Protein AF-A0A8T3CSQ8-F1 (afdb_monomer)

Mean predicted aligned error: 23.75 Å

InterPro domains:
  IPR013956 E3 ubiquitin ligase Bre1 [PTHR23163] (43-574)
  IPR058642 BRE1A/B-like domain [PF26052] (422-565)
  IPR058643 BRE1-like, coiled-coil containing domain [PF26095] (128-314)

Structure (mmCIF, N/CA/C/O backbone):
data_AF-A0A8T3CSQ8-F1
#
_entry.id   AF-A0A8T3CSQ8-F1
#
loop_
_atom_site.group_PDB
_atom_site.id
_atom_site.type_symbol
_atom_site.label_atom_id
_atom_site.label_alt_id
_atom_site.label_comp_id
_atom_site.label_asym_id
_atom_site.label_entity_id
_atom_site.label_seq_id
_atom_site.pdbx_PDB_ins_code
_atom_site.Cartn_x
_atom_site.Cartn_y
_atom_site.Cartn_z
_atom_site.occupancy
_atom_site.B_iso_or_equiv
_atom_site.auth_seq_id
_atom_site.auth_comp_id
_atom_site.auth_asym_id
_atom_site.auth_atom_id
_atom_site.pdbx_PDB_model_num
ATOM 1 N N . ARG A 1 1 ? 12.407 -14.049 49.100 1.00 36.06 1 ARG A N 1
ATOM 2 C CA . ARG A 1 1 ? 12.947 -15.402 49.397 1.00 36.06 1 ARG A CA 1
ATOM 3 C C . ARG A 1 1 ? 13.142 -16.115 48.060 1.00 36.06 1 ARG A C 1
ATOM 5 O O . ARG A 1 1 ? 12.214 -16.063 47.269 1.00 36.06 1 ARG A O 1
ATOM 12 N N . ARG A 1 2 ? 14.306 -16.717 47.788 1.00 40.41 2 ARG A N 1
ATOM 13 C CA . ARG A 1 2 ? 14.502 -17.672 46.676 1.00 40.41 2 ARG A CA 1
ATOM 14 C C . ARG A 1 2 ? 14.584 -19.079 47.274 1.00 40.41 2 ARG A C 1
ATOM 16 O O . ARG A 1 2 ? 15.146 -19.205 48.357 1.00 40.41 2 ARG A O 1
ATOM 23 N N . TYR A 1 3 ? 14.100 -20.089 46.558 1.00 31.83 3 TYR A N 1
ATOM 24 C CA . TYR A 1 3 ? 14.533 -21.482 46.699 1.00 31.83 3 TYR A CA 1
ATOM 25 C C . TYR A 1 3 ? 14.543 -22.120 45.298 1.00 31.83 3 TYR A C 1
ATOM 27 O O . TYR A 1 3 ? 13.563 -21.936 44.576 1.00 31.83 3 TYR A O 1
ATOM 35 N N . PRO A 1 4 ? 15.635 -22.785 44.879 1.00 65.19 4 PRO A N 1
ATOM 36 C CA . PRO A 1 4 ? 15.729 -23.469 43.589 1.00 65.19 4 PRO A CA 1
ATOM 37 C C . PRO A 1 4 ? 15.422 -24.970 43.714 1.00 65.19 4 PRO A C 1
ATOM 39 O O . PRO A 1 4 ? 15.615 -25.549 44.780 1.00 65.19 4 PRO A O 1
ATOM 42 N N . PHE A 1 5 ? 15.022 -25.599 42.608 1.00 33.62 5 PHE A N 1
ATOM 43 C CA . PHE A 1 5 ? 15.031 -27.053 42.381 1.00 33.62 5 PHE A CA 1
ATOM 44 C C . PHE A 1 5 ? 15.049 -27.319 40.851 1.00 33.62 5 PHE A C 1
ATOM 46 O O . PHE A 1 5 ? 14.916 -26.352 40.097 1.00 33.62 5 PHE A O 1
ATOM 53 N N . PRO A 1 6 ? 15.418 -28.521 40.361 1.00 51.09 6 PRO A N 1
ATOM 54 C CA . PRO A 1 6 ? 16.724 -28.633 39.712 1.00 51.09 6 PRO A CA 1
ATOM 55 C C . PRO A 1 6 ? 16.669 -29.094 38.248 1.00 51.09 6 PRO A C 1
ATOM 57 O O . PRO A 1 6 ? 15.637 -29.516 37.733 1.00 51.09 6 PRO A O 1
ATOM 60 N N . GLU A 1 7 ? 17.833 -29.081 37.602 1.00 39.47 7 GLU A N 1
ATOM 61 C CA . GLU A 1 7 ? 18.049 -29.752 36.322 1.00 39.47 7 GLU A CA 1
ATOM 62 C C . GLU A 1 7 ? 17.943 -31.281 36.466 1.00 39.47 7 GLU A C 1
ATOM 64 O O . GLU A 1 7 ? 18.476 -31.877 37.403 1.00 39.47 7 GLU A O 1
ATOM 69 N N . SER A 1 8 ? 17.322 -31.928 35.483 1.00 35.47 8 SER A N 1
ATOM 70 C CA . SER A 1 8 ? 17.577 -33.331 35.144 1.00 35.47 8 SER A CA 1
ATOM 71 C C . SER A 1 8 ? 17.425 -33.485 33.630 1.00 35.47 8 SER A C 1
ATOM 73 O O . SER A 1 8 ? 16.518 -32.899 33.040 1.00 35.47 8 SER A O 1
ATOM 75 N N . GLY A 1 9 ? 18.367 -34.177 32.984 1.00 34.34 9 GLY A N 1
ATOM 76 C CA . GLY A 1 9 ? 18.539 -34.122 31.532 1.00 34.34 9 GLY A CA 1
ATOM 77 C C . GLY A 1 9 ? 18.449 -35.479 30.839 1.00 34.34 9 GLY A C 1
ATOM 78 O O . GLY A 1 9 ? 19.198 -36.394 31.158 1.00 34.34 9 GLY A O 1
ATOM 79 N N . PHE A 1 10 ? 17.581 -35.544 29.833 1.00 30.78 10 PHE A N 1
ATOM 80 C CA . PHE A 1 10 ? 17.562 -36.458 28.684 1.00 30.78 10 PHE A CA 1
ATOM 81 C C . PHE A 1 10 ? 16.837 -35.688 27.564 1.00 30.78 10 PHE A C 1
ATOM 83 O O . PHE A 1 10 ? 15.957 -34.886 27.856 1.00 30.78 10 PHE A O 1
ATOM 90 N N . GLY A 1 11 ? 17.107 -35.845 26.273 1.00 29.98 11 GLY A N 1
ATOM 91 C CA . GLY A 1 11 ? 18.126 -36.597 25.542 1.00 29.98 11 GLY A CA 1
ATOM 92 C C . GLY A 1 11 ? 17.933 -36.205 24.070 1.00 29.98 11 GLY A C 1
ATOM 93 O O . GLY A 1 11 ? 16.796 -36.136 23.610 1.00 29.98 11 GLY A O 1
ATOM 94 N N . GLY A 1 12 ? 18.995 -35.802 23.370 1.00 31.42 12 GLY A N 1
ATOM 95 C CA . GLY A 1 12 ? 18.845 -34.959 22.176 1.00 31.42 12 GLY A CA 1
ATOM 96 C C . GLY A 1 12 ? 18.316 -35.656 20.915 1.00 31.42 12 GLY A C 1
ATOM 97 O O . GLY A 1 12 ? 18.500 -36.855 20.722 1.00 31.42 12 GLY A O 1
ATOM 98 N N . GLN A 1 13 ? 17.773 -34.852 19.997 1.00 32.00 13 GLN A N 1
ATOM 99 C CA . GLN A 1 13 ? 17.796 -35.138 18.561 1.00 32.00 13 GLN A CA 1
ATOM 100 C C . GLN A 1 13 ? 18.382 -33.934 17.815 1.00 32.00 13 GLN A C 1
ATOM 102 O O . GLN A 1 13 ? 18.071 -32.786 18.130 1.00 32.00 13 GLN A O 1
ATOM 107 N N . HIS A 1 14 ? 19.258 -34.203 16.846 1.00 32.97 14 HIS A N 1
ATOM 108 C CA . HIS A 1 14 ? 19.802 -33.196 15.938 1.00 32.97 14 HIS A CA 1
ATOM 109 C C . HIS A 1 14 ? 18.799 -32.903 14.817 1.00 32.97 14 HIS A C 1
ATOM 111 O O . HIS A 1 14 ? 18.444 -33.808 14.067 1.00 32.97 14 HIS A O 1
ATOM 117 N N . THR A 1 15 ? 18.476 -31.628 14.612 1.00 33.12 15 THR A N 1
ATOM 118 C CA . THR A 1 15 ? 18.150 -31.093 13.282 1.00 33.12 15 THR A CA 1
ATOM 119 C C . THR A 1 15 ? 18.829 -29.741 13.133 1.00 33.12 15 THR A C 1
ATOM 121 O O . THR A 1 15 ? 18.452 -28.773 13.794 1.00 33.12 15 THR A O 1
ATOM 124 N N . GLU A 1 16 ? 19.849 -29.681 12.284 1.00 32.16 16 GLU A N 1
ATOM 125 C CA . GLU A 1 16 ? 20.512 -28.433 11.918 1.00 32.16 16 GLU A CA 1
ATOM 126 C C . GLU A 1 16 ? 19.599 -27.618 10.993 1.00 32.16 16 GLU A C 1
ATOM 128 O O . GLU A 1 16 ? 19.109 -28.133 9.990 1.00 32.16 16 GLU A O 1
ATOM 133 N N . ILE A 1 17 ? 19.410 -26.332 11.292 1.00 31.34 17 ILE A N 1
ATOM 134 C CA . ILE A 1 17 ? 18.964 -25.341 10.307 1.00 31.34 17 ILE A CA 1
ATOM 135 C C . ILE A 1 17 ? 19.940 -24.168 10.382 1.00 31.34 17 ILE A C 1
ATOM 137 O O . ILE A 1 17 ? 20.190 -23.610 11.451 1.00 31.34 17 ILE A O 1
ATOM 141 N N . CYS A 1 18 ? 20.546 -23.835 9.245 1.00 27.31 18 CYS A N 1
ATOM 142 C CA . CYS A 1 18 ? 21.662 -22.903 9.180 1.00 27.31 18 CYS A CA 1
ATOM 143 C C . CYS A 1 18 ? 21.206 -21.447 9.357 1.00 27.31 18 CYS A C 1
ATOM 145 O O . CYS A 1 18 ? 20.593 -20.867 8.461 1.00 27.31 18 CYS A O 1
ATOM 147 N N . CYS A 1 19 ? 21.598 -20.811 10.462 1.00 27.47 19 CYS A N 1
ATOM 148 C CA . CYS A 1 19 ? 21.589 -19.352 10.567 1.00 27.47 19 CYS A CA 1
ATOM 149 C C . CYS A 1 19 ? 22.736 -18.759 9.730 1.00 27.47 19 CYS A C 1
ATOM 151 O O . CYS A 1 19 ? 23.818 -18.482 10.254 1.00 27.47 19 CYS A O 1
ATOM 153 N N . GLU A 1 20 ? 22.517 -18.563 8.426 1.00 27.47 20 GLU A N 1
ATOM 154 C CA . GLU A 1 20 ? 23.472 -17.835 7.587 1.00 27.47 20 GLU A CA 1
ATOM 155 C C . GLU A 1 20 ? 23.651 -16.388 8.070 1.00 27.47 20 GLU A C 1
ATOM 157 O O . GLU A 1 20 ? 22.719 -15.584 8.133 1.00 27.47 20 GLU A O 1
ATOM 162 N N . TYR A 1 21 ? 24.899 -16.039 8.378 1.00 27.75 21 TYR A N 1
ATOM 163 C CA . TYR A 1 21 ? 25.301 -14.707 8.820 1.00 27.75 21 TYR A CA 1
ATOM 164 C C . TYR A 1 21 ? 25.314 -13.719 7.636 1.00 27.75 21 TYR A C 1
ATOM 166 O O . TYR A 1 21 ? 26.375 -13.384 7.097 1.00 27.75 21 TYR A O 1
ATOM 174 N N . ILE A 1 22 ? 24.143 -13.209 7.234 1.00 28.48 22 ILE A N 1
ATOM 175 C CA . ILE A 1 22 ? 24.047 -12.125 6.242 1.00 28.48 22 ILE A CA 1
ATOM 176 C C . ILE A 1 22 ? 24.640 -10.839 6.839 1.00 28.48 22 ILE A C 1
ATOM 178 O O . ILE A 1 22 ? 23.990 -10.052 7.527 1.00 28.48 22 ILE A O 1
ATOM 182 N N . LYS A 1 23 ? 25.930 -10.626 6.563 1.00 26.84 23 LYS A N 1
ATOM 183 C CA . LYS A 1 23 ? 26.694 -9.439 6.962 1.00 26.84 23 LYS A CA 1
ATOM 184 C C . LYS A 1 23 ? 26.182 -8.206 6.217 1.00 26.84 23 LYS A C 1
ATOM 186 O O . LYS A 1 23 ? 26.651 -7.906 5.119 1.00 26.84 23 LYS A O 1
ATOM 191 N N . PHE A 1 24 ? 25.285 -7.447 6.844 1.00 25.91 24 PHE A N 1
ATOM 192 C CA . PHE A 1 24 ? 24.876 -6.123 6.369 1.00 25.91 24 PHE A CA 1
ATOM 193 C C . PHE A 1 24 ? 26.070 -5.147 6.346 1.00 25.91 24 PHE A C 1
ATOM 195 O O . PHE A 1 24 ? 26.371 -4.458 7.321 1.00 25.91 24 PHE A O 1
ATOM 202 N N . LYS A 1 25 ? 26.762 -5.065 5.203 1.00 29.55 25 LYS A N 1
ATOM 203 C CA . LYS A 1 25 ? 27.667 -3.951 4.891 1.00 29.55 25 LYS A CA 1
ATOM 204 C C . LYS A 1 25 ? 26.823 -2.731 4.497 1.00 29.55 25 LYS A C 1
ATOM 206 O O . LYS A 1 25 ? 26.108 -2.811 3.499 1.00 29.55 25 LYS A O 1
ATOM 211 N N . PRO A 1 26 ? 26.921 -1.584 5.192 1.00 34.44 26 PRO A N 1
ATOM 212 C CA . PRO A 1 26 ? 26.209 -0.379 4.782 1.00 34.44 26 PRO A CA 1
ATOM 213 C C . PRO A 1 26 ? 26.850 0.211 3.517 1.00 34.44 26 PRO A C 1
ATOM 215 O O . PRO A 1 26 ? 27.944 0.775 3.568 1.00 34.44 26 PRO A O 1
ATOM 218 N N . TYR A 1 27 ? 26.154 0.128 2.379 1.00 27.33 27 TYR A N 1
ATOM 219 C CA . TYR A 1 27 ? 26.588 0.691 1.091 1.00 27.33 27 TYR A CA 1
ATOM 220 C C . TYR A 1 27 ? 26.464 2.233 1.039 1.00 27.33 27 TYR A C 1
ATOM 222 O O . TYR A 1 27 ? 25.804 2.820 0.183 1.00 27.33 27 TYR A O 1
ATOM 230 N N . LYS A 1 28 ? 27.152 2.936 1.951 1.00 37.66 28 LYS A N 1
ATOM 231 C CA . LYS A 1 28 ? 27.334 4.398 1.899 1.00 37.66 28 LYS A CA 1
ATOM 232 C C . LYS A 1 28 ? 28.321 4.796 0.788 1.00 37.66 28 LYS A C 1
ATOM 234 O O . LYS A 1 28 ? 29.427 5.235 1.091 1.00 37.66 28 LYS A O 1
ATOM 239 N N . ARG A 1 29 ? 27.927 4.663 -0.489 1.00 37.59 29 ARG A N 1
ATOM 240 C CA . ARG A 1 29 ? 28.515 5.371 -1.657 1.00 37.59 29 ARG A CA 1
ATOM 241 C C . ARG A 1 29 ? 27.773 5.042 -2.966 1.00 37.59 29 ARG A C 1
ATOM 243 O O . ARG A 1 29 ? 28.154 4.103 -3.647 1.00 37.59 29 ARG A O 1
ATOM 250 N N . PHE A 1 30 ? 26.778 5.855 -3.346 1.00 32.50 30 PHE A N 1
ATOM 251 C CA . PHE A 1 30 ? 26.418 6.078 -4.767 1.00 32.50 30 PHE A CA 1
ATOM 252 C C . PHE A 1 30 ? 25.634 7.390 -5.035 1.00 32.50 30 PHE A C 1
ATOM 254 O O . PHE A 1 30 ? 24.759 7.459 -5.889 1.00 32.50 30 PHE A O 1
ATOM 261 N N . ARG A 1 31 ? 25.960 8.476 -4.314 1.00 35.44 31 ARG A N 1
ATOM 262 C CA . ARG A 1 31 ? 25.485 9.852 -4.602 1.00 35.44 31 ARG A CA 1
ATOM 263 C C . ARG A 1 31 ? 26.613 10.884 -4.448 1.00 35.44 31 ARG A C 1
ATOM 265 O O . ARG A 1 31 ? 26.513 11.807 -3.650 1.00 35.44 31 ARG A O 1
ATOM 272 N N . LEU A 1 32 ? 27.736 10.682 -5.147 1.00 32.59 32 LEU A N 1
ATOM 273 C CA . LEU A 1 32 ? 28.884 11.610 -5.083 1.00 32.59 32 LEU A CA 1
ATOM 274 C C . LEU A 1 32 ? 29.773 11.630 -6.346 1.00 32.59 32 LEU A C 1
ATOM 276 O O . LEU A 1 32 ? 30.938 12.005 -6.280 1.00 32.59 32 LEU A O 1
ATOM 280 N N . TRP A 1 33 ? 29.218 11.260 -7.508 1.00 30.53 33 TRP A N 1
ATOM 281 C CA . TRP A 1 33 ? 29.875 11.407 -8.820 1.00 30.53 33 TRP A CA 1
ATOM 282 C C . TRP A 1 33 ? 28.929 11.988 -9.890 1.00 30.53 33 TRP A C 1
ATOM 284 O O . TRP A 1 33 ? 28.922 11.573 -11.038 1.00 30.53 33 TRP A O 1
ATOM 294 N N . ALA A 1 34 ? 28.098 12.953 -9.489 1.00 33.53 34 ALA A N 1
ATOM 295 C CA . ALA A 1 34 ? 27.236 13.727 -10.395 1.00 33.53 34 ALA A CA 1
ATOM 296 C C . ALA A 1 34 ? 27.234 15.238 -10.077 1.00 33.53 34 ALA A C 1
ATOM 298 O O . ALA A 1 34 ? 26.490 15.997 -10.684 1.00 33.53 34 ALA A O 1
ATOM 299 N N . LEU A 1 35 ? 28.053 15.686 -9.113 1.00 31.55 35 LEU A N 1
ATOM 300 C CA . LEU A 1 35 ? 28.023 17.054 -8.581 1.00 31.55 35 LEU A CA 1
ATOM 301 C C . LEU A 1 35 ? 29.437 17.654 -8.444 1.00 31.55 35 LEU A C 1
ATOM 303 O O . LEU A 1 35 ? 29.831 18.137 -7.383 1.00 31.55 35 LEU A O 1
ATOM 307 N N . ARG A 1 36 ? 30.240 17.579 -9.518 1.00 37.28 36 ARG A N 1
ATOM 308 C CA . ARG A 1 36 ? 31.526 18.305 -9.600 1.00 37.28 36 ARG A CA 1
ATOM 309 C C . ARG A 1 36 ? 31.933 18.789 -11.001 1.00 37.28 36 ARG A C 1
ATOM 311 O O . ARG A 1 36 ? 33.121 18.909 -11.273 1.00 37.28 36 ARG A O 1
ATOM 318 N N . MET A 1 37 ? 30.964 19.119 -11.851 1.00 30.00 37 MET A N 1
ATOM 319 C CA . MET A 1 37 ? 31.131 20.082 -12.946 1.00 30.00 37 MET A CA 1
ATOM 320 C C . MET A 1 37 ? 29.869 20.945 -13.003 1.00 30.00 37 MET A C 1
ATOM 322 O O . MET A 1 37 ? 28.780 20.443 -12.746 1.00 30.00 37 MET A O 1
ATOM 326 N N . SER A 1 38 ? 30.038 22.228 -13.328 1.00 30.94 38 SER A N 1
ATOM 327 C CA . SER A 1 38 ? 29.054 23.306 -13.145 1.00 30.94 38 SER A CA 1
ATOM 328 C C . SER A 1 38 ? 28.678 23.607 -11.670 1.00 30.94 38 SER A C 1
ATOM 330 O O . SER A 1 38 ? 28.428 22.709 -10.875 1.00 30.94 38 SER A O 1
ATOM 332 N N . GLY A 1 39 ? 28.633 24.863 -11.214 1.00 29.53 39 GLY A N 1
ATOM 333 C CA . GLY A 1 39 ? 29.003 26.074 -11.961 1.00 29.53 39 GLY A CA 1
ATOM 334 C C . GLY A 1 39 ? 28.248 27.355 -11.619 1.00 29.53 39 GLY A C 1
ATOM 335 O O . GLY A 1 39 ? 27.940 28.089 -12.541 1.00 29.53 39 GLY A O 1
ATOM 336 N N . GLN A 1 40 ? 27.977 27.637 -10.339 1.00 33.84 40 GLN A N 1
ATOM 337 C CA . GLN A 1 40 ? 27.483 28.938 -9.841 1.00 33.84 40 GLN A CA 1
ATOM 338 C C . GLN A 1 40 ? 26.209 29.524 -10.497 1.00 33.84 40 GLN A C 1
ATOM 340 O O . GLN A 1 40 ? 26.243 30.156 -11.550 1.00 33.84 40 GLN A O 1
ATOM 345 N N . LYS A 1 41 ? 25.116 29.555 -9.729 1.00 27.45 41 LYS A N 1
ATOM 346 C CA . LYS A 1 41 ? 24.162 30.676 -9.773 1.00 27.45 41 LYS A CA 1
ATOM 347 C C . LYS A 1 41 ? 23.826 31.095 -8.339 1.00 27.45 41 LYS A C 1
ATOM 349 O O . LYS A 1 41 ? 23.803 30.248 -7.448 1.00 27.45 41 LYS A O 1
ATOM 354 N N . ARG A 1 42 ? 23.677 32.402 -8.098 1.00 31.98 42 ARG A N 1
ATOM 355 C CA . ARG A 1 42 ? 23.300 32.963 -6.784 1.00 31.98 42 ARG A CA 1
ATOM 356 C C . ARG A 1 42 ? 21.774 33.088 -6.667 1.00 31.98 42 ARG A C 1
ATOM 358 O O . ARG A 1 42 ? 21.069 32.903 -7.655 1.00 31.98 42 ARG A O 1
ATOM 365 N N . ALA A 1 43 ? 21.307 33.364 -5.451 1.00 28.84 43 ALA A N 1
ATOM 366 C CA . ALA A 1 43 ? 19.896 33.501 -5.094 1.00 28.84 43 ALA A CA 1
ATOM 367 C C . ALA A 1 43 ? 19.203 34.733 -5.721 1.00 28.84 43 ALA A C 1
ATOM 369 O O . ALA A 1 43 ? 19.862 35.601 -6.296 1.00 28.84 43 ALA A O 1
ATOM 370 N N . ALA A 1 44 ? 17.875 34.776 -5.569 1.00 26.56 44 ALA A N 1
ATOM 371 C CA . ALA A 1 44 ? 16.997 35.920 -5.841 1.00 26.56 44 ALA A CA 1
ATOM 372 C C . ALA A 1 44 ? 17.202 37.048 -4.785 1.00 26.56 44 ALA A C 1
ATOM 374 O O . ALA A 1 44 ? 18.112 36.937 -3.961 1.00 26.56 44 ALA A O 1
ATOM 375 N N . ASP A 1 45 ? 16.481 38.174 -4.720 1.00 26.11 45 ASP A N 1
ATOM 376 C CA . ASP A 1 45 ? 15.133 38.597 -5.184 1.00 26.11 45 ASP A CA 1
ATOM 377 C C . ASP A 1 45 ? 15.061 40.163 -5.051 1.00 26.11 45 ASP A C 1
ATOM 379 O O . ASP A 1 45 ? 16.098 40.733 -4.686 1.00 26.11 45 ASP A O 1
ATOM 383 N N . PRO A 1 46 ? 13.938 40.923 -5.207 1.00 41.19 46 PRO A N 1
ATOM 384 C CA . PRO A 1 46 ? 12.620 40.648 -5.813 1.00 41.19 46 PRO A CA 1
ATOM 385 C C . PRO A 1 46 ? 12.032 41.786 -6.717 1.00 41.19 46 PRO A C 1
ATOM 387 O O . PRO A 1 46 ? 12.616 42.852 -6.893 1.00 41.19 46 PRO A O 1
ATOM 390 N N . CYS A 1 47 ? 10.778 41.583 -7.158 1.00 24.97 47 CYS A N 1
ATOM 391 C CA . CYS A 1 47 ? 9.713 42.586 -7.411 1.00 24.97 47 CYS A CA 1
ATOM 392 C C . CYS A 1 47 ? 9.648 43.476 -8.689 1.00 24.97 47 CYS A C 1
ATOM 394 O O . CYS A 1 47 ? 10.313 44.497 -8.825 1.00 24.97 47 CYS A O 1
ATOM 396 N N . SER A 1 48 ? 8.545 43.246 -9.425 1.00 26.11 48 SER A N 1
ATOM 397 C CA . SER A 1 48 ? 7.525 44.233 -9.871 1.00 26.11 48 SER A CA 1
ATOM 398 C C . SER A 1 48 ? 7.596 44.977 -11.232 1.00 26.11 48 SER A C 1
ATOM 400 O O . SER A 1 48 ? 8.423 45.845 -11.474 1.00 26.11 48 SER A O 1
ATOM 402 N N . SER A 1 49 ? 6.508 44.772 -11.995 1.00 28.08 49 SER A N 1
ATOM 403 C CA . SER A 1 49 ? 5.763 45.721 -12.861 1.00 28.08 49 SER A CA 1
ATOM 404 C C . SER A 1 49 ? 6.195 46.084 -14.305 1.00 28.08 49 SER A C 1
ATOM 406 O O . SER A 1 49 ? 7.332 46.415 -14.608 1.00 28.08 49 SER A O 1
ATOM 408 N N . SER A 1 50 ? 5.155 46.120 -15.161 1.00 27.56 50 SER A N 1
ATOM 409 C CA . SER A 1 50 ? 4.941 46.945 -16.373 1.00 27.56 50 SER A CA 1
ATOM 410 C C . SER A 1 50 ? 5.838 46.810 -17.626 1.00 27.56 50 SER A C 1
ATOM 412 O O . SER A 1 50 ? 6.863 47.463 -17.745 1.00 27.56 50 SER A O 1
ATOM 414 N N . SER A 1 51 ? 5.269 46.139 -18.641 1.00 29.58 51 SER A N 1
ATOM 415 C CA . SER A 1 51 ? 5.024 46.623 -20.026 1.00 29.58 51 SER A CA 1
ATOM 416 C C . SER A 1 51 ? 6.139 47.129 -20.971 1.00 29.58 51 SER A C 1
ATOM 418 O O . SER A 1 51 ? 7.028 47.883 -20.597 1.00 29.58 51 SER A O 1
ATOM 420 N N . SER A 1 52 ? 5.850 46.940 -22.269 1.00 30.14 52 SER A N 1
ATOM 421 C CA . SER A 1 52 ? 6.356 47.661 -23.459 1.00 30.14 52 SER A CA 1
ATOM 422 C C . SER A 1 52 ? 7.578 47.086 -24.203 1.00 30.14 52 SER A C 1
ATOM 424 O O . SER A 1 52 ? 8.128 46.052 -23.838 1.00 30.14 52 SER A O 1
ATOM 426 N N . ALA A 1 53 ? 7.834 47.669 -25.380 1.00 31.70 53 ALA A N 1
ATOM 427 C CA . ALA A 1 53 ? 8.397 47.036 -26.579 1.00 31.70 53 ALA A CA 1
ATOM 428 C C . ALA A 1 53 ? 9.951 47.110 -26.667 1.00 31.70 53 ALA A C 1
ATOM 430 O O . ALA A 1 53 ? 10.576 47.732 -25.807 1.00 31.70 53 ALA A O 1
ATOM 431 N N . PRO A 1 54 ? 10.613 46.472 -27.661 1.00 36.00 54 PRO A N 1
ATOM 432 C CA . PRO A 1 54 ? 12.063 46.258 -27.622 1.00 36.00 54 PRO A CA 1
ATOM 433 C C . PRO A 1 54 ? 12.888 47.502 -28.027 1.00 36.00 54 PRO A C 1
ATOM 435 O O . PRO A 1 54 ? 12.531 48.178 -28.994 1.00 36.00 54 PRO A O 1
ATOM 438 N N . PRO A 1 55 ? 14.023 47.780 -27.351 1.00 37.88 55 PRO A N 1
ATOM 439 C CA . PRO A 1 55 ? 14.952 48.855 -27.704 1.00 37.88 55 PRO A CA 1
ATOM 440 C C . PRO A 1 55 ? 16.080 48.414 -28.660 1.00 37.88 55 PRO A C 1
ATOM 442 O O . PRO A 1 55 ? 16.323 47.229 -28.887 1.00 37.88 55 PRO A O 1
ATOM 445 N N . GLU A 1 56 ? 16.798 49.395 -29.212 1.00 29.91 56 GLU A N 1
ATOM 446 C CA . GLU A 1 56 ? 17.825 49.213 -30.245 1.00 29.91 56 GLU A CA 1
ATOM 447 C C . GLU A 1 56 ? 19.265 48.951 -29.740 1.00 29.91 56 GLU A C 1
ATOM 449 O O . GLU A 1 56 ? 19.643 49.327 -28.635 1.00 29.91 56 GLU A O 1
ATOM 454 N N . LYS A 1 57 ? 20.092 48.417 -30.659 1.00 31.95 57 LYS A N 1
ATOM 455 C CA . LYS A 1 57 ? 21.508 48.761 -30.951 1.00 31.95 57 LYS A CA 1
ATOM 456 C C . LYS A 1 57 ? 22.451 49.145 -29.791 1.00 31.95 57 LYS A C 1
ATOM 458 O O . LYS A 1 57 ? 22.359 50.227 -29.215 1.00 31.95 57 LYS A O 1
ATOM 463 N N . ARG A 1 58 ? 23.585 48.431 -29.716 1.00 26.80 58 ARG A N 1
ATOM 464 C CA . ARG A 1 58 ? 24.891 49.055 -29.414 1.00 26.80 58 ARG A CA 1
ATOM 465 C C . ARG A 1 58 ? 25.724 49.1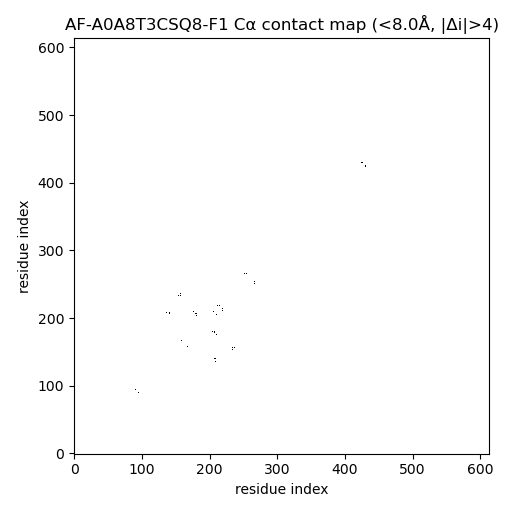50 -30.700 1.00 26.80 58 ARG A C 1
ATOM 467 O O . ARG A 1 58 ? 25.652 48.264 -31.544 1.00 26.80 58 ARG A O 1
ATOM 474 N N . ARG A 1 59 ? 26.450 50.259 -30.871 1.00 32.28 59 ARG A N 1
ATOM 475 C CA . ARG A 1 59 ? 27.238 50.601 -32.072 1.00 32.28 59 ARG A CA 1
ATOM 476 C C . ARG A 1 59 ? 28.652 50.021 -32.027 1.00 32.28 59 ARG A C 1
ATOM 478 O O . ARG A 1 59 ? 29.259 50.073 -30.968 1.00 32.28 59 ARG A O 1
ATOM 485 N N . GLU A 1 60 ? 29.192 49.717 -33.205 1.00 26.91 60 GLU A N 1
ATOM 486 C CA . GLU A 1 60 ? 30.506 50.159 -33.720 1.00 26.91 60 GLU A CA 1
ATOM 487 C C . GLU A 1 60 ? 30.467 49.896 -35.244 1.00 26.91 60 GLU A C 1
ATOM 489 O O . GLU A 1 60 ? 30.279 48.761 -35.654 1.00 26.91 60 GLU A O 1
ATOM 494 N N . ARG A 1 61 ? 30.252 50.893 -36.116 1.00 30.14 61 ARG A N 1
ATOM 495 C CA . ARG A 1 61 ? 31.088 52.051 -36.509 1.00 30.14 61 ARG A CA 1
ATOM 496 C C . ARG A 1 61 ? 32.124 51.685 -37.581 1.00 30.14 61 ARG A C 1
ATOM 498 O O . ARG A 1 61 ? 33.319 51.656 -37.309 1.00 30.14 61 ARG A O 1
ATOM 505 N N . GLU A 1 62 ? 31.643 51.553 -38.811 1.00 28.44 62 GLU A N 1
ATOM 506 C CA . GLU A 1 62 ? 32.434 51.835 -40.015 1.00 28.44 62 GLU A CA 1
ATOM 507 C C . GLU A 1 62 ? 32.063 53.231 -40.554 1.00 28.44 62 GLU A C 1
ATOM 509 O O . GLU A 1 62 ? 31.105 53.851 -40.076 1.00 28.44 62 GLU A O 1
ATOM 514 N N . VAL A 1 63 ? 32.874 53.767 -41.468 1.00 31.94 63 VAL A N 1
ATOM 515 C CA . VAL A 1 63 ? 32.744 55.122 -42.032 1.00 31.94 63 VAL A CA 1
ATOM 516 C C . VAL A 1 63 ? 32.543 55.003 -43.536 1.00 31.94 63 VAL A C 1
ATOM 518 O O . VAL A 1 63 ? 33.270 54.258 -44.187 1.00 31.94 63 VAL A O 1
ATOM 521 N N . GLU A 1 64 ? 31.582 55.750 -44.072 1.00 31.36 64 GLU A N 1
ATOM 522 C CA . GLU A 1 64 ? 31.236 55.760 -45.493 1.00 31.36 64 GLU A CA 1
ATOM 523 C C . GLU A 1 64 ? 31.418 57.163 -46.100 1.00 31.36 64 GLU A C 1
ATOM 525 O O . GLU A 1 64 ? 31.398 58.170 -45.388 1.00 31.36 64 GLU A O 1
ATOM 530 N N . ASP A 1 65 ? 31.526 57.165 -47.428 1.00 31.58 65 ASP A N 1
ATOM 531 C CA . ASP A 1 65 ? 31.426 58.279 -48.376 1.00 31.58 65 ASP A CA 1
ATOM 532 C C . ASP A 1 65 ? 32.672 59.158 -48.637 1.00 31.58 65 ASP A C 1
ATOM 534 O O . ASP A 1 65 ? 33.552 59.373 -47.802 1.00 31.58 65 ASP A O 1
ATOM 538 N N . GLY A 1 66 ? 32.743 59.609 -49.891 1.00 26.67 66 GLY A N 1
ATOM 539 C CA . GLY A 1 66 ? 33.874 60.228 -50.575 1.00 26.67 66 GLY A CA 1
ATOM 540 C C . GLY A 1 66 ? 33.587 60.332 -52.079 1.00 26.67 66 GLY A C 1
ATOM 541 O O . GLY A 1 66 ? 34.287 59.723 -52.887 1.00 26.67 66 GLY A O 1
ATOM 542 N N . GLY A 1 67 ? 32.499 61.019 -52.440 1.00 28.58 67 GLY A N 1
ATOM 543 C CA . GLY A 1 67 ? 31.973 61.075 -53.808 1.00 28.58 67 GLY A CA 1
ATOM 544 C C . GLY A 1 67 ? 32.666 62.038 -54.789 1.00 28.58 67 GLY A C 1
ATOM 545 O O . GLY A 1 67 ? 33.409 62.933 -54.401 1.00 28.58 67 GLY A O 1
ATOM 546 N N . GLU A 1 68 ? 32.298 61.855 -56.066 1.00 29.55 68 GLU A N 1
ATOM 547 C CA . GLU A 1 68 ? 32.534 62.707 -57.255 1.00 29.55 68 GLU A CA 1
ATOM 548 C C . GLU A 1 68 ? 33.983 62.934 -57.758 1.00 29.55 68 GLU A C 1
ATOM 550 O O . GLU A 1 68 ? 34.914 63.174 -56.998 1.00 29.55 68 GLU A O 1
ATOM 555 N N . GLY A 1 69 ? 34.168 62.934 -59.094 1.00 27.16 69 GLY A N 1
ATOM 556 C CA . GLY A 1 69 ? 35.415 63.423 -59.721 1.00 27.16 69 GLY A CA 1
ATOM 557 C C . GLY A 1 69 ? 35.866 62.781 -61.048 1.00 27.16 69 GLY A C 1
ATOM 558 O O . GLY A 1 69 ? 36.885 62.106 -61.076 1.00 27.16 69 GLY A O 1
ATOM 559 N N . THR A 1 70 ? 35.142 63.030 -62.149 1.00 27.53 70 THR A N 1
ATOM 560 C CA . THR A 1 70 ? 35.605 63.046 -63.572 1.00 27.53 70 THR A CA 1
ATOM 561 C C . THR A 1 70 ? 36.951 62.395 -63.981 1.00 27.53 70 THR A C 1
ATOM 563 O O . THR A 1 70 ? 38.014 62.885 -63.603 1.00 27.53 70 THR A O 1
ATOM 566 N N . GLY A 1 71 ? 36.942 61.463 -64.953 1.00 27.86 71 GLY A N 1
ATOM 567 C CA . GLY A 1 71 ? 38.177 60.997 -65.622 1.00 27.86 71 GLY A CA 1
ATOM 568 C C . GLY A 1 71 ? 37.973 60.223 -66.937 1.00 27.86 71 GLY A C 1
ATOM 569 O O . GLY A 1 71 ? 37.498 59.095 -66.934 1.00 27.86 71 GLY A O 1
ATOM 570 N N . VAL A 1 72 ? 38.357 60.826 -68.068 1.00 28.70 72 VAL A N 1
ATOM 571 C CA . VAL A 1 72 ? 38.292 60.256 -69.435 1.00 28.70 72 VAL A CA 1
ATOM 572 C C . VAL A 1 72 ? 39.319 59.129 -69.648 1.00 28.70 72 VAL A C 1
ATOM 574 O O . VAL A 1 72 ? 40.479 59.288 -69.280 1.00 28.70 72 VAL A O 1
ATOM 577 N N . GLY A 1 73 ? 38.948 58.048 -70.349 1.00 28.33 73 GLY A N 1
ATOM 578 C CA . GLY A 1 73 ? 39.890 57.035 -70.858 1.00 28.33 73 GLY A CA 1
ATOM 579 C C . GLY A 1 73 ? 39.211 56.003 -71.770 1.00 28.33 73 GLY A C 1
ATOM 580 O O . GLY A 1 73 ? 38.086 55.597 -71.492 1.00 28.33 73 GLY A O 1
ATOM 581 N N . ALA A 1 74 ? 39.854 55.596 -72.873 1.00 30.17 74 ALA A N 1
ATOM 582 C CA . ALA A 1 74 ? 39.242 54.744 -73.902 1.00 30.17 74 ALA A CA 1
ATOM 583 C C . ALA A 1 74 ? 40.128 53.561 -74.336 1.00 30.17 74 ALA A C 1
ATOM 585 O O . ALA A 1 74 ? 41.350 53.677 -74.382 1.00 30.17 74 ALA A O 1
ATOM 586 N N . GLY A 1 75 ? 39.475 52.471 -74.762 1.00 29.02 75 GLY A N 1
ATOM 587 C CA . GLY A 1 75 ? 40.085 51.310 -75.427 1.00 29.02 75 GLY A CA 1
ATOM 588 C C . GLY A 1 75 ? 40.472 50.146 -74.493 1.00 29.02 75 GLY A C 1
ATOM 589 O O . GLY A 1 75 ? 40.821 50.359 -73.341 1.00 29.02 75 GLY A O 1
ATOM 590 N N . GLY A 1 76 ? 40.424 48.885 -74.939 1.00 29.75 76 GLY A N 1
ATOM 591 C CA . GLY A 1 76 ? 39.870 48.398 -76.210 1.00 29.75 76 GLY A CA 1
ATOM 592 C C . GLY A 1 76 ? 40.386 47.011 -76.623 1.00 29.75 76 GLY A C 1
ATOM 593 O O . GLY A 1 76 ? 41.590 46.816 -76.738 1.00 29.75 76 GLY A O 1
ATOM 594 N N . GLY A 1 77 ? 39.471 46.083 -76.929 1.00 30.77 77 GLY A N 1
ATOM 595 C CA . GLY A 1 77 ? 39.789 44.732 -77.422 1.00 30.77 77 GLY A CA 1
ATOM 596 C C . GLY A 1 77 ? 40.267 43.743 -76.338 1.00 30.77 77 GLY A C 1
ATOM 597 O O . GLY A 1 77 ? 40.627 44.142 -75.239 1.00 30.77 77 GLY A O 1
ATOM 598 N N . SER A 1 78 ? 40.264 42.428 -76.578 1.00 33.56 78 SER A N 1
ATOM 599 C CA . SER A 1 78 ? 39.735 41.707 -77.747 1.00 33.56 78 SER A CA 1
ATOM 600 C C . SER A 1 78 ? 39.203 40.319 -77.358 1.00 33.56 78 SER A C 1
ATOM 602 O O . SER A 1 78 ? 39.509 39.794 -76.291 1.00 33.56 78 SER A O 1
ATOM 604 N N . THR A 1 79 ? 38.386 39.732 -78.230 1.00 36.81 79 THR A N 1
ATOM 605 C CA . THR A 1 79 ? 37.720 38.437 -78.044 1.00 36.81 79 THR A CA 1
ATOM 606 C C . THR A 1 79 ? 38.635 37.241 -78.302 1.00 36.81 79 THR A C 1
ATOM 608 O O . THR A 1 79 ? 39.345 37.220 -79.306 1.00 36.81 79 THR A O 1
ATOM 611 N N . ALA A 1 80 ? 38.459 36.174 -77.521 1.00 35.53 80 ALA A N 1
ATOM 612 C CA . ALA A 1 80 ? 38.716 34.806 -77.964 1.00 35.53 80 ALA A CA 1
ATOM 613 C C . ALA A 1 80 ? 37.586 33.897 -77.452 1.00 35.53 80 ALA A C 1
ATOM 615 O O . ALA A 1 80 ? 37.412 33.735 -76.246 1.00 35.53 80 ALA A O 1
ATOM 616 N N . VAL A 1 81 ? 36.796 33.340 -78.372 1.00 42.16 81 VAL A N 1
ATOM 617 C CA . VAL A 1 81 ? 35.803 32.296 -78.083 1.00 42.16 81 VAL A CA 1
ATOM 618 C C . VAL A 1 81 ? 36.372 30.983 -78.591 1.00 42.16 81 VAL A C 1
ATOM 620 O O . VAL A 1 81 ? 36.617 30.858 -79.787 1.00 42.16 81 VAL A O 1
ATOM 623 N N . GLU A 1 82 ? 36.514 29.994 -77.715 1.00 35.84 82 GLU A N 1
ATOM 624 C CA . GLU A 1 82 ? 36.658 28.598 -78.128 1.00 35.84 82 GLU A CA 1
ATOM 625 C C . GLU A 1 82 ? 35.821 27.688 -77.216 1.00 35.84 82 GLU A C 1
ATOM 627 O O . GLU A 1 82 ? 35.337 28.105 -76.161 1.00 35.84 82 GLU A O 1
ATOM 632 N N . THR A 1 83 ? 35.491 26.497 -77.711 1.00 36.19 83 THR A N 1
ATOM 633 C CA . THR A 1 83 ? 34.219 25.841 -77.383 1.00 36.19 83 THR A CA 1
ATOM 634 C C . THR A 1 83 ? 34.255 24.925 -76.162 1.00 36.19 83 THR A C 1
ATOM 636 O O . THR A 1 83 ? 35.234 24.251 -75.853 1.00 36.19 83 THR A O 1
ATOM 639 N N . VAL A 1 84 ? 33.114 24.876 -75.471 1.00 39.75 84 VAL A N 1
ATOM 640 C CA . VAL A 1 84 ? 32.881 23.992 -74.329 1.00 39.75 84 VAL A CA 1
ATOM 641 C C . VAL A 1 84 ? 32.875 22.527 -74.768 1.00 39.75 84 VAL A C 1
ATOM 643 O O . VAL A 1 84 ? 31.933 22.078 -75.415 1.00 39.75 84 VAL A O 1
ATOM 646 N N . ILE A 1 85 ? 33.830 21.750 -74.256 1.00 42.03 85 ILE A N 1
ATOM 647 C CA . ILE A 1 85 ? 33.610 20.337 -73.925 1.00 42.03 85 ILE A CA 1
ATOM 648 C C . ILE A 1 85 ? 33.878 20.167 -72.426 1.00 42.03 85 ILE A C 1
ATOM 650 O O . ILE A 1 85 ? 34.992 19.884 -71.991 1.00 42.03 85 ILE A O 1
ATOM 654 N N . LYS A 1 86 ? 32.833 20.363 -71.611 1.00 49.34 86 LYS A N 1
ATOM 655 C CA . LYS A 1 86 ? 32.851 20.030 -70.179 1.00 49.34 86 LYS A CA 1
ATOM 656 C C . LYS A 1 86 ? 32.769 18.509 -70.008 1.00 49.34 86 LYS A C 1
ATOM 658 O O . LYS A 1 86 ? 31.701 17.972 -69.725 1.00 49.34 86 LYS A O 1
ATOM 663 N N . LEU A 1 87 ? 33.899 17.821 -70.153 1.00 40.16 87 LEU A N 1
ATOM 664 C CA . LEU A 1 87 ? 34.066 16.502 -69.544 1.00 40.16 87 LEU A CA 1
ATOM 665 C C . LEU A 1 87 ? 34.081 16.701 -68.023 1.00 40.16 87 LEU A C 1
ATOM 667 O O . LEU A 1 87 ? 34.937 17.403 -67.488 1.00 40.16 87 LEU A O 1
ATOM 671 N N . GLY A 1 88 ? 33.063 16.171 -67.344 1.00 41.47 88 GLY A N 1
ATOM 672 C CA . GLY A 1 88 ? 32.892 16.351 -65.904 1.00 41.47 88 GLY A CA 1
ATOM 673 C C . GLY A 1 88 ? 34.011 15.671 -65.117 1.00 41.47 88 GLY A C 1
ATOM 674 O O . GLY A 1 88 ? 34.387 14.543 -65.427 1.00 41.47 88 GLY A O 1
ATOM 675 N N . GLY A 1 89 ? 34.523 16.346 -64.085 1.00 43.09 89 GLY A N 1
ATOM 676 C CA . GLY A 1 89 ? 35.502 15.758 -63.173 1.00 43.09 89 GLY A CA 1
ATOM 677 C C . GLY A 1 89 ? 34.905 14.543 -62.463 1.00 43.09 89 GLY A C 1
ATOM 678 O O . GLY A 1 89 ? 33.975 14.685 -61.667 1.00 43.09 89 GLY A O 1
ATOM 679 N N . VAL A 1 90 ? 35.431 13.355 -62.765 1.00 48.56 90 VAL A N 1
ATOM 680 C CA . VAL A 1 90 ? 35.010 12.100 -62.135 1.00 48.56 90 VAL A CA 1
ATOM 681 C C . VAL A 1 90 ? 35.379 12.171 -60.656 1.00 48.56 90 VAL A C 1
ATOM 683 O O . VAL A 1 90 ? 36.556 12.233 -60.309 1.00 48.56 90 VAL A O 1
ATOM 686 N N . SER A 1 91 ? 34.380 12.224 -59.775 1.00 50.06 91 SER A N 1
ATOM 687 C CA . SER A 1 91 ? 34.624 12.344 -58.336 1.00 50.06 91 SER A CA 1
ATOM 688 C C . SER A 1 91 ? 35.139 11.010 -57.801 1.00 50.06 91 SER A C 1
ATOM 690 O O . SER A 1 91 ? 34.453 10.001 -57.965 1.00 50.06 91 SER A O 1
ATOM 692 N N . ASN A 1 92 ? 36.307 11.009 -57.154 1.00 64.69 92 ASN A N 1
ATOM 693 C CA . ASN A 1 92 ? 36.901 9.809 -56.559 1.00 64.69 92 ASN A CA 1
ATOM 694 C C . ASN A 1 92 ? 35.911 9.122 -55.592 1.00 64.69 92 ASN A C 1
ATOM 696 O O . ASN A 1 92 ? 35.212 9.821 -54.856 1.00 64.69 92 ASN A O 1
ATOM 700 N N . SER A 1 93 ? 35.848 7.782 -55.570 1.00 70.25 93 SER A N 1
ATOM 701 C CA . SER A 1 93 ? 34.863 7.051 -54.747 1.00 70.25 93 SER A CA 1
ATOM 702 C C . SER A 1 93 ? 34.979 7.434 -53.278 1.00 70.25 93 SER A C 1
ATOM 704 O O . SER A 1 93 ? 33.984 7.807 -52.675 1.00 70.25 93 SER A O 1
ATOM 706 N N . GLU A 1 94 ? 36.199 7.493 -52.736 1.00 67.06 94 GLU A N 1
ATOM 707 C CA . GLU A 1 94 ? 36.415 7.853 -51.330 1.00 67.06 94 GLU A CA 1
ATOM 708 C C . GLU A 1 94 ? 35.922 9.276 -50.996 1.00 67.06 94 GLU A C 1
ATOM 710 O O . GLU A 1 94 ? 35.457 9.520 -49.885 1.00 67.06 94 GLU A O 1
ATOM 715 N N . GLU A 1 95 ? 35.912 10.214 -51.954 1.00 73.88 95 GLU A N 1
ATOM 716 C CA . GLU A 1 95 ? 35.244 11.505 -51.755 1.00 73.88 95 GLU A CA 1
ATOM 717 C C . GLU A 1 95 ? 33.717 11.378 -51.736 1.00 73.88 95 GLU A C 1
ATOM 719 O O . GLU A 1 95 ? 33.058 12.096 -50.982 1.00 73.88 95 GLU A O 1
ATOM 724 N N . GLN A 1 96 ? 33.138 10.524 -52.585 1.00 76.62 96 GLN A N 1
ATOM 725 C CA . GLN A 1 96 ? 31.696 10.266 -52.599 1.00 76.62 96 GLN A CA 1
ATOM 726 C C . GLN A 1 96 ? 31.263 9.557 -51.308 1.00 76.62 96 GLN A C 1
ATOM 728 O O . GLN A 1 96 ? 30.258 9.947 -50.718 1.00 76.62 96 GLN A O 1
ATOM 733 N N . ASP A 1 97 ? 32.062 8.613 -50.812 1.00 78.38 97 ASP A N 1
ATOM 734 C CA . ASP A 1 97 ? 31.843 7.887 -49.562 1.00 78.38 97 ASP A CA 1
ATOM 735 C C . ASP A 1 97 ? 32.019 8.784 -48.331 1.00 78.38 97 ASP A C 1
ATOM 737 O O . ASP A 1 97 ? 31.175 8.760 -47.437 1.00 78.38 97 ASP A O 1
ATOM 741 N N . VAL A 1 98 ? 33.027 9.667 -48.295 1.00 84.81 98 VAL A N 1
ATOM 742 C CA . VAL A 1 98 ? 33.149 10.691 -47.240 1.00 84.81 98 VAL A CA 1
ATOM 743 C C . VAL A 1 98 ? 31.968 11.665 -47.282 1.00 84.81 98 VAL A C 1
ATOM 745 O O . VAL A 1 98 ? 31.396 11.970 -46.236 1.00 84.81 98 VAL A O 1
ATOM 748 N N . LYS A 1 99 ? 31.522 12.106 -48.467 1.00 85.56 99 LYS A N 1
ATOM 749 C CA . LYS A 1 99 ? 30.309 12.936 -48.606 1.00 85.56 99 LYS A CA 1
ATOM 750 C C . LYS A 1 99 ? 29.055 12.169 -48.161 1.00 85.56 99 LYS A C 1
ATOM 752 O O . LYS A 1 99 ? 28.211 12.741 -47.474 1.00 85.56 99 LYS A O 1
ATOM 757 N N . ALA A 1 100 ? 28.950 10.873 -48.454 1.00 87.12 100 ALA A N 1
ATOM 758 C CA . ALA A 1 100 ? 27.852 10.017 -48.011 1.00 87.12 100 ALA A CA 1
ATOM 759 C C . ALA A 1 100 ? 27.873 9.765 -46.493 1.00 87.12 100 ALA A C 1
ATOM 761 O O . ALA A 1 100 ? 26.813 9.753 -45.871 1.00 87.12 100 ALA A O 1
ATOM 762 N N . LEU A 1 101 ? 29.048 9.615 -45.875 1.00 89.50 101 LEU A N 1
ATOM 763 C CA . LEU A 1 101 ? 29.215 9.510 -44.424 1.00 89.50 101 LEU A CA 1
ATOM 764 C C . LEU A 1 101 ? 28.898 10.832 -43.722 1.00 89.50 101 LEU A C 1
ATOM 766 O O . LEU A 1 101 ? 28.199 10.812 -42.714 1.00 89.50 101 LEU A O 1
ATOM 770 N N . LEU A 1 102 ? 29.312 11.976 -44.274 1.00 89.00 102 LEU A N 1
ATOM 771 C CA . LEU A 1 102 ? 28.914 13.297 -43.777 1.00 89.00 102 LEU A CA 1
ATOM 772 C C . LEU A 1 102 ? 27.394 13.497 -43.873 1.00 89.00 102 LEU A C 1
ATOM 774 O O . LEU A 1 102 ? 26.787 13.970 -42.917 1.00 89.00 102 LEU A O 1
ATOM 778 N N . VAL A 1 103 ? 26.754 13.068 -44.967 1.00 91.50 103 VAL A N 1
ATOM 779 C CA . VAL A 1 103 ? 25.286 13.090 -45.108 1.00 91.50 103 VAL A CA 1
ATOM 780 C C . VAL A 1 103 ? 24.598 12.112 -44.147 1.00 91.50 103 VAL A C 1
ATOM 782 O O . VAL A 1 103 ? 23.572 12.465 -43.572 1.00 91.50 103 VAL A O 1
ATOM 785 N N . LYS A 1 104 ? 25.139 10.907 -43.922 1.00 90.31 104 LYS A N 1
ATOM 786 C CA . LYS A 1 104 ? 24.613 9.948 -42.930 1.00 90.31 104 LYS A CA 1
ATOM 787 C C . LYS A 1 104 ? 24.740 10.487 -41.504 1.00 90.31 104 LYS A C 1
ATOM 789 O O . LYS A 1 104 ? 23.773 10.432 -40.758 1.00 90.31 104 LYS A O 1
ATOM 794 N N . ASN A 1 105 ? 25.895 11.040 -41.139 1.00 89.31 105 ASN A N 1
ATOM 795 C CA . ASN A 1 105 ? 26.154 11.597 -39.811 1.00 89.31 105 ASN A CA 1
ATOM 796 C C . ASN A 1 105 ? 25.292 12.849 -39.565 1.00 89.31 105 ASN A C 1
ATOM 798 O O . ASN A 1 105 ? 24.622 12.942 -38.544 1.00 89.31 105 ASN A O 1
ATOM 802 N N . ARG A 1 106 ? 25.162 13.729 -40.569 1.00 92.06 106 ARG A N 1
ATOM 803 C CA . ARG A 1 106 ? 24.192 14.831 -40.555 1.00 92.06 106 ARG A CA 1
ATOM 804 C C . ARG A 1 106 ? 22.755 14.339 -40.343 1.00 92.06 106 ARG A C 1
ATOM 806 O O . ARG A 1 106 ? 22.078 14.878 -39.482 1.00 92.06 106 ARG A O 1
ATOM 813 N N . LYS A 1 107 ? 22.310 13.300 -41.060 1.00 93.44 107 LYS A N 1
ATOM 814 C CA . LYS A 1 107 ? 20.973 12.702 -40.871 1.00 93.44 107 LYS A CA 1
ATOM 815 C C . LYS A 1 107 ? 20.787 12.059 -39.494 1.00 93.44 107 LYS A C 1
ATOM 817 O O . LYS A 1 107 ? 19.678 12.074 -38.978 1.00 93.44 107 LYS A O 1
ATOM 822 N N . LEU A 1 108 ? 21.843 11.501 -38.899 1.00 91.38 108 LEU A N 1
ATOM 823 C CA . LEU A 1 108 ? 21.815 10.991 -37.524 1.00 91.38 108 LEU A CA 1
ATOM 824 C C . LEU A 1 108 ? 21.732 12.131 -36.500 1.00 91.38 108 LEU A C 1
ATOM 826 O O . LEU A 1 108 ? 21.004 11.989 -35.525 1.00 91.38 108 LEU A O 1
ATOM 830 N N . GLY A 1 109 ? 22.401 13.262 -36.747 1.00 92.06 109 GLY A N 1
ATOM 831 C CA . GLY A 1 109 ? 22.212 14.504 -35.991 1.00 92.06 109 GLY A CA 1
ATOM 832 C C . GLY A 1 109 ? 20.775 15.016 -36.101 1.00 92.06 109 GLY A C 1
ATOM 833 O O . GLY A 1 109 ? 20.086 15.100 -35.096 1.00 92.06 109 GLY A O 1
ATOM 834 N N . GLU A 1 110 ? 20.276 15.216 -37.324 1.00 92.44 110 GLU A N 1
ATOM 835 C CA . GLU A 1 110 ? 18.898 15.659 -37.596 1.00 92.44 110 GLU A CA 1
ATOM 836 C C . GLU A 1 110 ? 17.842 14.714 -36.974 1.00 92.44 110 GLU A C 1
ATOM 838 O O . GLU A 1 110 ? 16.801 15.176 -36.510 1.00 92.44 110 GLU A O 1
ATOM 843 N N . ALA A 1 111 ? 18.104 13.402 -36.910 1.00 91.75 111 ALA A N 1
ATOM 844 C CA . ALA A 1 111 ? 17.244 12.424 -36.234 1.00 91.75 111 ALA A CA 1
ATOM 845 C C . ALA A 1 111 ? 17.377 12.439 -34.696 1.00 91.75 111 ALA A C 1
ATOM 847 O O . ALA A 1 111 ? 16.401 12.167 -33.994 1.00 91.75 111 ALA A O 1
ATOM 848 N N . LEU A 1 112 ? 18.558 12.757 -34.158 1.00 93.50 112 LEU A N 1
ATOM 849 C CA . LEU A 1 112 ? 18.784 12.933 -32.722 1.00 93.50 112 LEU A CA 1
ATOM 850 C C . LEU A 1 112 ? 18.144 14.235 -32.224 1.00 93.50 112 LEU A C 1
ATOM 852 O O . LEU A 1 112 ? 17.505 14.218 -31.177 1.00 93.50 112 LEU A O 1
ATOM 856 N N . ASP A 1 113 ? 18.217 15.312 -33.007 1.00 93.75 113 ASP A N 1
ATOM 857 C CA . ASP A 1 113 ? 17.517 16.574 -32.756 1.00 93.75 113 ASP A CA 1
ATOM 858 C C . ASP A 1 113 ? 15.992 16.366 -32.779 1.00 93.75 113 ASP A C 1
ATOM 860 O O . ASP A 1 113 ? 15.292 16.786 -31.859 1.00 93.75 113 ASP A O 1
ATOM 864 N N . GLN A 1 114 ? 15.463 15.635 -33.773 1.00 93.31 114 GLN A N 1
ATOM 865 C CA . GLN A 1 114 ? 14.045 15.242 -33.814 1.00 93.31 114 GLN A CA 1
ATOM 866 C C . GLN A 1 114 ? 13.641 14.408 -32.593 1.00 93.31 114 GLN A C 1
ATOM 868 O O . GLN A 1 114 ? 12.594 14.661 -31.997 1.00 93.31 114 GLN A O 1
ATOM 873 N N . ARG A 1 115 ? 14.473 13.442 -32.180 1.00 95.31 115 ARG A N 1
ATOM 874 C CA . ARG A 1 115 ? 14.242 12.689 -30.942 1.00 95.31 115 ARG A CA 1
ATOM 875 C C . ARG A 1 115 ? 14.240 13.615 -29.724 1.00 95.31 115 ARG A C 1
ATOM 877 O O . ARG A 1 115 ? 13.381 13.437 -28.869 1.00 95.31 115 ARG A O 1
ATOM 884 N N . GLN A 1 116 ? 15.168 14.565 -29.629 1.00 94.38 116 GLN A N 1
ATOM 885 C CA . GLN A 1 116 ? 15.259 15.485 -28.495 1.00 94.38 116 GLN A CA 1
ATOM 886 C C . GLN A 1 116 ? 14.004 16.362 -28.397 1.00 94.38 116 GLN A C 1
ATOM 888 O O . GLN A 1 116 ? 13.437 16.471 -27.316 1.00 94.38 116 GLN A O 1
ATOM 893 N N . VAL A 1 117 ? 13.505 16.882 -29.526 1.00 94.38 117 VAL A N 1
ATOM 894 C CA . VAL A 1 117 ? 12.224 17.609 -29.586 1.00 94.38 117 VAL A CA 1
ATOM 895 C C . VAL A 1 117 ? 11.062 16.730 -29.113 1.00 94.38 117 VAL A C 1
ATOM 897 O O . VAL A 1 117 ? 10.277 17.170 -28.280 1.00 94.38 117 VAL A O 1
ATOM 900 N N . ILE A 1 118 ? 10.970 15.476 -29.568 1.00 92.56 118 ILE A N 1
ATOM 901 C CA . ILE A 1 118 ? 9.924 14.539 -29.114 1.00 92.56 118 ILE A CA 1
ATOM 902 C C . ILE A 1 118 ? 10.063 14.228 -27.613 1.00 92.56 118 ILE A C 1
ATOM 904 O O . ILE A 1 118 ? 9.058 14.144 -26.909 1.00 92.56 118 ILE A O 1
ATOM 908 N N . GLU A 1 119 ? 11.285 14.065 -27.101 1.00 92.38 119 GLU A N 1
ATOM 909 C CA . GLU A 1 119 ? 11.539 13.793 -25.682 1.00 92.38 119 GLU A CA 1
ATOM 910 C C . GLU A 1 119 ? 11.170 15.003 -24.806 1.00 92.38 119 GLU A C 1
ATOM 912 O O . GLU A 1 119 ? 10.547 14.824 -23.761 1.00 92.38 119 GLU A O 1
ATOM 917 N N . ASP A 1 120 ? 11.459 16.228 -25.251 1.00 93.06 120 ASP A N 1
ATOM 918 C CA . ASP A 1 120 ? 11.071 17.459 -24.554 1.00 93.06 120 ASP A CA 1
ATOM 919 C C . ASP A 1 120 ? 9.568 17.760 -24.660 1.00 93.06 120 ASP A C 1
ATOM 921 O O . ASP A 1 120 ? 8.964 18.141 -23.658 1.00 93.06 120 ASP A O 1
ATOM 925 N N . GLU A 1 121 ? 8.911 17.482 -25.794 1.00 94.94 121 GLU A N 1
ATOM 926 C CA . GLU A 1 121 ? 7.442 17.503 -25.869 1.00 94.94 121 GLU A CA 1
ATOM 927 C C . GLU A 1 121 ? 6.802 16.475 -24.919 1.00 94.94 121 GLU A C 1
ATOM 929 O O . GLU A 1 121 ? 5.749 16.736 -24.338 1.00 94.94 121 GLU A O 1
ATOM 934 N N . LEU A 1 122 ? 7.389 15.282 -24.771 1.00 93.06 122 LEU A N 1
ATOM 935 C CA . LEU A 1 122 ? 6.879 14.253 -23.859 1.00 93.06 122 LEU A CA 1
ATOM 936 C C . LEU A 1 122 ? 7.098 14.632 -22.389 1.00 93.06 122 LEU A C 1
ATOM 938 O O . LEU A 1 122 ? 6.206 14.389 -21.579 1.00 93.06 122 LEU A O 1
ATOM 942 N N . ARG A 1 123 ? 8.221 15.279 -22.051 1.00 93.94 123 ARG A N 1
ATOM 943 C CA . ARG A 1 123 ? 8.458 15.871 -20.722 1.00 93.94 123 ARG A CA 1
ATOM 944 C C . ARG A 1 123 ? 7.448 16.980 -20.422 1.00 93.94 123 ARG A C 1
ATOM 946 O O . ARG A 1 123 ? 6.824 16.953 -19.368 1.00 93.94 123 ARG A O 1
ATOM 953 N N . GLU A 1 124 ? 7.217 17.895 -21.363 1.00 93.81 124 GLU A N 1
ATOM 954 C CA . GLU A 1 124 ? 6.245 18.985 -21.200 1.00 93.81 124 GLU A CA 1
ATOM 955 C C . GLU A 1 124 ? 4.801 18.452 -21.090 1.00 93.81 124 GLU A C 1
ATOM 957 O O . GLU A 1 124 ? 4.002 18.954 -20.298 1.00 93.81 124 GLU A O 1
ATOM 962 N N . ARG A 1 125 ? 4.454 17.387 -21.830 1.00 94.62 125 ARG A N 1
ATOM 963 C CA . ARG A 1 125 ? 3.177 16.667 -21.667 1.00 94.62 125 ARG A CA 1
ATOM 964 C C . ARG A 1 125 ? 3.070 15.976 -20.308 1.00 94.62 125 ARG A C 1
ATOM 966 O O . ARG A 1 125 ? 1.989 16.009 -19.731 1.00 94.62 125 ARG A O 1
ATOM 973 N N . ALA A 1 126 ? 4.147 15.378 -19.797 1.00 88.88 126 ALA A N 1
ATOM 974 C CA . ALA A 1 126 ? 4.165 14.761 -18.472 1.00 88.88 126 ALA A CA 1
ATOM 975 C C . ALA A 1 126 ? 3.965 15.808 -17.365 1.00 88.88 126 ALA A C 1
ATOM 977 O O . ALA A 1 126 ? 3.059 15.654 -16.556 1.00 88.88 126 ALA A O 1
ATOM 978 N N . GLU A 1 127 ? 4.693 16.927 -17.393 1.00 93.06 127 GLU A N 1
ATOM 979 C CA . GLU A 1 127 ? 4.528 18.037 -16.439 1.00 93.06 127 GLU A CA 1
ATOM 980 C C . GLU A 1 127 ? 3.103 18.629 -16.485 1.00 93.06 127 GLU A C 1
ATOM 982 O O . GLU A 1 127 ? 2.488 18.888 -15.448 1.00 93.06 127 GLU A O 1
ATOM 987 N N . LYS A 1 128 ? 2.513 18.756 -17.683 1.00 92.31 128 LYS A N 1
ATOM 988 C CA . LYS A 1 128 ? 1.102 19.154 -17.878 1.00 92.31 128 LYS A CA 1
ATOM 989 C C . LYS A 1 128 ? 0.082 18.117 -17.391 1.00 92.31 128 LYS A C 1
ATOM 991 O O . LYS A 1 128 ? -1.070 18.485 -17.168 1.00 92.31 128 LYS A O 1
ATOM 996 N N . LEU A 1 129 ? 0.462 16.847 -17.254 1.00 92.44 129 LEU A N 1
ATOM 997 C CA . LEU A 1 129 ? -0.386 15.794 -16.689 1.00 92.44 129 LEU A CA 1
ATOM 998 C C . LEU A 1 129 ? -0.217 15.699 -15.169 1.00 92.44 129 LEU A C 1
ATOM 1000 O O . LEU A 1 129 ? -1.224 15.628 -14.479 1.00 92.44 129 LEU A O 1
ATOM 1004 N N . GLU A 1 130 ? 1.003 15.802 -14.639 1.00 89.62 130 GLU A N 1
ATOM 1005 C CA . GLU A 1 130 ? 1.277 15.847 -13.194 1.00 89.62 130 GLU A CA 1
ATOM 1006 C C . GLU A 1 130 ? 0.613 17.067 -12.531 1.00 89.62 130 GLU A C 1
ATOM 1008 O O . GLU A 1 130 ? -0.033 16.943 -11.492 1.00 89.62 130 GLU A O 1
ATOM 1013 N N . THR A 1 131 ? 0.698 18.245 -13.160 1.00 87.62 131 THR A N 1
ATOM 1014 C CA . THR A 1 131 ? 0.028 19.462 -12.665 1.00 87.62 131 THR A CA 1
ATOM 1015 C C . THR A 1 131 ? -1.497 19.373 -12.725 1.00 87.62 131 THR A C 1
ATOM 1017 O O . THR A 1 131 ? -2.158 19.870 -11.815 1.00 87.62 131 THR A O 1
ATOM 1020 N N . ARG A 1 132 ? -2.063 18.708 -13.743 1.00 93.00 132 ARG A N 1
ATOM 1021 C CA . ARG A 1 132 ? -3.506 18.418 -13.811 1.00 93.00 132 ARG A CA 1
ATOM 1022 C C . ARG A 1 132 ? -3.936 17.409 -12.758 1.00 93.00 132 ARG A C 1
ATOM 1024 O O . ARG A 1 132 ? -4.877 17.687 -12.026 1.00 93.00 132 ARG A O 1
ATOM 1031 N N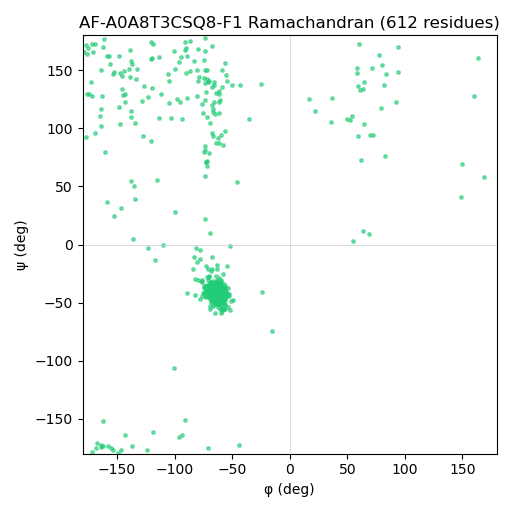 . GLN A 1 133 ? -3.204 16.307 -12.617 1.00 88.44 133 GLN A N 1
ATOM 1032 C CA . GLN A 1 133 ? -3.472 15.297 -11.601 1.00 88.44 133 GLN A CA 1
ATOM 1033 C C . GLN A 1 133 ? -3.468 15.923 -10.201 1.00 88.44 133 GLN A C 1
ATOM 1035 O O . GLN A 1 133 ? -4.392 15.679 -9.440 1.00 88.44 133 GLN A O 1
ATOM 1040 N N . ALA A 1 134 ? -2.523 16.815 -9.888 1.00 80.12 134 ALA A N 1
ATOM 1041 C CA . ALA A 1 134 ? -2.525 17.536 -8.615 1.00 80.12 134 ALA A CA 1
ATOM 1042 C C . ALA A 1 134 ? -3.776 18.420 -8.406 1.00 80.12 134 ALA A C 1
ATOM 1044 O O . ALA A 1 134 ? -4.264 18.528 -7.279 1.00 80.12 134 ALA A O 1
ATOM 1045 N N . THR A 1 135 ? -4.324 19.042 -9.460 1.00 89.00 135 THR A N 1
ATOM 1046 C CA . THR A 1 135 ? -5.593 19.793 -9.368 1.00 89.00 135 THR A CA 1
ATOM 1047 C C . THR A 1 135 ? -6.827 18.892 -9.313 1.00 89.00 135 THR A C 1
ATOM 1049 O O . THR A 1 135 ? -7.798 19.240 -8.638 1.00 89.00 135 THR A O 1
ATOM 1052 N N . ASP A 1 136 ? -6.789 17.733 -9.967 1.00 88.56 136 ASP A N 1
ATOM 1053 C CA . ASP A 1 136 ? -7.875 16.752 -9.978 1.00 88.56 136 ASP A CA 1
ATOM 1054 C C . ASP A 1 136 ? -7.947 16.022 -8.623 1.00 88.56 136 ASP A C 1
ATOM 1056 O O . ASP A 1 136 ? -9.011 15.980 -8.012 1.00 88.56 136 ASP A O 1
ATOM 1060 N N . ASP A 1 137 ? -6.810 15.581 -8.073 1.00 87.25 137 ASP A N 1
ATOM 1061 C CA . ASP A 1 137 ? -6.658 15.011 -6.725 1.00 87.25 137 ASP A CA 1
ATOM 1062 C C . ASP A 1 137 ? -7.164 15.978 -5.637 1.00 87.25 137 ASP A C 1
ATOM 1064 O O . ASP A 1 137 ? -7.925 15.590 -4.744 1.00 87.25 137 ASP A O 1
ATOM 1068 N N . ALA A 1 138 ? -6.798 17.263 -5.727 1.00 82.56 138 ALA A N 1
ATOM 1069 C CA . ALA A 1 138 ? -7.304 18.297 -4.823 1.00 82.56 138 ALA A CA 1
ATOM 1070 C C . ALA A 1 138 ? -8.82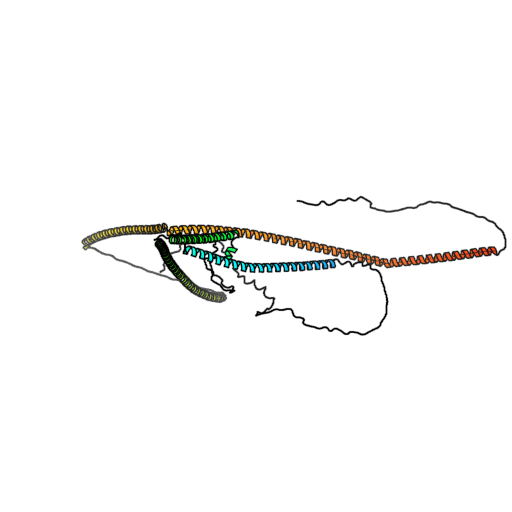6 18.490 -4.964 1.00 82.56 138 ALA A C 1
ATOM 1072 O O . ALA A 1 138 ? -9.534 18.608 -3.962 1.00 82.56 138 ALA A O 1
ATOM 1073 N N . SER A 1 139 ? -9.346 18.467 -6.194 1.00 89.75 139 SER A N 1
ATOM 1074 C CA . SER A 1 139 ? -10.786 18.564 -6.463 1.00 89.75 139 SER A CA 1
ATOM 1075 C C . SER A 1 139 ? -11.556 17.345 -5.939 1.00 89.75 139 SER A C 1
ATOM 1077 O O . SER A 1 139 ? -12.646 17.502 -5.391 1.00 89.75 139 SER A O 1
ATOM 1079 N N . LEU A 1 140 ? -10.977 16.144 -6.034 1.00 86.44 140 LEU A N 1
ATOM 1080 C CA . LEU A 1 140 ? -11.524 14.894 -5.503 1.00 86.44 140 LEU A CA 1
ATOM 1081 C C . LEU A 1 140 ? -11.564 14.888 -3.968 1.00 86.44 140 LEU A C 1
ATOM 1083 O O . LEU A 1 140 ? -12.576 14.484 -3.394 1.00 86.44 140 LEU A O 1
ATOM 1087 N N . LEU A 1 141 ? -10.523 15.386 -3.289 1.00 84.38 141 LEU A N 1
ATOM 1088 C CA . LEU A 1 141 ? -10.536 15.577 -1.830 1.00 84.38 141 LEU A CA 1
ATOM 1089 C C . LEU A 1 141 ? -11.630 16.567 -1.400 1.00 84.38 141 LEU A C 1
ATOM 1091 O O . LEU A 1 141 ? -12.410 16.277 -0.490 1.00 84.38 141 LEU A O 1
ATOM 1095 N N . ILE A 1 142 ? -11.744 17.704 -2.094 1.00 84.06 142 ILE A N 1
ATOM 1096 C CA . ILE A 1 142 ? -12.784 18.714 -1.841 1.00 84.06 142 ILE A CA 1
ATOM 1097 C C . ILE A 1 142 ? -14.188 18.118 -2.042 1.00 84.06 142 ILE A C 1
ATOM 1099 O O . ILE A 1 142 ? -15.058 18.305 -1.186 1.00 84.06 142 ILE A O 1
ATOM 1103 N N . LEU A 1 143 ? -14.403 17.360 -3.124 1.00 88.44 143 LEU A N 1
ATOM 1104 C CA . LEU A 1 143 ? -15.657 16.656 -3.400 1.00 88.44 143 LEU A CA 1
ATOM 1105 C C . LEU A 1 143 ? -15.980 15.641 -2.293 1.00 88.44 143 LEU A C 1
ATOM 1107 O O . LEU A 1 143 ? -17.092 15.645 -1.768 1.00 88.44 143 LEU A O 1
ATOM 1111 N N . ASN A 1 144 ? -15.009 14.813 -1.893 1.00 87.75 144 ASN A N 1
ATOM 1112 C CA . ASN A 1 144 ? -15.176 13.811 -0.839 1.00 87.75 144 ASN A CA 1
ATOM 1113 C C . ASN A 1 144 ? -15.564 14.449 0.503 1.00 87.75 144 ASN A C 1
ATOM 1115 O O . ASN A 1 144 ? -16.474 13.965 1.182 1.00 87.75 144 ASN A O 1
ATOM 1119 N N . ARG A 1 145 ? -14.917 15.567 0.862 1.00 85.25 145 ARG A N 1
ATOM 1120 C CA . ARG A 1 145 ? -15.228 16.342 2.070 1.00 85.25 145 ARG A CA 1
ATOM 1121 C C . ARG A 1 145 ? -16.659 16.877 2.037 1.00 85.25 145 ARG A C 1
ATOM 1123 O O . ARG A 1 145 ? -17.403 16.656 2.991 1.00 85.25 145 ARG A O 1
ATOM 1130 N N . TYR A 1 146 ? -17.070 17.524 0.944 1.00 90.62 146 TYR A N 1
ATOM 1131 C CA . TYR A 1 146 ? -18.438 18.040 0.818 1.00 90.62 146 TYR A CA 1
ATOM 1132 C C . TYR A 1 146 ? -19.493 16.929 0.753 1.00 90.62 146 TYR A C 1
ATOM 1134 O O . TYR A 1 146 ? -20.570 17.100 1.318 1.00 90.62 146 TYR A O 1
ATOM 1142 N N . TRP A 1 147 ? -19.188 15.772 0.158 1.00 90.81 147 TRP A N 1
ATOM 1143 C CA . TRP A 1 147 ? -20.093 14.619 0.154 1.00 90.81 147 TRP A CA 1
ATOM 1144 C C . TRP A 1 147 ? -20.276 14.031 1.558 1.00 90.81 147 TRP A C 1
ATOM 1146 O O . TRP A 1 147 ? -21.397 13.748 1.970 1.00 90.81 147 TRP A O 1
ATOM 1156 N N . ASN A 1 148 ? -19.197 13.900 2.336 1.00 86.50 148 ASN A N 1
ATOM 1157 C CA . ASN A 1 148 ? -19.279 13.460 3.733 1.00 86.50 148 ASN A CA 1
ATOM 1158 C C . ASN A 1 148 ? -20.026 14.472 4.618 1.00 86.50 148 ASN A C 1
ATOM 1160 O O . ASN A 1 148 ? -20.825 14.075 5.467 1.00 86.50 148 ASN A O 1
ATOM 1164 N N . GLN A 1 149 ? -19.832 15.773 4.381 1.00 87.44 149 GLN A N 1
ATOM 1165 C CA . GLN A 1 149 ? -20.586 16.829 5.057 1.00 87.44 149 GLN A CA 1
ATOM 1166 C C . GLN A 1 149 ? -22.080 16.801 4.680 1.00 87.44 149 GLN A C 1
ATOM 1168 O O . GLN A 1 149 ? -22.932 16.986 5.547 1.00 87.44 149 GLN A O 1
ATOM 1173 N N . PHE A 1 150 ? -22.412 16.544 3.411 1.00 89.88 150 PHE A N 1
ATOM 1174 C CA . PHE A 1 150 ? -23.789 16.359 2.947 1.00 89.88 150 PHE A CA 1
ATOM 1175 C C . PHE A 1 150 ? -24.445 15.141 3.612 1.00 89.88 150 PHE A C 1
ATOM 1177 O O . PHE A 1 150 ? -25.502 15.291 4.224 1.00 89.88 150 PHE A O 1
ATOM 1184 N N . ASP A 1 151 ? -23.788 13.978 3.578 1.00 88.19 151 ASP A N 1
ATOM 1185 C CA . ASP A 1 151 ? -24.239 12.746 4.236 1.00 88.19 151 ASP A CA 1
ATOM 1186 C C . ASP A 1 151 ? -24.597 12.974 5.709 1.00 88.19 151 ASP A C 1
ATOM 1188 O O . ASP A 1 151 ? -25.655 12.537 6.164 1.00 88.19 151 ASP A O 1
ATOM 1192 N N . GLU A 1 152 ? -23.716 13.634 6.470 1.00 85.44 152 GLU A N 1
ATOM 1193 C CA . GLU A 1 152 ? -23.957 13.867 7.896 1.00 85.44 152 GLU A CA 1
ATOM 1194 C C . GLU A 1 152 ? -25.011 14.950 8.136 1.00 85.44 152 GLU A C 1
ATOM 1196 O O . GLU A 1 152 ? -25.847 14.783 9.018 1.00 85.44 152 GLU A O 1
ATOM 1201 N N . ASN A 1 153 ? -25.078 16.002 7.315 1.00 87.62 153 ASN A N 1
ATOM 1202 C CA . ASN A 1 153 ? -26.170 16.977 7.388 1.00 87.62 153 ASN A CA 1
ATOM 1203 C C . ASN A 1 153 ? -27.540 16.316 7.149 1.00 87.62 153 ASN A C 1
ATOM 1205 O O . ASN A 1 153 ? -28.470 16.545 7.922 1.00 87.62 153 ASN A O 1
ATOM 1209 N N . VAL A 1 154 ? -27.670 15.456 6.133 1.00 87.94 154 VAL A N 1
ATOM 1210 C CA . VAL A 1 154 ? -28.913 14.716 5.849 1.00 87.94 154 VAL A CA 1
ATOM 1211 C C . VAL A 1 154 ? -29.235 13.735 6.984 1.00 87.94 154 VAL A C 1
ATOM 1213 O O . VAL A 1 154 ? -30.371 13.704 7.460 1.00 87.94 154 VAL A O 1
ATOM 1216 N N . ARG A 1 155 ? -28.239 12.999 7.502 1.00 85.62 155 ARG A N 1
ATOM 1217 C CA . ARG A 1 155 ? -28.392 12.092 8.658 1.00 85.62 155 ARG A CA 1
ATOM 1218 C C . ARG A 1 155 ? -28.814 12.831 9.934 1.00 85.62 155 ARG A C 1
ATOM 1220 O O . ARG A 1 155 ? -29.660 12.333 10.676 1.00 85.62 155 ARG A O 1
ATOM 1227 N N . LEU A 1 156 ? -28.277 14.027 10.178 1.00 83.06 156 LEU A N 1
ATOM 1228 C CA . LEU A 1 156 ? -28.658 14.894 11.296 1.00 83.06 156 LEU A CA 1
ATOM 1229 C C . LEU A 1 156 ? -30.067 15.472 11.128 1.00 83.06 156 LEU A C 1
ATOM 1231 O O . LEU A 1 156 ? -30.783 15.572 12.121 1.00 83.06 156 LEU A O 1
ATOM 1235 N N . ILE A 1 157 ? -30.488 15.828 9.911 1.00 86.00 157 ILE A N 1
ATOM 1236 C CA . ILE A 1 157 ? -31.865 16.268 9.638 1.00 86.00 157 ILE A CA 1
ATOM 1237 C C . ILE A 1 157 ? -32.843 15.112 9.886 1.00 86.00 157 ILE A C 1
ATOM 1239 O O . ILE A 1 157 ? -33.809 15.301 10.623 1.00 86.00 157 ILE A O 1
ATOM 1243 N N . ALA A 1 158 ? -32.558 13.908 9.378 1.00 85.50 158 ALA A N 1
ATOM 1244 C CA . ALA A 1 158 ? -33.370 12.720 9.647 1.00 85.50 158 ALA A CA 1
ATOM 1245 C C . ALA A 1 158 ? -33.493 12.453 11.160 1.00 85.50 158 ALA A C 1
ATOM 1247 O O . ALA A 1 158 ? -34.595 12.481 11.701 1.00 85.50 158 ALA A O 1
ATOM 1248 N N . ARG A 1 159 ? -32.369 12.327 11.884 1.00 78.56 159 ARG A N 1
ATOM 1249 C CA . ARG A 1 159 ? -32.347 12.115 13.350 1.00 78.56 159 ARG A CA 1
ATOM 1250 C C . ARG A 1 159 ? -33.052 13.219 14.158 1.00 78.56 159 ARG A C 1
ATOM 1252 O O . ARG A 1 159 ? -33.495 12.971 15.279 1.00 78.56 159 ARG A O 1
ATOM 1259 N N . ARG A 1 160 ? -33.153 14.448 13.636 1.00 77.31 160 ARG A N 1
ATOM 1260 C CA . ARG A 1 160 ? -33.855 15.559 14.307 1.00 77.31 160 ARG A CA 1
ATOM 1261 C C . ARG A 1 160 ? -35.369 15.504 14.157 1.00 77.31 160 ARG A C 1
ATOM 1263 O O . ARG A 1 160 ? -36.031 15.992 15.066 1.00 77.31 160 ARG A O 1
ATOM 1270 N N . TYR A 1 161 ? -35.892 14.957 13.063 1.00 76.06 161 TYR A N 1
ATOM 1271 C CA . TYR A 1 161 ? -37.314 15.052 12.715 1.00 76.06 161 TYR A CA 1
ATOM 1272 C C . TYR A 1 161 ? -38.021 13.701 12.531 1.00 76.06 161 TYR A C 1
ATOM 1274 O O . TYR A 1 161 ? -39.232 13.689 12.326 1.00 76.06 161 TYR A O 1
ATOM 1282 N N . ASP A 1 162 ? -37.317 12.569 12.626 1.00 74.62 162 ASP A N 1
ATOM 1283 C CA . ASP A 1 162 ? -37.956 11.253 12.612 1.00 74.62 162 ASP A CA 1
ATOM 1284 C C . ASP A 1 162 ? -38.768 11.029 13.901 1.00 74.62 162 ASP A C 1
ATOM 1286 O O . ASP A 1 162 ? -38.228 10.803 14.985 1.00 74.62 162 ASP A O 1
ATOM 1290 N N . GLN A 1 163 ? -40.090 11.137 13.770 1.00 60.47 163 GLN A N 1
ATOM 1291 C CA . GLN A 1 163 ? -41.062 10.955 14.851 1.00 60.47 163 GLN A CA 1
ATOM 1292 C C . GLN A 1 163 ? -41.412 9.478 15.091 1.00 60.47 163 GLN A C 1
ATOM 1294 O O . GLN A 1 163 ? -42.105 9.169 16.056 1.00 60.47 163 GLN A O 1
ATOM 1299 N N . SER A 1 164 ? -40.998 8.565 14.204 1.00 52.09 164 SER A N 1
ATOM 1300 C CA . SER A 1 164 ? -41.584 7.220 14.132 1.00 52.09 164 SER A CA 1
ATOM 1301 C C . SER A 1 164 ? -41.095 6.245 15.204 1.00 52.09 164 SER A C 1
ATOM 1303 O O . SER A 1 164 ? -41.671 5.170 15.345 1.00 52.09 164 SER A O 1
ATOM 1305 N N . GLY A 1 165 ? -40.024 6.581 15.932 1.00 50.44 165 GLY A N 1
ATOM 1306 C CA . GLY A 1 165 ? -39.372 5.645 16.853 1.00 50.44 165 GLY A CA 1
ATOM 1307 C C . GLY A 1 165 ? -38.759 4.425 16.155 1.00 50.44 165 GLY A C 1
ATOM 1308 O O . GLY A 1 165 ? -38.372 3.480 16.836 1.00 50.44 165 GLY A O 1
ATOM 1309 N N . SER A 1 166 ? -38.666 4.442 14.817 1.00 43.28 166 SER A N 1
ATOM 1310 C CA . SER A 1 166 ? -37.827 3.513 14.066 1.00 43.28 166 SER A CA 1
ATOM 1311 C C . SER A 1 166 ? -36.430 3.513 14.670 1.00 43.28 166 SER A C 1
ATOM 1313 O O . SER A 1 166 ? -35.877 4.585 14.936 1.00 43.28 166 SER A O 1
ATOM 1315 N N . GLU A 1 167 ? -35.845 2.321 14.807 1.00 38.12 167 GLU A N 1
ATOM 1316 C CA . GLU A 1 167 ? -34.401 2.179 14.971 1.00 38.12 167 GLU A CA 1
ATOM 1317 C C . GLU A 1 167 ? -33.702 3.125 13.980 1.00 38.12 167 GLU A C 1
ATOM 1319 O O . GLU A 1 167 ? -34.145 3.231 12.821 1.00 38.12 167 GLU A O 1
ATOM 1324 N N . PRO A 1 168 ? -32.645 3.845 14.401 1.00 39.91 168 PRO A N 1
ATOM 1325 C CA . PRO A 1 168 ? -31.832 4.571 13.445 1.00 39.91 168 PRO A CA 1
ATOM 1326 C C . PRO A 1 168 ? -31.350 3.576 12.391 1.00 39.91 168 PRO A C 1
ATOM 1328 O O . PRO A 1 168 ? -31.046 2.428 12.710 1.00 39.91 168 PRO A O 1
ATOM 1331 N N . VAL A 1 169 ? -31.223 4.018 11.139 1.00 41.28 169 VAL A N 1
ATOM 1332 C CA . VAL A 1 169 ? -30.541 3.221 10.113 1.00 41.28 169 VAL A CA 1
ATOM 1333 C C . VAL A 1 169 ? -29.036 3.253 10.403 1.00 41.28 169 VAL A C 1
ATOM 1335 O O . VAL A 1 169 ? -28.244 3.888 9.708 1.00 41.28 169 VAL A O 1
ATOM 1338 N N . GLU A 1 170 ? -28.648 2.565 11.476 1.00 39.31 170 GLU A N 1
ATOM 1339 C CA . GLU A 1 170 ? -27.317 2.022 11.694 1.00 39.31 170 GLU A CA 1
ATOM 1340 C C . GLU A 1 170 ? -27.157 0.833 10.744 1.00 39.31 170 GLU A C 1
ATOM 1342 O O . GLU A 1 170 ? -27.024 -0.327 11.132 1.00 39.31 170 GLU A O 1
ATOM 1347 N N . HIS A 1 171 ? -27.115 1.159 9.446 1.00 37.38 171 HIS A N 1
ATOM 1348 C CA . HIS A 1 171 ? -26.231 0.425 8.562 1.00 37.38 171 HIS A CA 1
ATOM 1349 C C . HIS A 1 171 ? -24.832 0.559 9.153 1.00 37.38 171 HIS A C 1
ATOM 1351 O O . HIS A 1 171 ? -24.181 1.596 9.024 1.00 37.38 171 HIS A O 1
ATOM 1357 N N . LEU A 1 172 ? -24.470 -0.488 9.895 1.00 31.58 172 LEU A N 1
ATOM 1358 C CA . LEU A 1 172 ? -23.190 -1.172 9.858 1.00 31.58 172 LEU A CA 1
ATOM 1359 C C . LEU A 1 172 ? -22.073 -0.305 9.272 1.00 31.58 172 LEU A C 1
ATOM 1361 O O . LEU A 1 172 ? -22.048 -0.026 8.072 1.00 31.58 172 LEU A O 1
ATOM 1365 N N . THR A 1 173 ? -21.093 0.024 10.109 1.00 32.59 173 THR A N 1
ATOM 1366 C CA . THR A 1 173 ? -19.724 0.269 9.653 1.00 32.59 173 THR A CA 1
ATOM 1367 C C . THR A 1 173 ? -19.241 -0.990 8.934 1.00 32.59 173 THR A C 1
ATOM 1369 O O . THR A 1 173 ? -18.683 -1.886 9.559 1.00 32.59 173 THR A O 1
ATOM 1372 N N . GLY A 1 174 ? -19.557 -1.101 7.643 1.00 28.45 174 GLY A N 1
ATOM 1373 C CA . GLY A 1 174 ? -19.220 -2.266 6.840 1.00 28.45 174 GLY A CA 1
ATOM 1374 C C . GLY A 1 174 ? -17.709 -2.428 6.789 1.00 28.45 174 GLY A C 1
ATOM 1375 O O . GLY A 1 174 ? -17.002 -1.481 6.453 1.00 28.45 174 GLY A O 1
ATOM 1376 N N . GLU A 1 175 ? -17.223 -3.628 7.093 1.00 30.55 175 GLU A N 1
ATOM 1377 C CA . GLU A 1 175 ? -15.794 -3.959 7.229 1.00 30.55 175 GLU A CA 1
ATOM 1378 C C . GLU A 1 175 ? -15.054 -4.041 5.868 1.00 30.55 175 GLU A C 1
ATOM 1380 O O . GLU A 1 175 ? -13.988 -4.642 5.740 1.00 30.55 175 GLU A O 1
ATOM 1385 N N . GLY A 1 176 ? -15.616 -3.399 4.837 1.00 32.84 176 GLY A N 1
ATOM 1386 C CA . GLY A 1 176 ? -14.963 -3.086 3.569 1.00 32.84 176 GLY A CA 1
ATOM 1387 C C . GLY A 1 176 ? -14.188 -1.762 3.618 1.00 32.84 176 GLY A C 1
ATOM 1388 O O . GLY A 1 176 ? -14.229 -1.012 4.595 1.00 32.84 176 GLY A O 1
ATOM 1389 N N . ARG A 1 177 ? -13.471 -1.447 2.532 1.00 42.28 177 ARG A N 1
ATOM 1390 C CA . ARG A 1 177 ? -12.662 -0.221 2.389 1.00 42.28 177 ARG A CA 1
ATOM 1391 C C . ARG A 1 177 ? -13.537 1.033 2.257 1.00 42.28 177 ARG A C 1
ATOM 1393 O O . ARG A 1 177 ? -13.729 1.561 1.170 1.00 42.28 177 ARG A O 1
ATOM 1400 N N . SER A 1 178 ? -14.066 1.540 3.365 1.00 47.38 178 SER A N 1
ATOM 1401 C CA . SER A 1 178 ? -14.909 2.736 3.320 1.00 47.38 178 SER A CA 1
ATOM 1402 C C . SER A 1 178 ? -14.133 3.969 2.834 1.00 47.38 178 SER A C 1
ATOM 1404 O O . SER A 1 178 ? -13.100 4.334 3.393 1.00 47.38 178 SER A O 1
ATOM 1406 N N . LEU A 1 179 ? -14.685 4.695 1.855 1.00 52.19 179 LEU A N 1
ATOM 1407 C CA . LEU A 1 179 ? -14.159 5.983 1.362 1.00 52.19 179 LEU A CA 1
ATOM 1408 C C . LEU A 1 179 ? -14.292 7.144 2.384 1.00 52.19 179 LEU A C 1
ATOM 1410 O O . LEU A 1 179 ? -14.075 8.316 2.053 1.00 52.19 179 LEU A O 1
ATOM 1414 N N . LYS A 1 180 ? -14.654 6.821 3.632 1.00 49.50 180 LYS A N 1
ATOM 1415 C CA . LYS A 1 180 ? -14.662 7.689 4.813 1.00 49.50 180 LYS A CA 1
ATOM 1416 C C . LYS A 1 180 ? -13.453 7.356 5.697 1.00 49.50 180 LYS A C 1
ATOM 1418 O O . LYS A 1 180 ? -13.469 6.314 6.347 1.00 49.50 180 LYS A O 1
ATOM 1423 N N . PRO A 1 181 ? -12.437 8.234 5.776 1.00 45.56 181 PRO A N 1
ATOM 1424 C CA . PRO A 1 181 ? -11.439 8.160 6.838 1.00 45.56 181 PRO A CA 1
ATOM 1425 C C . PRO A 1 181 ? -12.122 8.279 8.208 1.00 45.56 181 PRO A C 1
ATOM 1427 O O . PRO A 1 181 ? -12.976 9.146 8.393 1.00 45.56 181 PRO A O 1
ATOM 1430 N N . GLU A 1 182 ? -11.739 7.442 9.175 1.00 37.03 182 GLU A N 1
ATOM 1431 C CA . GLU A 1 182 ? -12.239 7.545 10.559 1.00 37.03 182 GLU A CA 1
ATOM 1432 C C . GLU A 1 182 ? -11.728 8.808 11.275 1.00 37.03 182 GLU A C 1
ATOM 1434 O O . GLU A 1 182 ? -12.337 9.294 12.228 1.00 37.03 182 GLU A O 1
ATOM 1439 N N . THR A 1 183 ? -10.609 9.362 10.807 1.00 35.72 183 THR A N 1
ATOM 1440 C CA . THR A 1 183 ? -10.035 10.615 11.289 1.00 35.72 183 THR A CA 1
ATOM 1441 C C . THR A 1 183 ? -10.595 11.809 10.509 1.00 35.72 183 THR A C 1
ATOM 1443 O O . THR A 1 183 ? -10.471 11.855 9.283 1.00 35.72 183 THR A O 1
ATOM 1446 N N . PRO A 1 184 ? -11.162 12.830 11.183 1.00 40.03 184 PRO A N 1
ATOM 1447 C CA . PRO A 1 184 ? -11.464 14.100 10.536 1.00 40.03 184 PRO A CA 1
ATOM 1448 C C . PRO A 1 184 ? -10.175 14.734 10.003 1.00 40.03 184 PRO A C 1
ATOM 1450 O O . PRO A 1 184 ? -9.232 14.955 10.770 1.00 40.03 184 PRO A O 1
ATOM 1453 N N . GLU A 1 185 ? -10.126 15.052 8.707 1.00 45.38 185 GLU A N 1
ATOM 1454 C CA . GLU A 1 185 ? -9.055 15.904 8.184 1.00 45.38 185 GLU A CA 1
ATOM 1455 C C . GLU A 1 185 ? -9.132 17.277 8.879 1.00 45.38 185 GLU A C 1
ATOM 1457 O O . GLU A 1 185 ? -10.226 17.833 9.010 1.00 45.38 185 GLU A O 1
ATOM 1462 N N . PRO A 1 186 ? -8.008 17.824 9.376 1.00 42.75 186 PRO A N 1
ATOM 1463 C CA . PRO A 1 186 ? -8.030 19.044 10.172 1.00 42.75 186 PRO A CA 1
ATOM 1464 C C . PRO A 1 186 ? -8.451 20.248 9.323 1.00 42.75 186 PRO A C 1
ATOM 1466 O O . PRO A 1 186 ? -7.931 20.437 8.223 1.00 42.75 186 PRO A O 1
ATOM 1469 N N . ASP A 1 187 ? -9.338 21.094 9.861 1.00 43.94 187 ASP A N 1
ATOM 1470 C CA . ASP A 1 187 ? -9.805 22.323 9.205 1.00 43.94 187 ASP A CA 1
ATOM 1471 C C . ASP A 1 187 ? -8.643 23.289 8.917 1.00 43.94 187 ASP A C 1
ATOM 1473 O O . ASP A 1 187 ? -8.218 24.088 9.755 1.00 43.94 187 ASP A O 1
ATOM 1477 N N . GLY A 1 188 ? -8.113 23.183 7.699 1.00 39.25 188 GLY A N 1
ATOM 1478 C CA . GLY A 1 188 ? -6.955 23.912 7.200 1.00 39.25 188 GLY A CA 1
ATOM 1479 C C . GLY A 1 188 ? -7.307 24.860 6.061 1.00 39.25 188 GLY A C 1
ATOM 1480 O O . GLY A 1 188 ? -6.705 24.768 4.994 1.00 39.25 188 GLY A O 1
ATOM 1481 N N . ASP A 1 189 ? -8.262 25.772 6.269 1.00 39.19 189 ASP A N 1
ATOM 1482 C CA . ASP A 1 189 ? -8.555 26.854 5.315 1.00 39.19 189 ASP A CA 1
ATOM 1483 C C . ASP A 1 189 ? -7.439 27.921 5.326 1.00 39.19 189 ASP A C 1
ATOM 1485 O O . ASP A 1 189 ? -7.539 29.011 5.897 1.00 39.19 189 ASP A O 1
ATOM 1489 N N . SER A 1 190 ? -6.289 27.551 4.764 1.00 40.53 190 SER A N 1
ATOM 1490 C CA . SER A 1 190 ? -5.177 28.454 4.490 1.00 40.53 190 SER A CA 1
ATOM 1491 C C . SER A 1 190 ? -4.201 27.854 3.492 1.00 40.53 190 SER A C 1
ATOM 1493 O O . SER A 1 190 ? -3.624 26.793 3.722 1.00 40.53 190 SER A O 1
ATOM 1495 N N . ASN A 1 191 ? -3.910 28.620 2.440 1.00 43.69 191 ASN A N 1
ATOM 1496 C CA . ASN A 1 191 ? -2.765 28.385 1.568 1.00 43.69 191 ASN A CA 1
ATOM 1497 C C . ASN A 1 191 ? -1.453 28.568 2.351 1.00 43.69 191 ASN A C 1
ATOM 1499 O O . ASN A 1 191 ? -0.867 29.651 2.364 1.00 43.69 191 ASN A O 1
ATOM 1503 N N . GLN A 1 192 ? -0.975 27.502 2.995 1.00 35.81 192 GLN A N 1
ATOM 1504 C CA . GLN A 1 192 ? 0.414 27.382 3.432 1.00 35.81 192 GLN A CA 1
ATOM 1505 C C . GLN A 1 192 ? 1.024 26.075 2.940 1.00 35.81 192 GLN A C 1
ATOM 1507 O O . GLN A 1 192 ? 0.980 25.042 3.604 1.00 35.81 192 GLN A O 1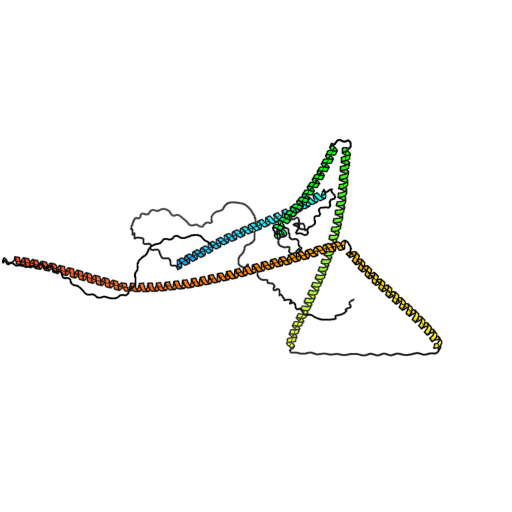
ATOM 1512 N N . GLU A 1 193 ? 1.672 26.193 1.783 1.00 45.44 193 GLU A N 1
ATOM 1513 C CA . GLU A 1 193 ? 2.803 25.373 1.363 1.00 45.44 193 GLU A CA 1
ATOM 1514 C C . GLU A 1 193 ? 3.692 25.015 2.571 1.00 45.44 193 GLU A C 1
ATOM 1516 O O . GLU A 1 193 ? 4.388 25.869 3.127 1.00 45.44 193 GLU A O 1
ATOM 1521 N N . ARG A 1 194 ? 3.662 23.750 3.013 1.00 41.50 194 ARG A N 1
ATOM 1522 C CA . ARG A 1 194 ? 4.534 23.273 4.092 1.00 41.50 194 ARG A CA 1
ATOM 1523 C C . ARG A 1 194 ? 5.196 21.940 3.783 1.00 41.50 194 ARG A C 1
ATOM 1525 O O . ARG A 1 194 ? 4.616 20.875 3.934 1.00 41.50 194 ARG A O 1
ATOM 1532 N N . VAL A 1 195 ? 6.484 22.072 3.471 1.00 34.47 195 VAL A N 1
ATOM 1533 C CA . VAL A 1 195 ? 7.588 21.374 4.148 1.00 34.47 195 VAL A CA 1
ATOM 1534 C C . VAL A 1 195 ? 7.432 19.858 4.312 1.00 34.47 195 VAL A C 1
ATOM 1536 O O . VAL A 1 195 ? 6.771 19.347 5.212 1.00 34.47 195 VAL A O 1
ATOM 1539 N N . LYS A 1 196 ? 8.231 19.149 3.512 1.00 38.03 196 LYS A N 1
ATOM 1540 C CA . LYS A 1 196 ? 8.637 17.760 3.738 1.00 38.03 196 LYS A CA 1
ATOM 1541 C C . LYS A 1 196 ? 9.419 17.638 5.057 1.00 38.03 196 LYS A C 1
ATOM 1543 O O . LYS A 1 196 ? 10.638 17.723 5.021 1.00 38.03 196 LYS A O 1
ATOM 1548 N N . ASP A 1 197 ? 8.735 17.442 6.185 1.00 32.47 197 ASP A N 1
ATOM 1549 C CA . ASP A 1 197 ? 9.281 16.724 7.351 1.00 32.47 197 ASP A CA 1
ATOM 1550 C C . ASP A 1 197 ? 8.204 16.408 8.408 1.00 32.47 197 ASP A C 1
ATOM 1552 O O . ASP A 1 197 ? 7.895 17.214 9.287 1.00 32.47 197 ASP A O 1
ATOM 1556 N N . ARG A 1 198 ? 7.653 15.188 8.343 1.00 32.84 198 ARG A N 1
ATOM 1557 C CA . ARG A 1 198 ? 6.995 14.491 9.466 1.00 32.84 198 ARG A CA 1
ATOM 1558 C C . ARG A 1 198 ? 6.933 12.988 9.184 1.00 32.84 198 ARG A C 1
ATOM 1560 O O . ARG A 1 198 ? 5.931 12.454 8.724 1.00 32.84 198 ARG A O 1
ATOM 1567 N N . GLY A 1 199 ? 8.052 12.305 9.412 1.00 31.47 199 GLY A N 1
ATOM 1568 C CA . GLY A 1 199 ? 8.099 10.846 9.335 1.00 31.47 199 GLY A CA 1
ATOM 1569 C C . GLY A 1 199 ? 7.431 10.187 10.546 1.00 31.47 199 GLY A C 1
ATOM 1570 O O . GLY A 1 199 ? 7.620 10.644 11.669 1.00 31.47 199 GLY A O 1
ATOM 1571 N N . HIS A 1 200 ? 6.743 9.070 10.305 1.00 38.75 200 HIS A N 1
ATOM 1572 C CA . HIS A 1 200 ? 6.283 8.107 11.315 1.00 38.75 200 HIS A CA 1
ATOM 1573 C C . HIS A 1 200 ? 5.295 8.647 12.367 1.00 38.75 200 HIS A C 1
ATOM 1575 O O . HIS A 1 200 ? 5.595 8.729 13.557 1.00 38.75 200 HIS A O 1
ATOM 1581 N N . GLN A 1 201 ? 4.057 8.883 11.934 1.00 29.00 201 GLN A N 1
ATOM 1582 C CA . GLN A 1 201 ? 2.911 8.347 12.678 1.00 29.00 201 GLN A CA 1
ATOM 1583 C C . GLN A 1 201 ? 2.439 7.075 11.952 1.00 29.00 201 GLN A C 1
ATOM 1585 O O . GLN A 1 201 ? 2.737 6.907 10.767 1.00 29.00 201 GLN A O 1
ATOM 1590 N N . GLY A 1 202 ? 1.862 6.126 12.689 1.00 29.75 202 GLY A N 1
ATOM 1591 C CA . GLY A 1 202 ? 1.572 4.779 12.190 1.00 29.75 202 GLY A CA 1
ATOM 1592 C C . GLY A 1 202 ? 0.161 4.606 11.627 1.00 29.75 202 GLY A C 1
ATOM 1593 O O . GLY A 1 202 ? -0.547 5.575 11.392 1.00 29.75 202 GLY A O 1
ATOM 1594 N N . GLU A 1 203 ? -0.218 3.332 11.497 1.00 29.47 203 GLU A N 1
ATOM 1595 C CA . GLU A 1 203 ? -1.605 2.839 11.463 1.00 29.47 203 GLU A CA 1
ATOM 1596 C C . GLU A 1 203 ? -2.463 3.182 10.226 1.00 29.47 203 GLU A C 1
ATOM 1598 O O . GLU A 1 203 ? -3.157 4.186 10.143 1.00 29.47 203 GLU A O 1
ATOM 1603 N N . THR A 1 204 ? -2.450 2.226 9.286 1.00 35.75 204 THR A N 1
ATOM 1604 C CA . THR A 1 204 ? -3.637 1.522 8.735 1.00 35.75 204 THR A CA 1
ATOM 1605 C C . THR A 1 204 ? -4.820 2.283 8.118 1.00 35.75 204 THR A C 1
ATOM 1607 O O . THR A 1 204 ? -5.725 1.622 7.619 1.00 35.75 204 THR A O 1
ATOM 1610 N N . ALA A 1 205 ? -4.794 3.608 8.003 1.00 36.75 205 ALA A N 1
ATOM 1611 C CA . ALA A 1 205 ? -5.697 4.349 7.125 1.00 36.75 205 ALA A CA 1
ATOM 1612 C C . ALA A 1 205 ? -5.030 4.589 5.758 1.00 36.75 205 ALA A C 1
ATOM 1614 O O . ALA A 1 205 ? -4.124 5.417 5.632 1.00 36.75 205 ALA A O 1
ATOM 1615 N N . THR A 1 206 ? -5.475 3.896 4.703 1.00 48.78 206 THR A N 1
ATOM 1616 C CA . THR A 1 206 ? -5.176 4.343 3.334 1.00 48.78 206 THR A CA 1
ATOM 1617 C C . THR A 1 206 ? -5.932 5.643 3.092 1.00 48.78 206 THR A C 1
ATOM 1619 O O . THR A 1 206 ? -7.157 5.676 3.185 1.00 48.78 206 THR A O 1
ATOM 1622 N N . SER A 1 207 ? -5.217 6.734 2.793 1.00 70.31 207 SER A N 1
ATOM 1623 C CA . SER A 1 207 ? -5.868 8.010 2.472 1.00 70.31 207 SER A CA 1
ATOM 1624 C C . SER A 1 207 ? -6.842 7.835 1.304 1.00 70.31 207 SER A C 1
ATOM 1626 O O . SER A 1 207 ? -6.686 6.920 0.494 1.00 70.31 207 SER A O 1
ATOM 1628 N N . PHE A 1 208 ? -7.845 8.708 1.192 1.00 78.75 208 PHE A N 1
ATOM 1629 C CA . PHE A 1 208 ? -8.870 8.612 0.145 1.00 78.75 208 PHE A CA 1
ATOM 1630 C C . PHE A 1 208 ? -8.261 8.419 -1.258 1.00 78.75 208 PHE A C 1
ATOM 1632 O O . PHE A 1 208 ? -8.605 7.467 -1.954 1.00 78.75 208 PHE A O 1
ATOM 1639 N N . LEU A 1 209 ? -7.255 9.227 -1.613 1.00 81.62 209 LEU A N 1
ATOM 1640 C CA . LEU A 1 209 ? -6.523 9.105 -2.879 1.00 81.62 209 LEU A CA 1
ATOM 1641 C C . LEU A 1 209 ? -5.694 7.810 -2.986 1.00 81.62 209 LEU A C 1
ATOM 1643 O O . LEU A 1 209 ? -5.623 7.229 -4.062 1.00 81.62 209 LEU A O 1
ATOM 1647 N N . ALA A 1 210 ? -5.095 7.313 -1.897 1.00 79.06 210 ALA A N 1
ATOM 1648 C CA . ALA A 1 210 ? -4.369 6.035 -1.904 1.00 79.06 210 ALA A CA 1
ATOM 1649 C C . ALA A 1 210 ? -5.304 4.814 -2.007 1.00 79.06 210 ALA A C 1
ATOM 1651 O O . ALA A 1 210 ? -4.910 3.772 -2.535 1.00 79.06 210 ALA A O 1
ATOM 1652 N N . THR A 1 211 ? -6.543 4.938 -1.527 1.00 79.19 211 THR A N 1
ATOM 1653 C CA . THR A 1 211 ? -7.594 3.935 -1.733 1.00 79.19 211 THR A CA 1
ATOM 1654 C C . THR A 1 211 ? -7.995 3.932 -3.207 1.00 79.19 211 THR A C 1
ATOM 1656 O O . THR A 1 211 ? -7.785 2.919 -3.868 1.00 79.19 211 THR A O 1
ATOM 1659 N N . LEU A 1 212 ? -8.390 5.085 -3.767 1.00 81.19 212 LEU A N 1
ATOM 1660 C CA . LEU A 1 212 ? -8.709 5.225 -5.197 1.00 81.19 212 LEU A CA 1
ATOM 1661 C C . LEU A 1 212 ? -7.570 4.753 -6.123 1.00 81.19 212 LEU A C 1
ATOM 1663 O O . LEU A 1 212 ? -7.825 4.064 -7.102 1.00 81.19 212 LEU A O 1
ATOM 1667 N N . ALA A 1 213 ? -6.313 5.072 -5.804 1.00 81.31 213 ALA A N 1
ATOM 1668 C CA . ALA A 1 213 ? -5.144 4.672 -6.593 1.00 81.31 213 ALA A CA 1
ATOM 1669 C C . ALA A 1 213 ? -4.707 3.203 -6.396 1.00 81.31 213 ALA A C 1
ATOM 1671 O O . ALA A 1 213 ? -3.763 2.760 -7.053 1.00 81.31 213 ALA A O 1
ATOM 1672 N N . SER A 1 214 ? -5.344 2.452 -5.485 1.00 79.38 214 SER A N 1
ATOM 1673 C CA . SER A 1 214 ? -5.088 1.017 -5.274 1.00 79.38 214 SER A CA 1
ATOM 1674 C C . SER A 1 214 ? -6.286 0.108 -5.559 1.00 79.38 214 SER A C 1
ATOM 1676 O O . SER A 1 214 ? -6.084 -1.101 -5.671 1.00 79.38 214 SER A O 1
ATOM 1678 N N . SER A 1 215 ? -7.491 0.664 -5.699 1.00 82.56 215 SER A N 1
ATOM 1679 C CA . SER A 1 215 ? -8.670 -0.025 -6.235 1.00 82.56 215 SER A CA 1
ATOM 1680 C C . SER A 1 215 ? -8.633 -0.049 -7.771 1.00 82.56 215 SER A C 1
ATOM 1682 O O . SER A 1 215 ? -8.091 0.850 -8.416 1.00 82.56 215 SER A O 1
ATOM 1684 N N . SER A 1 216 ? -9.210 -1.081 -8.382 1.00 85.69 216 SER A N 1
ATOM 1685 C CA . SER A 1 216 ? -9.465 -1.109 -9.826 1.00 85.69 216 SER A CA 1
ATOM 1686 C C . SER A 1 216 ? -10.625 -0.182 -10.211 1.00 85.69 216 SER A C 1
ATOM 1688 O O . SER A 1 216 ? -11.400 0.259 -9.363 1.00 85.69 216 SER A O 1
ATOM 1690 N N . SER A 1 217 ? -10.774 0.101 -11.510 1.00 84.50 217 SER A N 1
ATOM 1691 C CA . SER A 1 217 ? -11.875 0.938 -12.012 1.00 84.50 217 SER A CA 1
ATOM 1692 C C . SER A 1 217 ? -13.256 0.350 -11.699 1.00 84.50 217 SER A C 1
ATOM 1694 O O . SER A 1 217 ? -14.180 1.107 -11.438 1.00 84.50 217 SER A O 1
ATOM 1696 N N . GLU A 1 218 ? -13.389 -0.979 -11.711 1.00 87.94 218 GLU A N 1
ATOM 1697 C CA . GLU A 1 218 ? -14.650 -1.690 -11.456 1.00 87.94 218 GLU A CA 1
ATOM 1698 C C . GLU A 1 218 ? -15.013 -1.663 -9.961 1.00 87.94 218 GLU A C 1
ATOM 1700 O O . GLU A 1 218 ? -16.152 -1.374 -9.604 1.00 87.94 218 GLU A O 1
ATOM 1705 N N . GLU A 1 219 ? -14.026 -1.858 -9.077 1.00 82.75 219 GLU A N 1
ATOM 1706 C CA . GLU A 1 219 ? -14.195 -1.704 -7.623 1.00 82.75 219 GLU A CA 1
ATOM 1707 C C . GLU A 1 219 ? -14.543 -0.253 -7.249 1.00 82.75 219 GLU A C 1
ATOM 1709 O O . GLU A 1 219 ? -15.462 -0.020 -6.469 1.00 82.75 219 GLU A O 1
ATOM 1714 N N . MET A 1 220 ? -13.864 0.733 -7.848 1.00 84.50 220 MET A N 1
ATOM 1715 C CA . MET A 1 220 ? -14.130 2.158 -7.618 1.00 84.50 220 MET A CA 1
ATOM 1716 C C . MET A 1 220 ? -15.537 2.571 -8.074 1.00 84.50 220 MET A C 1
ATOM 1718 O O . MET A 1 220 ? -16.218 3.319 -7.374 1.00 84.50 220 MET A O 1
ATOM 1722 N N . GLU A 1 221 ? -15.981 2.098 -9.240 1.00 85.88 221 GLU A N 1
ATOM 1723 C CA . GLU A 1 221 ? -17.311 2.403 -9.777 1.00 85.88 221 GLU A CA 1
ATOM 1724 C C . GLU A 1 221 ? -18.418 1.760 -8.917 1.00 85.88 221 GLU A C 1
ATOM 1726 O O . GLU A 1 221 ? -19.437 2.401 -8.655 1.00 85.88 221 GLU A O 1
ATOM 1731 N N . ALA A 1 222 ? -18.176 0.564 -8.363 1.00 85.56 222 ALA A N 1
ATOM 1732 C CA . ALA A 1 222 ? -19.062 -0.082 -7.393 1.00 85.56 222 ALA A CA 1
ATOM 1733 C C . ALA A 1 222 ? -19.115 0.644 -6.029 1.00 85.56 222 ALA A C 1
ATOM 1735 O O . ALA A 1 222 ? -20.209 0.949 -5.552 1.00 85.56 222 ALA A O 1
ATOM 1736 N N . GLU A 1 223 ? -17.967 0.979 -5.422 1.00 82.94 223 GLU A N 1
ATOM 1737 C CA . GLU A 1 223 ? -17.892 1.718 -4.143 1.00 82.94 223 GLU A CA 1
ATOM 1738 C C . GLU A 1 223 ? -18.578 3.096 -4.237 1.00 82.94 223 GLU A C 1
ATOM 1740 O O . GLU A 1 223 ? -19.271 3.534 -3.312 1.00 82.94 223 GLU A O 1
ATOM 1745 N N . LEU A 1 224 ? -18.414 3.794 -5.368 1.00 85.69 224 LEU A N 1
ATOM 1746 C CA . LEU A 1 224 ? -19.079 5.074 -5.616 1.00 85.69 224 LEU A CA 1
ATOM 1747 C C . LEU A 1 224 ? -20.589 4.907 -5.835 1.00 85.69 224 LEU A C 1
ATOM 1749 O O . LEU A 1 224 ? -21.356 5.720 -5.314 1.00 85.69 224 LEU A O 1
ATOM 1753 N N . GLN A 1 225 ? -21.030 3.861 -6.540 1.00 89.75 225 GLN A N 1
ATOM 1754 C CA . GLN A 1 225 ? -22.454 3.573 -6.733 1.00 89.75 225 GLN A CA 1
ATOM 1755 C C . GLN A 1 225 ? -23.155 3.254 -5.402 1.00 89.75 225 GLN A C 1
ATOM 1757 O O . GLN A 1 225 ? -24.180 3.868 -5.103 1.00 89.75 225 GLN A O 1
ATOM 1762 N N . GLU A 1 226 ? -22.587 2.377 -4.565 1.00 88.12 226 GLU A N 1
ATOM 1763 C CA . GLU A 1 226 ? -23.132 2.059 -3.234 1.00 88.12 226 GLU A CA 1
ATOM 1764 C C . GLU A 1 226 ? -23.255 3.325 -2.371 1.00 88.12 226 GLU A C 1
ATOM 1766 O O . GLU A 1 226 ? -24.297 3.591 -1.764 1.00 88.12 226 GLU A O 1
ATOM 1771 N N . ARG A 1 227 ? -22.217 4.171 -2.378 1.00 88.06 227 ARG A N 1
ATOM 1772 C CA . ARG A 1 227 ? -22.217 5.448 -1.657 1.00 88.06 227 ARG A CA 1
ATOM 1773 C C . ARG A 1 227 ? -23.316 6.394 -2.143 1.00 88.06 227 ARG A C 1
ATOM 1775 O O . ARG A 1 227 ? -23.998 7.000 -1.316 1.00 88.06 227 ARG A O 1
ATOM 1782 N N . VAL A 1 228 ? -23.511 6.520 -3.458 1.00 91.31 228 VAL A N 1
ATOM 1783 C CA . VAL A 1 228 ? -24.588 7.335 -4.048 1.00 91.31 228 VAL A CA 1
ATOM 1784 C C . VAL A 1 228 ? -25.965 6.791 -3.661 1.00 91.31 228 VAL A C 1
ATOM 1786 O O . VAL A 1 228 ? -26.860 7.574 -3.330 1.00 91.31 228 VAL A O 1
ATOM 1789 N N . GLU A 1 229 ? -26.144 5.470 -3.647 1.00 90.81 229 GLU A N 1
ATOM 1790 C CA . GLU A 1 229 ? -27.391 4.835 -3.218 1.00 90.81 229 GLU A CA 1
ATOM 1791 C C . GLU A 1 229 ? -27.676 5.066 -1.728 1.00 90.81 229 GLU A C 1
ATOM 1793 O O . GLU A 1 229 ? -28.793 5.459 -1.387 1.00 90.81 229 GLU A O 1
ATOM 1798 N N . ALA A 1 230 ? -26.677 4.954 -0.849 1.00 87.88 230 ALA A N 1
ATOM 1799 C CA . ALA A 1 230 ? -26.817 5.267 0.574 1.00 87.88 230 ALA A CA 1
ATOM 1800 C C . ALA A 1 230 ? -27.197 6.745 0.816 1.00 87.88 230 ALA A C 1
ATOM 1802 O O . ALA A 1 230 ? -28.154 7.036 1.542 1.00 87.88 230 ALA A O 1
ATOM 1803 N N . SER A 1 231 ? -26.520 7.696 0.158 1.00 89.50 231 SER A N 1
ATOM 1804 C CA . SER A 1 231 ? -26.872 9.125 0.223 1.00 89.50 231 SER A CA 1
ATOM 1805 C C . SER A 1 231 ? -28.288 9.395 -0.307 1.00 89.50 231 SER A C 1
ATOM 1807 O O . SER A 1 231 ? -29.023 10.223 0.245 1.00 89.50 231 SER A O 1
ATOM 1809 N N . ARG A 1 232 ? -28.713 8.672 -1.352 1.00 92.25 232 ARG A N 1
ATOM 1810 C CA . ARG A 1 232 ? -30.065 8.754 -1.924 1.00 92.25 232 ARG A CA 1
ATOM 1811 C C . ARG A 1 232 ? -31.131 8.191 -0.984 1.00 92.25 232 ARG A C 1
ATOM 1813 O O . ARG A 1 232 ? -32.192 8.805 -0.870 1.00 92.25 232 ARG A O 1
ATOM 1820 N N . GLN A 1 233 ? -30.874 7.078 -0.298 1.00 90.00 233 GLN A N 1
ATOM 1821 C CA . GLN A 1 233 ? -31.784 6.511 0.705 1.00 90.00 233 GLN A CA 1
ATOM 1822 C C . GLN A 1 233 ? -31.987 7.487 1.874 1.00 90.00 233 GLN A C 1
ATOM 1824 O O . GLN A 1 233 ? -33.124 7.827 2.199 1.00 90.00 233 GLN A O 1
ATOM 1829 N N . LEU A 1 234 ? -30.898 8.034 2.429 1.00 87.19 234 LEU A N 1
ATOM 1830 C CA . LEU A 1 234 ? -30.947 9.052 3.489 1.00 87.19 234 LEU A CA 1
ATOM 1831 C C . LEU A 1 234 ? -31.731 10.301 3.055 1.00 87.19 234 LEU A C 1
ATOM 1833 O O . LEU A 1 234 ? -32.572 10.803 3.801 1.00 87.19 234 LEU A O 1
ATOM 1837 N N . THR A 1 235 ? -31.504 10.776 1.827 1.00 92.81 235 THR A N 1
ATOM 1838 C CA . THR A 1 235 ? -32.232 11.929 1.267 1.00 92.81 235 THR A CA 1
ATOM 1839 C C . THR A 1 235 ? -33.719 11.614 1.082 1.00 92.81 235 THR A C 1
ATOM 1841 O O . THR A 1 235 ? -34.567 12.441 1.415 1.00 92.81 235 THR A O 1
ATOM 1844 N N . SER A 1 236 ? -34.052 10.405 0.619 1.00 91.62 236 SER A N 1
ATOM 1845 C CA . SER A 1 236 ? -35.441 9.950 0.459 1.00 91.62 236 SER A CA 1
ATOM 1846 C C . SER A 1 236 ? -36.165 9.910 1.807 1.00 91.62 236 SER A C 1
ATOM 1848 O O . SER A 1 236 ? -37.272 10.434 1.911 1.00 91.62 236 SER A O 1
ATOM 1850 N N . ARG A 1 237 ? -35.506 9.422 2.868 1.00 89.00 237 ARG A N 1
ATOM 1851 C CA . ARG A 1 237 ? -36.053 9.435 4.234 1.00 89.00 237 ARG A CA 1
ATOM 1852 C C . ARG A 1 237 ? -36.306 10.851 4.761 1.00 89.00 237 ARG A C 1
ATOM 1854 O O . ARG A 1 237 ? -37.323 11.092 5.405 1.00 89.00 237 ARG A O 1
ATOM 1861 N N . VAL A 1 238 ? -35.434 11.817 4.460 1.00 91.19 238 VAL A N 1
ATOM 1862 C CA . VAL A 1 238 ? -35.683 13.231 4.807 1.00 91.19 238 VAL A CA 1
ATOM 1863 C C . VAL A 1 238 ? -36.887 13.799 4.043 1.00 91.19 238 VAL A C 1
ATOM 1865 O O . VAL A 1 238 ? -37.670 14.549 4.627 1.00 91.19 238 VAL A O 1
ATOM 1868 N N . VAL A 1 239 ? -37.092 13.413 2.779 1.00 92.81 239 VAL A N 1
ATOM 1869 C CA . VAL A 1 239 ? -38.286 13.799 2.005 1.00 92.81 239 VAL A CA 1
ATOM 1870 C C . VAL A 1 239 ? -39.558 13.161 2.578 1.00 92.81 239 VAL A C 1
ATOM 1872 O O . VAL A 1 239 ? -40.546 13.871 2.751 1.00 92.81 239 VAL A O 1
ATOM 1875 N N . GLU A 1 240 ? -39.541 11.877 2.951 1.00 91.25 240 GLU A N 1
ATOM 1876 C CA . GLU A 1 240 ? -40.656 11.219 3.655 1.00 91.25 240 GLU A CA 1
ATOM 1877 C C . GLU A 1 240 ? -41.048 11.995 4.919 1.00 91.25 240 GLU A C 1
ATOM 1879 O O . GLU A 1 240 ? -42.199 12.409 5.060 1.00 91.25 240 GLU A O 1
ATOM 1884 N N . ILE A 1 241 ? -40.076 12.266 5.797 1.00 89.06 241 ILE A N 1
ATOM 1885 C CA . ILE A 1 241 ? -40.276 13.013 7.045 1.00 89.06 241 ILE A CA 1
ATOM 1886 C C . ILE A 1 241 ? -40.853 14.410 6.763 1.00 89.06 241 ILE A C 1
ATOM 1888 O O . ILE A 1 241 ? -41.813 14.821 7.418 1.00 89.06 241 ILE A O 1
ATOM 1892 N N . TYR A 1 242 ? -40.334 15.123 5.757 1.00 91.56 242 TYR A N 1
ATOM 1893 C CA . TYR A 1 242 ? -40.856 16.432 5.356 1.00 91.56 242 TYR A CA 1
ATOM 1894 C C . TYR A 1 242 ? -42.305 16.354 4.850 1.00 91.56 242 TYR A C 1
ATOM 1896 O O . TYR A 1 242 ? -43.137 17.165 5.259 1.00 91.56 242 TYR A O 1
ATOM 1904 N N . THR A 1 243 ? -42.644 15.370 4.009 1.00 93.94 243 THR A N 1
ATOM 1905 C CA . THR A 1 243 ? -44.029 15.187 3.535 1.00 93.94 243 THR A CA 1
ATOM 1906 C C . THR A 1 243 ? -44.978 14.802 4.667 1.00 93.94 243 THR A C 1
ATOM 1908 O O . THR A 1 243 ? -46.081 15.337 4.730 1.00 93.94 243 THR A O 1
ATOM 1911 N N . SER A 1 244 ? -44.545 13.967 5.617 1.00 90.25 244 SER A N 1
ATOM 1912 C CA . SER A 1 244 ? -45.323 13.640 6.816 1.00 90.25 244 SER A CA 1
ATOM 1913 C C . SER A 1 244 ? -45.589 14.884 7.670 1.00 90.25 244 SER A C 1
ATOM 1915 O O . SER A 1 244 ? -46.722 15.110 8.090 1.00 90.25 244 SER A O 1
ATOM 1917 N N . LEU A 1 245 ? -44.573 15.728 7.880 1.00 89.00 245 LEU A N 1
ATOM 1918 C CA . LEU A 1 245 ? -44.705 16.975 8.635 1.00 89.00 245 LEU A CA 1
ATOM 1919 C C . LEU A 1 245 ? -45.582 18.012 7.912 1.00 89.00 245 LEU A C 1
ATOM 1921 O O . LEU A 1 245 ? -46.366 18.703 8.558 1.00 89.00 245 LEU A O 1
ATOM 1925 N N . LYS A 1 246 ? -45.505 18.116 6.578 1.00 93.12 246 LYS A N 1
ATOM 1926 C CA . LYS A 1 246 ? -46.418 18.988 5.824 1.00 93.12 246 LYS A CA 1
ATOM 1927 C C . LYS A 1 246 ? -47.852 18.454 5.868 1.00 93.12 246 LYS A C 1
ATOM 1929 O O . LYS A 1 246 ? -48.762 19.240 6.087 1.00 93.12 246 LYS A O 1
ATOM 1934 N N . ASN A 1 247 ? -48.058 17.139 5.781 1.00 92.75 247 ASN A N 1
ATOM 1935 C CA . ASN A 1 247 ? -49.385 16.528 5.906 1.00 92.75 247 ASN A CA 1
ATOM 1936 C C . ASN A 1 247 ? -50.036 16.780 7.280 1.00 92.75 247 ASN A C 1
ATOM 1938 O O . ASN A 1 247 ? -51.247 16.989 7.333 1.00 92.75 247 ASN A O 1
ATOM 1942 N N . THR A 1 248 ? -49.276 16.793 8.385 1.00 89.88 248 THR A N 1
ATOM 1943 C CA . THR A 1 248 ? -49.844 17.127 9.707 1.00 89.88 248 THR A CA 1
ATOM 1944 C C . THR A 1 248 ? -50.195 18.610 9.823 1.00 89.88 248 THR A C 1
ATOM 1946 O O . THR A 1 248 ? -51.283 18.925 10.301 1.00 89.88 248 THR A O 1
ATOM 1949 N N . VAL A 1 249 ? -49.354 19.517 9.311 1.00 91.50 249 VAL A N 1
ATOM 1950 C CA . VAL A 1 249 ? -49.682 20.955 9.209 1.00 91.50 249 VAL A CA 1
ATOM 1951 C C . VAL A 1 249 ? -50.944 21.170 8.364 1.00 91.50 249 VAL A C 1
ATOM 1953 O O . VAL A 1 249 ? -51.892 21.794 8.831 1.00 91.50 249 VAL A O 1
ATOM 1956 N N . ASP A 1 250 ? -51.014 20.559 7.182 1.00 93.75 250 ASP A N 1
ATOM 1957 C CA . ASP A 1 250 ? -52.158 20.624 6.264 1.00 93.75 250 ASP A CA 1
ATOM 1958 C C . ASP A 1 250 ? -53.444 20.021 6.843 1.00 93.75 250 ASP A C 1
ATOM 1960 O O . ASP A 1 250 ? -54.531 20.295 6.331 1.00 93.75 250 ASP A O 1
ATOM 1964 N N . SER A 1 251 ? -53.342 19.147 7.847 1.00 91.00 251 SER A N 1
ATOM 1965 C CA . SER A 1 251 ? -54.494 18.603 8.571 1.00 91.00 251 SER A CA 1
ATOM 1966 C C . SER A 1 251 ? -54.969 19.575 9.650 1.00 91.00 251 SER A C 1
ATOM 1968 O O . SER A 1 251 ? -56.166 19.831 9.745 1.00 91.00 251 SER A O 1
ATOM 1970 N N . LEU A 1 252 ? -54.043 20.170 10.410 1.00 89.62 252 LEU A N 1
ATOM 1971 C CA . LEU A 1 252 ? -54.346 21.169 11.440 1.00 89.62 252 LEU A CA 1
ATOM 1972 C C . LEU A 1 252 ? -54.939 22.454 10.835 1.00 89.62 252 LEU A C 1
ATOM 1974 O O . LEU A 1 252 ? -55.885 23.004 11.393 1.00 89.62 252 LEU A O 1
ATOM 1978 N N . GLU A 1 253 ? -54.436 22.896 9.676 1.00 91.62 253 GLU A N 1
ATOM 1979 C CA . GLU A 1 253 ? -55.005 24.009 8.898 1.00 91.62 253 GLU A CA 1
ATOM 1980 C C . GLU A 1 253 ? -56.467 23.712 8.500 1.00 91.62 253 GLU A C 1
ATOM 1982 O O . GLU A 1 253 ? -57.360 24.511 8.775 1.00 91.62 253 GLU A O 1
ATOM 1987 N N . LYS A 1 254 ? -56.746 22.520 7.947 1.00 91.12 254 LYS A N 1
ATOM 1988 C CA . LYS A 1 254 ? -58.108 22.113 7.543 1.00 91.12 254 LYS A CA 1
ATOM 1989 C C . LYS A 1 254 ? -59.069 21.923 8.717 1.00 91.12 254 LYS A C 1
ATOM 1991 O O . LYS A 1 254 ? -60.253 22.222 8.577 1.00 91.12 254 LYS A O 1
ATOM 1996 N N . GLU A 1 255 ? -58.599 21.409 9.853 1.00 88.56 255 GLU A N 1
ATOM 1997 C CA . GLU A 1 255 ? -59.436 21.310 11.050 1.00 88.56 255 GLU A CA 1
ATOM 1998 C C . GLU A 1 255 ? -59.768 22.697 11.604 1.00 88.56 255 GLU A C 1
ATOM 2000 O O . GLU A 1 255 ? -60.927 22.938 11.938 1.00 88.56 255 GLU A O 1
ATOM 2005 N N . LEU A 1 256 ? -58.813 23.633 11.627 1.00 89.06 256 LEU A N 1
ATOM 2006 C CA . LEU A 1 256 ? -59.056 25.015 12.050 1.00 89.06 256 LEU A CA 1
ATOM 2007 C C . LEU A 1 256 ? -60.103 25.705 11.156 1.00 89.06 256 LEU A C 1
ATOM 2009 O O . LEU A 1 256 ? -61.102 26.217 11.670 1.00 89.06 256 LEU A O 1
ATOM 2013 N N . ASP A 1 257 ? -59.918 25.630 9.834 1.00 88.62 257 ASP A N 1
ATOM 2014 C CA . ASP A 1 257 ? -60.801 26.221 8.816 1.00 88.62 257 ASP A CA 1
ATOM 2015 C C . ASP A 1 257 ? -62.193 25.561 8.735 1.00 88.62 257 ASP A C 1
ATOM 2017 O O . ASP A 1 257 ? -63.101 26.107 8.106 1.00 88.62 257 ASP A O 1
ATOM 2021 N N . SER A 1 258 ? -62.409 24.412 9.392 1.00 85.75 258 SER A N 1
ATOM 2022 C CA . SER A 1 258 ? -63.703 23.706 9.393 1.00 85.75 258 SER A CA 1
ATOM 2023 C C . SER A 1 258 ? -64.859 24.496 10.026 1.00 85.75 258 SER A C 1
ATOM 2025 O O . SER A 1 258 ? -66.023 24.153 9.817 1.00 85.75 258 SER A O 1
ATOM 2027 N N . GLY A 1 259 ? -64.555 25.538 10.811 1.00 76.31 259 GLY A N 1
ATOM 2028 C CA . GLY A 1 259 ? -65.545 26.443 11.404 1.00 76.31 259 GLY A CA 1
ATOM 2029 C C . GLY A 1 259 ? -66.434 25.834 12.497 1.00 76.31 259 GLY A C 1
ATOM 2030 O O . GLY A 1 259 ? -67.391 26.479 12.918 1.00 76.31 259 GLY A O 1
ATOM 2031 N N . ALA A 1 260 ? -66.150 24.614 12.964 1.00 80.56 260 ALA A N 1
ATOM 2032 C CA . ALA A 1 260 ? -66.879 23.994 14.069 1.00 80.56 260 ALA A CA 1
ATOM 2033 C C . ALA A 1 260 ? -66.534 24.657 15.418 1.00 80.56 260 ALA A C 1
ATOM 2035 O O . ALA A 1 260 ? -65.366 24.928 15.685 1.00 80.56 260 ALA A O 1
ATOM 2036 N N . ASP A 1 261 ? -67.517 24.818 16.315 1.00 77.31 261 ASP A N 1
ATOM 2037 C CA . ASP A 1 261 ? -67.376 25.544 17.599 1.00 77.31 261 ASP A CA 1
ATOM 2038 C C . ASP A 1 261 ? -66.231 25.054 18.518 1.00 77.31 261 ASP A C 1
ATOM 2040 O O . ASP A 1 261 ? -65.802 25.777 19.416 1.00 77.31 261 ASP A O 1
ATOM 2044 N N . ASN A 1 262 ? -65.717 23.836 18.301 1.00 84.50 262 ASN A N 1
ATOM 2045 C CA . ASN A 1 262 ? -64.616 23.236 19.066 1.00 84.50 262 ASN A CA 1
ATOM 2046 C C . ASN A 1 262 ? -63.287 23.101 18.288 1.00 84.50 262 ASN A C 1
ATOM 2048 O O . ASN A 1 262 ? -62.316 22.612 18.871 1.00 84.50 262 ASN A O 1
ATOM 2052 N N . SER A 1 263 ? -63.200 23.513 17.014 1.00 86.62 263 SER A N 1
ATOM 2053 C CA . SER A 1 263 ? -62.029 23.234 16.159 1.00 86.62 263 SER A CA 1
ATOM 2054 C C . SER A 1 263 ? -60.724 23.791 16.735 1.00 86.62 263 SER A C 1
ATOM 2056 O O . SER A 1 263 ? -59.731 23.075 16.857 1.00 86.62 263 SER A O 1
ATOM 2058 N N . VAL A 1 264 ? -60.753 25.044 17.196 1.00 88.50 264 VAL A N 1
ATOM 2059 C CA . VAL A 1 264 ? -59.615 25.733 17.827 1.00 88.50 264 VAL A CA 1
ATOM 2060 C C . VAL A 1 264 ? -59.089 24.954 19.039 1.00 88.50 264 VAL A C 1
ATOM 2062 O O . VAL A 1 264 ? -57.879 24.870 19.246 1.00 88.50 264 VAL A O 1
ATOM 2065 N N . TRP A 1 265 ? -59.980 24.345 19.830 1.00 89.62 265 TRP A N 1
ATOM 2066 C CA . TRP A 1 265 ? -59.597 23.547 20.997 1.00 89.62 265 TRP A CA 1
ATOM 2067 C C . TRP A 1 265 ? -59.021 22.180 20.601 1.00 89.62 265 TRP A C 1
ATOM 2069 O O . TRP A 1 265 ? -58.054 21.726 21.210 1.00 89.62 265 TRP A O 1
ATOM 2079 N N . GLN A 1 266 ? -59.559 21.546 19.555 1.00 88.56 266 GLN A N 1
ATOM 2080 C CA . GLN A 1 266 ? -59.029 20.290 19.013 1.00 88.56 266 GLN A CA 1
ATOM 2081 C C . GLN A 1 266 ? -57.614 20.480 18.444 1.00 88.56 266 GLN A C 1
ATOM 2083 O O . GLN A 1 266 ? -56.699 19.757 18.843 1.00 88.56 266 GLN A O 1
ATOM 2088 N N . VAL A 1 267 ? -57.407 21.511 17.619 1.00 90.88 267 VAL A N 1
ATOM 2089 C CA . VAL A 1 267 ? -56.095 21.898 17.069 1.00 90.88 267 VAL A CA 1
ATOM 2090 C C . VAL A 1 267 ? -55.104 22.244 18.187 1.00 90.88 267 VAL A C 1
ATOM 2092 O O . VAL A 1 267 ? -53.972 21.759 18.179 1.00 90.88 267 VAL A O 1
ATOM 2095 N N . ALA A 1 268 ? -55.521 23.006 19.206 1.00 90.62 268 ALA A N 1
ATOM 2096 C CA . ALA A 1 268 ? -54.674 23.314 20.362 1.00 90.62 268 ALA A CA 1
ATOM 2097 C C . ALA A 1 268 ? -54.297 22.062 21.182 1.00 90.62 268 ALA A C 1
ATOM 2099 O O . ALA A 1 268 ? -53.159 21.942 21.638 1.00 90.62 268 ALA A O 1
ATOM 2100 N N . SER A 1 269 ? -55.221 21.109 21.343 1.00 91.56 269 SER A N 1
ATOM 2101 C CA . SER A 1 269 ? -54.982 19.838 22.039 1.00 91.56 269 SER A CA 1
ATOM 2102 C C . SER A 1 269 ? -54.001 18.935 21.275 1.00 91.56 269 SER A C 1
ATOM 2104 O O . SER A 1 269 ? -53.075 18.374 21.868 1.00 91.56 269 SER A O 1
ATOM 2106 N N . GLN A 1 270 ? -54.126 18.859 19.945 1.00 90.00 270 GLN A N 1
ATOM 2107 C CA . GLN A 1 270 ? -53.180 18.141 19.085 1.00 90.00 270 GLN A CA 1
ATOM 2108 C C . GLN A 1 270 ? -51.785 18.782 19.108 1.00 90.00 270 GLN A C 1
ATOM 2110 O O . GLN A 1 270 ? -50.801 18.083 19.344 1.00 90.00 270 GLN A O 1
ATOM 2115 N N . LEU A 1 271 ? -51.688 20.110 18.967 1.00 90.56 271 LEU A N 1
ATOM 2116 C CA . LEU A 1 271 ? -50.420 20.841 19.084 1.00 90.56 271 LEU A CA 1
ATOM 2117 C C . LEU A 1 271 ? -49.755 20.625 20.451 1.00 90.56 271 LEU A C 1
ATOM 2119 O O . LEU A 1 271 ? -48.556 20.360 20.511 1.00 90.56 271 LEU A O 1
ATOM 2123 N N . ASN A 1 272 ? -50.519 20.672 21.545 1.00 92.88 272 ASN A N 1
ATOM 2124 C CA . ASN A 1 272 ? -49.999 20.401 22.886 1.00 92.88 272 ASN A CA 1
ATOM 2125 C C . ASN A 1 272 ? -49.517 18.946 23.042 1.00 92.88 272 ASN A C 1
ATOM 2127 O O . ASN A 1 272 ? -48.519 18.698 23.715 1.00 92.88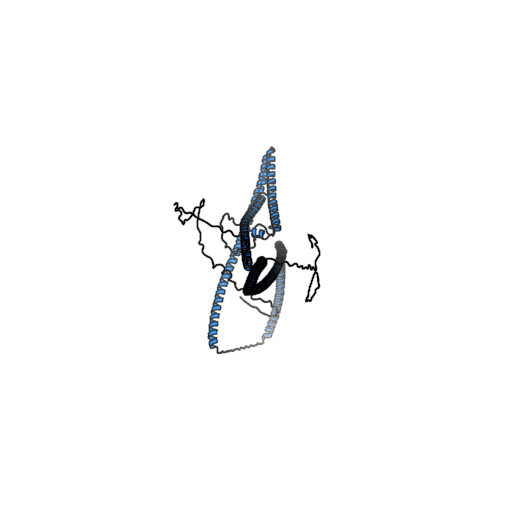 272 ASN A O 1
ATOM 2131 N N . THR A 1 273 ? -50.177 17.990 22.382 1.00 91.62 273 THR A N 1
ATOM 2132 C CA . THR A 1 273 ? -49.755 16.579 22.356 1.00 91.62 273 THR A CA 1
ATOM 2133 C C . THR A 1 273 ? -48.435 16.406 21.596 1.00 91.62 273 THR A C 1
ATOM 2135 O O . THR A 1 273 ? -47.509 15.793 22.126 1.00 91.62 273 THR A O 1
ATOM 2138 N N . LEU A 1 274 ? -48.300 17.016 20.411 1.00 89.12 274 LEU A N 1
ATOM 2139 C CA . LEU A 1 274 ? -47.059 17.012 19.624 1.00 89.12 274 LEU A CA 1
ATOM 2140 C C . LEU A 1 274 ? -45.897 17.673 20.388 1.00 89.12 274 LEU A C 1
ATOM 2142 O O . LEU A 1 274 ? -44.795 17.121 20.455 1.00 89.12 274 LEU A O 1
ATOM 2146 N N . LEU A 1 275 ? -46.155 18.818 21.030 1.00 91.25 275 LEU A N 1
ATOM 2147 C CA . LEU A 1 275 ? -45.189 19.502 21.893 1.00 91.25 275 LEU A CA 1
ATOM 2148 C C . LEU A 1 275 ? -44.793 18.651 23.107 1.00 91.25 275 LEU A C 1
ATOM 2150 O O . LEU A 1 275 ? -43.622 18.662 23.486 1.00 91.25 275 LEU A O 1
ATOM 2154 N N . ALA A 1 276 ? -45.719 17.900 23.708 1.00 91.31 276 ALA A N 1
ATOM 2155 C CA . ALA A 1 276 ? -45.407 16.995 24.811 1.00 91.31 276 ALA A CA 1
ATOM 2156 C C . ALA A 1 276 ? -44.479 15.852 24.363 1.00 91.31 276 ALA A C 1
ATOM 2158 O O . ALA A 1 276 ? -43.469 15.608 25.027 1.00 91.31 276 ALA A O 1
ATOM 2159 N N . SER A 1 277 ? -44.758 15.214 23.218 1.00 87.50 277 SER A N 1
ATOM 2160 C CA . SER A 1 277 ? -43.885 14.172 22.656 1.00 87.50 277 SER A CA 1
ATOM 2161 C C . SER A 1 277 ? -42.502 14.697 22.264 1.00 87.50 277 SER A C 1
ATOM 2163 O O . SER A 1 277 ? -41.505 14.036 22.543 1.00 87.50 277 SER A O 1
ATOM 2165 N N . GLU A 1 278 ? -42.406 15.902 21.692 1.00 84.25 278 GLU A N 1
ATOM 2166 C CA . GLU A 1 278 ? -41.111 16.490 21.324 1.00 84.25 278 GLU A CA 1
ATOM 2167 C C . GLU A 1 278 ? -40.290 16.887 22.559 1.00 84.25 278 GLU A C 1
ATOM 2169 O O . GLU A 1 278 ? -39.095 16.609 22.620 1.00 84.25 278 GLU A O 1
ATOM 2174 N N . ASN A 1 279 ? -40.921 17.459 23.593 1.00 90.44 279 ASN A N 1
ATOM 2175 C CA . ASN A 1 279 ? -40.243 17.732 24.865 1.00 90.44 279 ASN A CA 1
ATOM 2176 C C . ASN A 1 279 ? -39.705 16.452 25.519 1.00 90.44 279 ASN A C 1
ATOM 2178 O O . ASN A 1 279 ? -38.640 16.480 26.132 1.00 90.44 279 ASN A O 1
ATOM 2182 N N . GLU A 1 280 ? -40.427 15.339 25.400 1.00 88.88 280 GLU A N 1
ATOM 2183 C CA . GLU A 1 280 ? -39.992 14.054 25.940 1.00 88.88 280 GLU A CA 1
ATOM 2184 C C . GLU A 1 280 ? -38.828 13.453 25.139 1.00 88.88 280 GLU A C 1
ATOM 2186 O O . GLU A 1 280 ? -37.801 13.088 25.713 1.00 88.88 280 GLU A O 1
ATOM 2191 N N . ARG A 1 281 ? -38.909 13.484 23.805 1.00 84.31 281 ARG A N 1
ATOM 2192 C CA . ARG A 1 281 ? -37.808 13.096 22.911 1.00 84.31 281 ARG A CA 1
ATOM 2193 C C . ARG A 1 281 ? -36.535 13.919 23.158 1.00 84.31 281 ARG A C 1
ATOM 2195 O O . ARG A 1 281 ? -35.433 13.372 23.152 1.00 84.31 281 ARG A O 1
ATOM 2202 N N . LEU A 1 282 ? -36.672 15.220 23.430 1.00 86.44 282 LEU A N 1
ATOM 2203 C CA . LEU A 1 282 ? -35.552 16.108 23.765 1.00 86.44 282 LEU A CA 1
ATOM 2204 C C . LEU A 1 282 ? -34.913 15.789 25.129 1.00 86.44 282 LEU A C 1
ATOM 2206 O O . LEU A 1 282 ? -33.693 15.923 25.259 1.00 86.44 282 LEU A O 1
ATOM 2210 N N . ARG A 1 283 ? -35.681 15.321 26.128 1.00 89.69 283 ARG A N 1
ATOM 2211 C CA . ARG A 1 283 ? -35.113 14.800 27.390 1.00 89.69 283 ARG A CA 1
ATOM 2212 C C . ARG A 1 283 ? -34.310 13.534 27.136 1.00 89.69 283 ARG A C 1
ATOM 2214 O O . ARG A 1 283 ? -33.131 13.500 27.464 1.00 89.69 283 ARG A O 1
ATOM 2221 N N . GLN A 1 284 ? -34.900 12.560 26.449 1.00 87.62 284 GLN A N 1
ATOM 2222 C CA . GLN A 1 284 ? -34.245 11.287 26.134 1.00 87.62 284 GLN A CA 1
ATOM 2223 C C . GLN A 1 284 ? -32.945 11.491 25.337 1.00 87.62 284 GLN A C 1
ATOM 2225 O O . GLN A 1 284 ? -31.923 10.887 25.659 1.00 87.62 284 GLN A O 1
ATOM 2230 N N . LEU A 1 285 ? -32.935 12.407 24.361 1.00 83.25 285 LEU A N 1
ATOM 2231 C CA . LEU A 1 285 ? -31.718 12.797 23.641 1.00 83.25 285 LEU A CA 1
ATOM 2232 C C . LEU A 1 285 ? -30.679 13.467 24.560 1.00 83.25 285 LEU A C 1
ATOM 2234 O O . LEU A 1 285 ? -29.482 13.212 24.425 1.00 83.25 285 LEU A O 1
ATOM 2238 N N . THR A 1 286 ? -31.115 14.303 25.505 1.00 89.38 286 THR A N 1
ATOM 2239 C CA . THR A 1 286 ? -30.231 14.946 26.491 1.00 89.38 286 THR A CA 1
ATOM 2240 C C . THR A 1 286 ? -29.587 13.912 27.418 1.00 89.38 286 THR A C 1
ATOM 2242 O O . THR A 1 286 ? -28.374 13.958 27.630 1.00 89.38 286 THR A O 1
ATOM 2245 N N . ASP A 1 287 ? -30.359 12.945 27.911 1.00 91.00 287 ASP A N 1
ATOM 2246 C CA . ASP A 1 287 ? -29.876 11.879 28.791 1.00 91.00 287 ASP A CA 1
ATOM 2247 C C . ASP A 1 287 ? -28.904 10.943 28.051 1.00 91.00 287 ASP A C 1
ATOM 2249 O O . ASP A 1 287 ? -27.817 10.651 28.557 1.00 91.00 287 ASP A O 1
ATOM 2253 N N . GLN A 1 288 ? -29.214 10.564 26.804 1.00 84.81 288 GLN A N 1
ATOM 2254 C CA . GLN A 1 288 ? -28.300 9.811 25.932 1.00 84.81 288 GLN A CA 1
ATOM 2255 C C . GLN A 1 288 ? -26.985 10.563 25.667 1.00 84.81 288 GLN A C 1
ATOM 2257 O O . GLN A 1 288 ? -25.912 9.952 25.663 1.00 84.81 288 GLN A O 1
ATOM 2262 N N . LEU A 1 289 ? -27.034 11.885 25.462 1.00 86.69 289 LEU A N 1
ATOM 2263 C CA . LEU A 1 289 ? -25.836 12.712 25.280 1.00 86.69 289 LEU A CA 1
ATOM 2264 C C . LEU A 1 289 ? -24.998 12.795 26.564 1.00 86.69 289 LEU A C 1
ATOM 2266 O O . LEU A 1 289 ? -23.774 12.683 26.493 1.00 86.69 289 LEU A O 1
ATOM 2270 N N . GLN A 1 290 ? -25.625 12.914 27.739 1.00 93.44 290 GLN A N 1
ATOM 2271 C CA . GLN A 1 290 ? -24.921 12.859 29.027 1.00 93.44 290 GLN A CA 1
ATOM 2272 C C . GLN A 1 290 ? -24.300 11.475 29.284 1.00 93.44 290 GLN A C 1
ATOM 2274 O O . GLN A 1 290 ? -23.154 11.385 29.741 1.00 93.44 290 GLN A O 1
ATOM 2279 N N . GLN A 1 291 ? -24.998 10.392 28.933 1.00 92.25 291 GLN A N 1
ATOM 2280 C CA . GLN A 1 291 ? -24.480 9.026 29.023 1.00 92.25 291 GLN A CA 1
ATOM 2281 C C . GLN A 1 291 ? -23.280 8.814 28.085 1.00 92.25 291 GLN A C 1
ATOM 2283 O O . GLN A 1 291 ? -22.227 8.358 28.534 1.00 92.25 291 GLN A O 1
ATOM 2288 N N . ARG A 1 292 ? -23.377 9.218 26.809 1.00 88.06 292 ARG A N 1
ATOM 2289 C CA . ARG A 1 292 ? -22.254 9.153 25.853 1.00 88.06 292 ARG A CA 1
ATOM 2290 C C . ARG A 1 292 ? -21.069 10.020 26.291 1.00 88.06 292 ARG A C 1
ATOM 2292 O O . ARG A 1 292 ? -19.935 9.552 26.246 1.00 88.06 292 ARG A O 1
ATOM 2299 N N . HIS A 1 293 ? -21.307 11.235 26.789 1.00 92.44 293 HIS A N 1
ATOM 2300 C CA . HIS A 1 293 ? -20.248 12.108 27.306 1.00 92.44 293 HIS A CA 1
ATOM 2301 C C . HIS A 1 293 ? -19.536 11.496 28.524 1.00 92.44 293 HIS A C 1
ATOM 2303 O O . HIS A 1 293 ? -18.305 11.475 28.583 1.00 92.44 293 HIS A O 1
ATOM 2309 N N . THR A 1 294 ? -20.277 10.969 29.504 1.00 95.06 294 THR A N 1
ATOM 2310 C CA . THR A 1 294 ? -19.675 10.347 30.699 1.00 95.06 294 THR A CA 1
ATOM 2311 C C . THR A 1 294 ? -18.912 9.062 30.367 1.00 95.06 294 THR A C 1
ATOM 2313 O O . THR A 1 294 ? -17.819 8.864 30.902 1.00 95.06 294 THR A O 1
ATOM 2316 N N . HIS A 1 295 ? -19.417 8.247 29.437 1.00 93.69 295 HIS A N 1
ATOM 2317 C CA . HIS A 1 295 ? -18.729 7.078 28.880 1.00 93.69 295 HIS A CA 1
ATOM 2318 C C . HIS A 1 295 ? -17.407 7.464 28.198 1.00 93.69 295 HIS A C 1
ATOM 2320 O O . HIS A 1 295 ? -16.349 7.057 28.681 1.00 93.69 295 HIS A O 1
ATOM 2326 N N . MET A 1 296 ? -17.448 8.341 27.189 1.00 91.44 296 MET A N 1
ATOM 2327 C CA . MET A 1 296 ? -16.266 8.837 26.466 1.00 91.44 296 MET A CA 1
ATOM 2328 C C . MET A 1 296 ? -15.230 9.460 27.416 1.00 91.44 296 MET A C 1
ATOM 2330 O O . MET A 1 296 ? -14.029 9.214 27.300 1.00 91.44 296 MET A O 1
ATOM 2334 N N . THR A 1 297 ? -15.674 10.229 28.417 1.00 95.56 297 THR A N 1
ATOM 2335 C CA . THR A 1 297 ? -14.762 10.820 29.411 1.00 95.56 297 THR A CA 1
ATOM 2336 C C . THR A 1 297 ? -14.094 9.740 30.274 1.00 95.56 297 THR A C 1
ATOM 2338 O O . THR A 1 297 ? -12.928 9.870 30.647 1.00 95.56 297 THR A O 1
ATOM 2341 N N . ASN A 1 298 ? -14.798 8.655 30.603 1.00 94.69 298 ASN A N 1
ATOM 2342 C CA . ASN A 1 298 ? -14.237 7.540 31.368 1.00 94.69 298 ASN A CA 1
ATOM 2343 C C . ASN A 1 298 ? -13.241 6.703 30.554 1.00 94.69 298 ASN A C 1
ATOM 2345 O O . ASN A 1 298 ? -12.232 6.269 31.117 1.00 94.69 298 ASN A O 1
ATOM 2349 N N . GLU A 1 299 ? -13.473 6.541 29.252 1.00 96.25 299 GLU A N 1
ATOM 2350 C CA . GLU A 1 299 ? -12.532 5.913 28.317 1.00 96.25 299 GLU A CA 1
ATOM 2351 C C . GLU A 1 299 ? -11.285 6.771 28.107 1.00 96.25 299 GLU A C 1
ATOM 2353 O O . GLU A 1 299 ? -10.175 6.297 28.319 1.00 96.25 299 GLU A O 1
ATOM 2358 N N . SER A 1 300 ? -11.443 8.067 27.835 1.00 91.62 300 SER A N 1
ATOM 2359 C CA . SER A 1 300 ? -10.328 9.020 27.759 1.00 91.62 300 SER A CA 1
ATOM 2360 C C . SER A 1 300 ? -9.453 8.975 29.026 1.00 91.62 300 SER A C 1
ATOM 2362 O O . SER A 1 300 ? -8.227 8.849 28.954 1.00 91.62 300 SER A O 1
ATOM 2364 N N . ARG A 1 301 ? -10.076 8.942 30.215 1.00 95.81 301 ARG A N 1
ATOM 2365 C CA . ARG A 1 301 ? -9.370 8.743 31.495 1.00 95.81 301 ARG A CA 1
ATOM 2366 C C . ARG A 1 301 ? -8.688 7.372 31.603 1.00 95.81 301 ARG A C 1
ATOM 2368 O O . ARG A 1 301 ? -7.684 7.269 32.308 1.00 95.81 301 ARG A O 1
ATOM 2375 N N . SER A 1 302 ? -9.230 6.308 31.007 1.00 94.50 302 SER A N 1
ATOM 2376 C CA . SER A 1 302 ? -8.641 4.959 31.056 1.00 94.50 302 SER A CA 1
ATOM 2377 C C . SER A 1 302 ? -7.426 4.843 30.129 1.00 94.50 302 SER A C 1
ATOM 2379 O O . SER A 1 302 ? -6.388 4.337 30.565 1.00 94.50 302 SER A O 1
ATOM 2381 N N . LEU A 1 303 ? -7.512 5.419 28.927 1.00 93.50 303 LEU A N 1
ATOM 2382 C CA . LEU A 1 303 ? -6.422 5.546 27.961 1.00 93.50 303 LEU A CA 1
ATOM 2383 C C . LEU A 1 303 ? -5.294 6.425 28.512 1.00 93.50 303 LEU A C 1
ATOM 2385 O O . LEU A 1 303 ? -4.140 6.006 28.488 1.00 93.50 303 LEU A O 1
ATOM 2389 N N . GLY A 1 304 ? -5.605 7.560 29.149 1.00 95.56 304 GLY A N 1
ATOM 2390 C CA . GLY A 1 304 ? -4.606 8.372 29.860 1.00 95.56 304 GLY A CA 1
ATOM 2391 C C . GLY A 1 304 ? -3.867 7.593 30.961 1.00 95.56 304 GLY A C 1
ATOM 2392 O O . GLY A 1 304 ? -2.647 7.683 31.087 1.00 95.56 304 GLY A O 1
ATOM 2393 N N . ARG A 1 305 ? -4.568 6.728 31.714 1.00 97.44 305 ARG A N 1
ATOM 2394 C CA . ARG A 1 305 ? -3.927 5.807 32.678 1.00 97.44 305 ARG A CA 1
ATOM 2395 C C . ARG A 1 305 ? -3.137 4.675 32.009 1.00 97.44 305 ARG A C 1
ATOM 2397 O O . ARG A 1 305 ? -2.301 4.063 32.672 1.00 97.44 305 ARG A O 1
ATOM 2404 N N . ALA A 1 306 ? -3.401 4.326 30.752 1.00 95.50 306 ALA A N 1
ATOM 2405 C CA . ALA A 1 306 ? -2.583 3.383 29.989 1.00 95.50 306 ALA A CA 1
ATOM 2406 C C . ALA A 1 306 ? -1.301 4.058 29.473 1.00 95.50 306 ALA A C 1
ATOM 2408 O O . ALA A 1 306 ? -0.216 3.536 29.722 1.00 95.50 306 ALA A O 1
ATOM 2409 N N . MET A 1 307 ? -1.424 5.253 28.887 1.00 95.69 307 MET A N 1
ATOM 2410 C CA . MET A 1 307 ? -0.320 6.107 28.435 1.00 95.69 307 MET A CA 1
ATOM 2411 C C . MET A 1 307 ? 0.717 6.331 29.544 1.00 95.69 307 MET A C 1
ATOM 2413 O O . MET A 1 307 ? 1.857 5.908 29.388 1.00 95.69 307 MET A O 1
ATOM 2417 N N . VAL A 1 308 ? 0.311 6.844 30.711 1.00 97.19 308 VAL A N 1
ATOM 2418 C CA . VAL A 1 308 ? 1.239 7.106 31.834 1.00 97.19 308 VAL A CA 1
ATOM 2419 C C . VAL A 1 308 ? 1.946 5.834 32.331 1.00 97.19 308 VAL A C 1
ATOM 2421 O O . VAL A 1 308 ? 3.098 5.880 32.763 1.00 97.19 308 VAL A O 1
ATOM 2424 N N . ARG A 1 309 ? 1.303 4.658 32.245 1.00 96.50 309 ARG A N 1
ATOM 2425 C CA . ARG A 1 309 ? 1.959 3.375 32.570 1.00 96.50 309 ARG A CA 1
ATOM 2426 C C . ARG A 1 309 ? 2.994 2.971 31.517 1.00 96.50 309 ARG A C 1
ATOM 2428 O O . ARG A 1 309 ? 4.033 2.432 31.891 1.00 96.50 309 ARG A O 1
ATOM 2435 N N . ALA A 1 310 ? 2.738 3.240 30.238 1.00 92.44 310 ALA A N 1
ATOM 2436 C CA . ALA A 1 310 ? 3.704 3.016 29.167 1.00 92.44 310 ALA A CA 1
ATOM 2437 C C . ALA A 1 310 ? 4.894 3.988 29.265 1.00 92.44 310 ALA A C 1
ATOM 2439 O O . ALA A 1 310 ? 6.035 3.543 29.192 1.00 92.44 310 ALA A O 1
ATOM 2440 N N . GLU A 1 311 ? 4.651 5.276 29.520 1.00 96.31 311 GLU A N 1
ATOM 2441 C CA . GLU A 1 311 ? 5.691 6.300 29.710 1.00 96.31 311 GLU A CA 1
ATOM 2442 C C . GLU A 1 311 ? 6.627 5.954 30.877 1.00 96.31 311 GLU A C 1
ATOM 2444 O O . GLU A 1 311 ? 7.846 5.911 30.702 1.00 96.31 311 GLU A O 1
ATOM 2449 N N . ASN A 1 312 ? 6.068 5.598 32.041 1.00 97.56 312 ASN A N 1
ATOM 2450 C CA . ASN A 1 312 ? 6.856 5.130 33.186 1.00 97.56 312 ASN A CA 1
ATOM 2451 C C . ASN A 1 312 ? 7.704 3.898 32.827 1.00 97.56 312 ASN A C 1
ATOM 2453 O O . ASN A 1 312 ? 8.883 3.834 33.175 1.00 97.56 312 ASN A O 1
ATOM 2457 N N . ARG A 1 313 ? 7.136 2.937 32.082 1.00 97.62 313 ARG A N 1
ATOM 2458 C CA . ARG A 1 313 ? 7.854 1.726 31.660 1.00 97.62 313 ARG A CA 1
ATOM 2459 C C . ARG A 1 313 ? 8.968 2.014 30.647 1.00 97.62 313 ARG A C 1
ATOM 2461 O O . ARG A 1 313 ? 9.999 1.347 30.686 1.00 97.62 313 ARG A O 1
ATOM 2468 N N . VAL A 1 314 ? 8.797 3.004 29.770 1.00 95.69 314 VAL A N 1
ATOM 2469 C CA . VAL A 1 314 ? 9.870 3.496 28.889 1.00 95.69 314 VAL A CA 1
ATOM 2470 C C . VAL A 1 314 ? 10.987 4.135 29.718 1.00 95.69 314 VAL A C 1
ATOM 2472 O O . VAL A 1 314 ? 12.154 3.837 29.473 1.00 95.69 314 VAL A O 1
ATOM 2475 N N . GLY A 1 315 ? 10.652 4.922 30.746 1.00 97.62 315 GLY A N 1
ATOM 2476 C CA . GLY A 1 315 ? 11.627 5.485 31.688 1.00 97.62 315 GLY A CA 1
ATOM 2477 C C . GLY A 1 315 ? 12.449 4.420 32.427 1.00 97.62 315 GLY A C 1
ATOM 2478 O O . GLY A 1 315 ? 13.677 4.490 32.436 1.00 97.62 315 GLY A O 1
ATOM 2479 N N . GLU A 1 316 ? 11.798 3.390 32.979 1.00 98.06 316 GLU A N 1
ATOM 2480 C CA . GLU A 1 316 ? 12.474 2.241 33.610 1.00 98.06 316 GLU A CA 1
ATOM 2481 C C . GLU A 1 316 ? 13.459 1.543 32.656 1.00 98.06 316 GLU A C 1
ATOM 2483 O O . GLU A 1 316 ? 14.583 1.209 33.038 1.00 98.06 316 GLU A O 1
ATOM 2488 N N . LEU A 1 317 ? 13.037 1.310 31.408 1.00 96.06 317 LEU A N 1
ATOM 2489 C CA . LEU A 1 317 ? 13.858 0.640 30.399 1.00 96.06 317 LEU A CA 1
ATOM 2490 C C . LEU A 1 317 ? 15.032 1.512 29.939 1.00 96.06 317 LEU A C 1
ATOM 2492 O O . LEU A 1 317 ? 16.117 0.978 29.719 1.00 96.06 317 LEU A O 1
ATOM 2496 N N . GLN A 1 318 ? 14.848 2.830 29.842 1.00 97.75 318 GLN A N 1
ATOM 2497 C CA . GLN A 1 318 ? 15.914 3.772 29.501 1.00 97.75 318 GLN A CA 1
ATOM 2498 C C . GLN A 1 318 ? 17.028 3.772 30.561 1.00 97.75 318 GLN A C 1
ATOM 2500 O O . GLN A 1 318 ? 18.200 3.649 30.208 1.00 97.75 318 GLN A O 1
ATOM 2505 N N . VAL A 1 319 ? 16.677 3.804 31.853 1.00 98.06 319 VAL A N 1
ATOM 2506 C CA . VAL A 1 319 ? 17.659 3.712 32.952 1.00 98.06 319 VAL A CA 1
ATOM 2507 C C . VAL A 1 319 ? 18.424 2.383 32.901 1.00 98.06 319 VAL A C 1
ATOM 2509 O O . VAL A 1 319 ? 19.652 2.376 32.972 1.00 98.06 319 VAL A O 1
ATOM 2512 N N . LEU A 1 320 ? 17.730 1.258 32.691 1.00 98.25 320 LEU A N 1
ATOM 2513 C CA . LEU A 1 320 ? 18.374 -0.056 32.565 1.00 98.25 320 LEU A CA 1
ATOM 2514 C C . LEU A 1 320 ? 19.328 -0.135 31.355 1.00 98.25 320 LEU A C 1
ATOM 2516 O O . LEU A 1 320 ? 20.376 -0.778 31.429 1.00 98.25 320 LEU A O 1
ATOM 2520 N N . ILE A 1 321 ? 18.993 0.521 30.240 1.00 97.38 321 ILE A N 1
ATOM 2521 C CA . ILE A 1 321 ? 19.872 0.620 29.067 1.00 97.38 321 ILE A CA 1
ATOM 2522 C C . ILE A 1 321 ? 21.151 1.399 29.413 1.00 97.38 321 ILE A C 1
ATOM 2524 O O . ILE A 1 321 ? 22.240 0.973 29.024 1.00 97.38 321 ILE A O 1
ATOM 2528 N N . GLU A 1 322 ? 21.049 2.496 30.162 1.00 98.31 322 GLU A N 1
ATOM 2529 C CA . GLU A 1 322 ? 22.198 3.307 30.588 1.00 98.31 322 GLU A CA 1
ATOM 2530 C C . GLU A 1 322 ? 23.115 2.552 31.570 1.00 98.31 322 GLU A C 1
ATOM 2532 O O . GLU A 1 322 ? 24.340 2.559 31.398 1.00 98.31 322 GLU A O 1
ATOM 2537 N N . GLU A 1 323 ? 22.546 1.813 32.531 1.00 98.12 323 GLU A N 1
ATOM 2538 C CA . GLU A 1 323 ? 23.298 0.923 33.432 1.00 98.12 323 GLU A CA 1
ATOM 2539 C C . GLU A 1 323 ? 24.077 -0.156 32.657 1.00 98.12 323 GLU A C 1
ATOM 2541 O O . GLU A 1 323 ? 25.284 -0.334 32.859 1.00 98.12 323 GLU A O 1
ATOM 2546 N N . LEU A 1 324 ? 23.416 -0.847 31.720 1.00 96.62 324 LEU A N 1
ATOM 2547 C CA . LEU A 1 324 ? 24.031 -1.906 30.913 1.00 96.62 324 LEU A CA 1
ATOM 2548 C C . LEU A 1 324 ? 25.113 -1.371 29.960 1.00 96.62 324 LEU A C 1
ATOM 2550 O O . LEU A 1 324 ? 26.143 -2.025 29.773 1.00 96.62 324 LEU A O 1
ATOM 2554 N N . GLN A 1 325 ? 24.930 -0.175 29.389 1.00 97.69 325 GLN A N 1
ATOM 2555 C CA . GLN A 1 325 ? 25.963 0.491 28.586 1.00 97.69 325 GLN A CA 1
ATOM 2556 C C . GLN A 1 325 ? 27.209 0.818 29.421 1.00 97.69 325 GLN A C 1
ATOM 2558 O O . GLN A 1 325 ? 28.337 0.601 28.960 1.00 97.69 325 GLN A O 1
ATOM 2563 N N . TRP A 1 326 ? 27.027 1.294 30.657 1.00 98.50 326 TRP A N 1
ATOM 2564 C CA . TRP A 1 326 ? 28.135 1.580 31.568 1.00 98.50 326 TRP A CA 1
ATOM 2565 C C . TRP A 1 326 ? 28.902 0.310 31.961 1.00 98.50 326 TRP A C 1
ATOM 2567 O O . TRP A 1 326 ? 30.138 0.306 31.926 1.00 98.50 326 TRP A O 1
ATOM 2577 N N . ASP A 1 327 ? 28.198 -0.784 32.273 1.00 97.94 327 ASP A N 1
ATOM 2578 C CA . ASP A 1 327 ? 28.834 -2.052 32.646 1.00 97.94 327 ASP A CA 1
ATOM 2579 C C . ASP A 1 327 ? 29.564 -2.718 31.463 1.00 97.94 327 ASP A C 1
ATOM 2581 O O . ASP A 1 327 ? 30.683 -3.215 31.627 1.00 97.94 327 ASP A O 1
ATOM 2585 N N . MET A 1 328 ? 29.010 -2.641 30.247 1.00 96.81 328 MET A N 1
ATOM 2586 C CA . MET A 1 328 ? 29.682 -3.087 29.018 1.00 96.81 328 MET A CA 1
ATOM 2587 C C . MET A 1 328 ? 31.014 -2.349 28.799 1.00 96.81 328 MET A C 1
ATOM 2589 O O . MET A 1 328 ? 32.057 -2.970 28.579 1.00 96.81 328 MET A O 1
ATOM 2593 N N . GLU A 1 329 ? 31.015 -1.021 28.904 1.00 98.00 329 GLU A N 1
ATOM 2594 C CA . GLU A 1 329 ? 32.220 -0.202 28.735 1.00 98.00 329 GLU A CA 1
ATOM 2595 C C . GLU A 1 329 ? 33.235 -0.415 29.885 1.00 98.00 329 GLU A C 1
ATOM 2597 O O . GLU A 1 329 ? 34.452 -0.413 29.671 1.00 98.00 329 GLU A O 1
ATOM 2602 N N . LYS A 1 330 ? 32.765 -0.688 31.108 1.00 98.19 330 LYS A N 1
ATOM 2603 C CA . LYS A 1 330 ? 33.592 -1.103 32.255 1.00 98.19 330 LYS A CA 1
ATOM 2604 C C . LYS A 1 330 ? 34.264 -2.464 32.026 1.00 98.19 330 LYS A C 1
ATOM 2606 O O . LYS A 1 330 ? 35.450 -2.604 32.348 1.00 98.19 330 LYS A O 1
ATOM 2611 N N . ILE A 1 331 ? 33.569 -3.432 31.422 1.00 96.62 331 ILE A N 1
ATOM 2612 C CA . ILE A 1 331 ? 34.146 -4.719 30.997 1.00 96.62 331 ILE A CA 1
ATOM 2613 C C . ILE A 1 331 ? 35.187 -4.501 29.892 1.00 96.62 331 ILE A C 1
ATOM 2615 O O . ILE A 1 331 ? 36.320 -4.958 30.048 1.00 96.62 331 ILE A O 1
ATOM 2619 N N . ARG A 1 332 ? 34.876 -3.722 28.847 1.00 97.62 332 ARG A N 1
ATOM 2620 C CA . ARG A 1 332 ? 35.808 -3.415 27.743 1.00 97.62 332 ARG A CA 1
ATOM 2621 C C . ARG A 1 332 ? 37.116 -2.780 28.234 1.00 97.62 332 ARG A C 1
ATOM 2623 O O . ARG A 1 332 ? 38.206 -3.122 27.779 1.00 97.62 332 ARG A O 1
ATOM 2630 N N . ARG A 1 333 ? 37.051 -1.902 29.244 1.00 98.00 333 ARG A N 1
ATOM 2631 C CA . ARG A 1 333 ? 38.252 -1.341 29.899 1.00 98.00 333 ARG A CA 1
ATOM 2632 C C . ARG A 1 333 ? 39.066 -2.385 30.671 1.00 98.00 333 ARG A C 1
ATOM 2634 O O . ARG A 1 333 ? 40.282 -2.228 30.771 1.00 98.00 333 ARG A O 1
ATOM 2641 N N . ARG A 1 334 ? 38.437 -3.419 31.246 1.00 97.12 334 ARG A N 1
ATOM 2642 C CA . ARG A 1 334 ? 39.139 -4.544 31.895 1.00 97.12 334 ARG A CA 1
ATOM 2643 C C . ARG A 1 334 ? 39.802 -5.445 30.856 1.00 97.12 334 ARG A C 1
ATOM 2645 O O . ARG A 1 334 ? 40.959 -5.803 31.049 1.00 97.12 334 ARG A O 1
ATOM 2652 N N . GLU A 1 335 ? 39.093 -5.764 29.778 1.00 94.31 335 GLU A N 1
ATOM 2653 C CA . GLU A 1 335 ? 39.597 -6.544 28.645 1.00 94.31 335 GLU A CA 1
ATOM 2654 C C . GLU A 1 335 ? 40.857 -5.904 28.049 1.00 94.31 335 GLU A C 1
ATOM 2656 O O . GLU A 1 335 ? 41.900 -6.547 28.003 1.00 94.31 335 GLU A O 1
ATOM 2661 N N . ASN A 1 336 ? 40.813 -4.606 27.725 1.00 95.44 336 ASN A N 1
ATOM 2662 C CA . ASN A 1 336 ? 41.970 -3.879 27.194 1.00 95.44 336 ASN A CA 1
ATOM 2663 C C . ASN A 1 336 ? 43.213 -3.998 28.098 1.00 95.44 336 ASN A C 1
ATOM 2665 O O . ASN A 1 336 ? 44.299 -4.271 27.598 1.00 95.44 336 ASN A O 1
ATOM 2669 N N . ARG A 1 337 ? 43.062 -3.864 29.428 1.00 97.38 337 ARG A N 1
ATOM 2670 C CA . ARG A 1 337 ? 44.181 -4.034 30.379 1.00 97.38 337 ARG A CA 1
ATOM 2671 C C . ARG A 1 337 ? 44.718 -5.467 30.415 1.00 97.38 337 ARG A C 1
ATOM 2673 O O . ARG A 1 337 ? 45.923 -5.655 30.549 1.00 97.38 337 ARG A O 1
ATOM 2680 N N . LEU A 1 338 ? 43.842 -6.468 30.305 1.00 94.44 338 LEU A N 1
ATOM 2681 C CA . LEU A 1 338 ? 44.248 -7.874 30.234 1.00 94.44 338 LEU A CA 1
ATOM 2682 C C . LEU A 1 338 ? 44.981 -8.177 28.923 1.00 94.44 338 LEU A C 1
ATOM 2684 O O . LEU A 1 338 ? 45.985 -8.877 28.961 1.00 94.44 338 LEU A O 1
ATOM 2688 N N . ASN A 1 339 ? 44.544 -7.606 27.799 1.00 93.25 339 ASN A N 1
ATOM 2689 C CA . ASN A 1 339 ? 45.207 -7.757 26.504 1.00 93.25 339 ASN A CA 1
ATOM 2690 C C . ASN A 1 339 ? 46.602 -7.106 26.497 1.00 93.25 339 ASN A C 1
ATOM 2692 O O . ASN A 1 339 ? 47.547 -7.728 26.015 1.00 93.25 339 ASN A O 1
ATOM 2696 N N . THR A 1 340 ? 46.772 -5.916 27.096 1.00 94.75 340 THR A N 1
ATOM 2697 C CA . THR A 1 340 ? 48.105 -5.315 27.305 1.00 94.75 340 THR A CA 1
ATOM 2698 C C . THR A 1 340 ? 48.991 -6.232 28.148 1.00 94.75 340 THR A C 1
ATOM 2700 O O . THR A 1 340 ? 50.049 -6.646 27.686 1.00 94.75 340 THR A O 1
ATOM 2703 N N . HIS A 1 341 ? 48.527 -6.644 29.334 1.00 94.88 341 HIS A N 1
ATOM 2704 C CA . HIS A 1 341 ? 49.310 -7.521 30.205 1.00 94.88 341 HIS A CA 1
ATOM 2705 C C . HIS A 1 341 ? 49.598 -8.896 29.609 1.00 94.88 341 HIS A C 1
ATOM 2707 O O . HIS A 1 341 ? 50.647 -9.459 29.902 1.00 94.88 341 HIS A O 1
ATOM 2713 N N . LEU A 1 342 ? 48.720 -9.447 28.770 1.00 89.88 342 LEU A N 1
ATOM 2714 C CA . LEU A 1 342 ? 49.000 -10.688 28.055 1.00 89.88 342 LEU A CA 1
ATOM 2715 C C . LEU A 1 342 ? 50.105 -10.487 27.009 1.00 89.88 342 LEU A C 1
ATOM 2717 O O . LEU A 1 342 ? 50.936 -11.375 26.865 1.00 89.88 342 LEU A O 1
ATOM 2721 N N . GLY A 1 343 ? 50.180 -9.320 26.361 1.00 89.50 343 GLY A N 1
ATOM 2722 C CA . GLY A 1 343 ? 51.335 -8.912 25.555 1.00 89.50 343 GLY A CA 1
ATOM 2723 C C . GLY A 1 343 ? 52.624 -8.871 26.381 1.00 89.50 343 GLY A C 1
ATOM 2724 O O . GLY A 1 343 ? 53.549 -9.634 26.096 1.00 89.50 343 GLY A O 1
ATOM 2725 N N . ASP A 1 344 ? 52.639 -8.081 27.465 1.00 88.62 344 ASP A N 1
ATOM 2726 C CA . ASP A 1 344 ? 53.782 -7.970 28.390 1.00 88.62 344 ASP A CA 1
ATOM 2727 C C . ASP A 1 344 ? 54.224 -9.347 28.916 1.00 88.62 344 ASP A C 1
ATOM 2729 O O . ASP A 1 344 ? 55.396 -9.591 29.207 1.00 88.62 344 ASP A O 1
ATOM 2733 N N . VAL A 1 345 ? 53.259 -10.237 29.173 1.00 86.06 345 VAL A N 1
ATOM 2734 C CA . VAL A 1 345 ? 53.501 -11.585 29.683 1.00 86.06 345 VAL A CA 1
ATOM 2735 C C . VAL A 1 345 ? 54.017 -12.482 28.574 1.00 86.06 345 VAL A C 1
ATOM 2737 O O . VAL A 1 345 ? 54.990 -13.157 28.845 1.00 86.06 345 VAL A O 1
ATOM 2740 N N . LEU A 1 346 ? 53.469 -12.488 27.356 1.00 83.19 346 LEU A N 1
ATOM 2741 C CA . LEU A 1 346 ? 53.950 -13.330 26.251 1.00 83.19 346 LEU A CA 1
ATOM 2742 C C . LEU A 1 346 ? 55.395 -13.003 25.854 1.00 83.19 346 LEU A C 1
ATOM 2744 O O . LEU A 1 346 ? 56.188 -13.926 25.679 1.00 83.19 346 LEU A O 1
ATOM 2748 N N . GLU A 1 347 ? 55.767 -11.721 25.824 1.00 79.12 347 GLU A N 1
ATOM 2749 C CA . GLU A 1 347 ? 57.154 -11.279 25.610 1.00 79.12 347 GLU A CA 1
ATOM 2750 C C . GLU A 1 347 ? 58.118 -11.936 26.627 1.00 79.12 347 GLU A C 1
ATOM 2752 O O . GLU A 1 347 ? 59.162 -12.482 26.261 1.00 79.12 347 GLU A O 1
ATOM 2757 N N . ARG A 1 348 ? 57.703 -12.007 27.902 1.00 81.31 348 ARG A N 1
ATOM 2758 C CA . ARG A 1 348 ? 58.424 -12.679 29.004 1.00 81.31 348 ARG A CA 1
ATOM 2759 C C . ARG A 1 348 ? 58.174 -14.199 29.114 1.00 81.31 348 ARG A C 1
ATOM 2761 O O . ARG A 1 348 ? 58.966 -14.896 29.751 1.00 81.31 348 ARG A O 1
ATOM 2768 N N . VAL A 1 349 ? 57.079 -14.723 28.549 1.00 71.94 349 VAL A N 1
ATOM 2769 C CA . VAL A 1 349 ? 56.551 -16.109 28.690 1.00 71.94 349 VAL A CA 1
ATOM 2770 C C . VAL A 1 349 ? 56.895 -17.021 27.515 1.00 71.94 349 VAL A C 1
ATOM 2772 O O . VAL A 1 349 ? 56.511 -18.181 27.404 1.00 71.94 349 VAL A O 1
ATOM 2775 N N . ASN A 1 350 ? 58.005 -16.669 26.935 1.00 63.44 350 ASN A N 1
ATOM 2776 C CA . ASN A 1 350 ? 59.134 -17.552 27.141 1.00 63.44 350 ASN A CA 1
ATOM 2777 C C . ASN A 1 350 ? 59.326 -18.015 28.717 1.00 63.44 350 ASN A C 1
ATOM 2779 O O . ASN A 1 350 ? 60.427 -17.764 29.212 1.00 63.44 350 ASN A O 1
ATOM 2783 N N . SER A 1 351 ? 58.323 -18.621 29.541 1.00 67.88 351 SER A N 1
ATOM 2784 C CA . SER A 1 351 ? 58.225 -18.962 31.095 1.00 67.88 351 SER A CA 1
ATOM 2785 C C . SER A 1 351 ? 57.182 -20.024 31.862 1.00 67.88 351 SER A C 1
ATOM 2787 O O . SER A 1 351 ? 56.956 -21.053 31.242 1.00 67.88 351 SER A O 1
ATOM 2789 N N . LYS A 1 352 ? 56.695 -19.972 33.206 1.00 56.59 352 LYS A N 1
ATOM 2790 C CA . LYS A 1 352 ? 56.284 -21.128 34.241 1.00 56.59 352 LYS A CA 1
ATOM 2791 C C . LYS A 1 352 ? 55.122 -21.019 35.438 1.00 56.59 352 LYS A C 1
ATOM 2793 O O . LYS A 1 352 ? 54.574 -19.929 35.528 1.00 56.59 352 LYS A O 1
ATOM 2798 N N . GLY A 1 353 ? 54.749 -22.028 36.377 1.00 36.94 353 GLY A N 1
ATOM 2799 C CA . GLY A 1 353 ? 53.641 -22.058 37.531 1.00 36.94 353 GLY A CA 1
ATOM 2800 C C . GLY A 1 353 ? 53.458 -23.191 38.743 1.00 36.94 353 GLY A C 1
ATOM 2801 O O . GLY A 1 353 ? 54.335 -24.045 38.794 1.00 36.94 353 GLY A O 1
ATOM 2802 N N . TYR A 1 354 ? 52.410 -23.255 39.710 1.00 35.03 354 TYR A N 1
ATOM 2803 C CA . TYR A 1 354 ? 52.242 -24.082 41.072 1.00 35.03 354 TYR A CA 1
ATOM 2804 C C . TYR A 1 354 ? 50.801 -24.546 41.782 1.00 35.03 354 TYR A C 1
ATOM 2806 O O . TYR A 1 354 ? 49.785 -24.279 41.146 1.00 35.03 354 TYR A O 1
ATOM 2814 N N . LYS A 1 355 ? 50.644 -25.227 43.031 1.00 32.78 355 LYS A N 1
ATOM 2815 C CA . LYS A 1 355 ? 49.378 -25.815 43.819 1.00 32.78 355 LYS A CA 1
ATOM 2816 C C . LYS A 1 355 ? 49.364 -26.195 45.433 1.00 32.78 355 LYS A C 1
ATOM 2818 O O . LYS A 1 355 ? 50.474 -26.261 45.943 1.00 32.78 355 LYS A O 1
ATOM 2823 N N . VAL A 1 356 ? 48.220 -26.535 46.208 1.00 35.97 356 VAL A N 1
ATOM 2824 C CA . VAL A 1 356 ? 48.012 -27.039 47.715 1.00 35.97 356 VAL A CA 1
ATOM 2825 C C . VAL A 1 356 ? 46.633 -27.791 48.235 1.00 35.97 356 VAL A C 1
ATOM 2827 O O . VAL A 1 356 ? 45.758 -27.866 47.379 1.00 35.97 356 VAL A O 1
ATOM 2830 N N . CYS A 1 357 ? 46.383 -28.331 49.529 1.00 36.12 357 CYS A N 1
ATOM 2831 C CA . CYS A 1 357 ? 45.124 -29.054 50.184 1.00 36.12 357 CYS A CA 1
ATOM 2832 C C . CYS A 1 357 ? 44.995 -29.427 51.797 1.00 36.12 357 CYS A C 1
ATOM 2834 O O . CYS A 1 357 ? 46.033 -29.305 52.441 1.00 36.12 357 CYS A O 1
ATOM 2836 N N . GLY A 1 358 ? 43.842 -29.928 52.456 1.00 36.62 358 GLY A N 1
ATOM 2837 C CA . GLY A 1 358 ? 43.656 -30.584 53.888 1.00 36.62 358 GLY A CA 1
ATOM 2838 C C . GLY A 1 358 ? 42.231 -30.794 54.701 1.00 36.62 358 GLY A C 1
ATOM 2839 O O . GLY A 1 358 ? 41.317 -30.059 54.348 1.00 36.62 358 GLY A O 1
ATOM 2840 N N . GLU A 1 359 ? 42.011 -31.694 55.773 1.00 38.81 359 GLU A N 1
ATOM 2841 C CA . GLU A 1 359 ? 40.728 -32.119 56.619 1.00 38.81 359 GLU A CA 1
ATOM 2842 C C . GLU A 1 359 ? 40.916 -32.902 58.056 1.00 38.81 359 GLU A C 1
ATOM 2844 O O . GLU A 1 359 ? 42.098 -33.078 58.340 1.00 38.81 359 GLU A O 1
ATOM 2849 N N . ALA A 1 360 ? 40.054 -33.504 59.014 1.00 46.00 360 ALA A N 1
ATOM 2850 C CA . ALA A 1 360 ? 38.640 -33.523 59.700 1.00 46.00 360 ALA A CA 1
ATOM 2851 C C . ALA A 1 360 ? 38.365 -34.597 60.942 1.00 46.00 360 ALA A C 1
ATOM 2853 O O . ALA A 1 360 ? 39.192 -35.500 61.029 1.00 46.00 360 ALA A O 1
ATOM 2854 N N . SER A 1 361 ? 37.311 -34.600 61.895 1.00 42.56 361 SER A N 1
ATOM 2855 C CA . SER A 1 361 ? 36.931 -35.673 63.009 1.00 42.56 361 SER A CA 1
ATOM 2856 C C . SER A 1 361 ? 35.639 -35.550 64.032 1.00 42.56 361 SER A C 1
ATOM 2858 O O . SER A 1 361 ? 35.146 -34.430 64.121 1.00 42.56 361 SER A O 1
ATOM 2860 N N . SER A 1 362 ? 35.088 -36.585 64.831 1.00 45.94 362 SER A N 1
ATOM 2861 C CA . SER A 1 362 ? 34.021 -36.561 66.008 1.00 45.94 362 SER A CA 1
ATOM 2862 C C . SER A 1 362 ? 33.559 -37.893 66.865 1.00 45.94 362 SER A C 1
ATOM 2864 O O . SER A 1 362 ? 33.968 -38.966 66.433 1.00 45.94 362 SER A O 1
ATOM 2866 N N . VAL A 1 363 ? 32.747 -37.910 68.030 1.00 43.84 363 VAL A N 1
ATOM 2867 C CA . VAL A 1 363 ? 32.204 -39.122 68.903 1.00 43.84 363 VAL A CA 1
ATOM 2868 C C . VAL A 1 363 ? 31.064 -38.948 70.083 1.00 43.84 363 VAL A C 1
ATOM 2870 O O . VAL A 1 363 ? 30.760 -37.794 70.365 1.00 43.84 363 VAL A O 1
ATOM 2873 N N . CYS A 1 364 ? 30.424 -39.988 70.795 1.00 40.47 364 CYS A N 1
ATOM 2874 C CA . CYS A 1 364 ? 29.345 -39.942 71.942 1.00 40.47 364 CYS A CA 1
ATOM 2875 C C . CYS A 1 364 ? 29.010 -41.220 72.937 1.00 40.47 364 CYS A C 1
ATOM 2877 O O . CYS A 1 364 ? 29.747 -42.194 72.821 1.00 40.47 364 CYS A O 1
ATOM 2879 N N . GLY A 1 365 ? 27.973 -41.285 73.894 1.00 37.81 365 GLY A N 1
ATOM 2880 C CA . GLY A 1 365 ? 27.600 -42.406 74.936 1.00 37.81 365 GLY A CA 1
ATOM 2881 C C . GLY A 1 365 ? 26.239 -42.425 75.857 1.00 37.81 365 GLY A C 1
ATOM 2882 O O . GLY A 1 365 ? 25.447 -41.511 75.661 1.00 37.81 365 GLY A O 1
ATOM 2883 N N . SER A 1 366 ? 25.895 -43.404 76.815 1.00 40.88 366 SER A N 1
ATOM 2884 C CA . SER A 1 366 ? 24.568 -43.568 77.654 1.00 40.88 366 SER A CA 1
ATOM 2885 C C . SER A 1 366 ? 24.427 -44.514 78.992 1.00 40.88 366 SER A C 1
ATOM 2887 O O . SER A 1 366 ? 25.473 -44.974 79.442 1.00 40.88 366 SER A O 1
ATOM 2889 N N . ILE A 1 367 ? 23.224 -44.798 79.673 1.00 37.81 367 ILE A N 1
ATOM 2890 C CA . ILE A 1 367 ? 22.950 -45.452 81.082 1.00 37.81 367 ILE A CA 1
ATOM 2891 C C . ILE A 1 367 ? 21.546 -46.224 81.462 1.00 37.81 367 ILE A C 1
ATOM 2893 O O . ILE A 1 367 ? 20.739 -46.385 80.553 1.00 37.81 367 ILE A O 1
ATOM 2897 N N . THR A 1 368 ? 21.215 -46.737 82.730 1.00 46.25 368 THR A N 1
ATOM 2898 C CA . THR A 1 368 ? 20.092 -47.733 83.200 1.00 46.25 368 THR A CA 1
ATOM 2899 C C . THR A 1 368 ? 19.351 -47.647 84.656 1.00 46.25 368 THR A C 1
ATOM 2901 O O . THR A 1 368 ? 19.676 -46.721 85.390 1.00 46.25 368 THR A O 1
ATOM 2904 N N . ILE A 1 369 ? 18.389 -48.562 85.126 1.00 53.62 369 ILE A N 1
ATOM 2905 C CA . ILE A 1 369 ? 17.429 -48.490 86.370 1.00 53.62 369 ILE A CA 1
ATOM 2906 C C . ILE A 1 369 ? 17.043 -49.800 87.282 1.00 53.62 369 ILE A C 1
ATOM 2908 O O . ILE A 1 369 ? 17.807 -50.756 87.214 1.00 53.62 369 ILE A O 1
ATOM 2912 N N . ASN A 1 370 ? 15.969 -49.881 88.189 1.00 69.94 370 ASN A N 1
ATOM 2913 C CA . ASN A 1 370 ? 15.698 -50.904 89.342 1.00 69.94 370 ASN A CA 1
ATOM 2914 C C . ASN A 1 370 ? 14.191 -51.174 89.952 1.00 69.94 370 ASN A C 1
ATOM 2916 O O . ASN A 1 370 ? 13.258 -50.630 89.375 1.00 69.94 370 ASN A O 1
ATOM 2920 N N . LYS A 1 371 ? 13.909 -51.974 91.073 1.00 75.88 371 LYS A N 1
ATOM 2921 C CA . LYS A 1 371 ? 12.585 -52.600 91.638 1.00 75.88 371 LYS A CA 1
ATOM 2922 C C . LYS A 1 371 ? 11.707 -52.016 92.861 1.00 75.88 371 LYS A C 1
ATOM 2924 O O . LYS A 1 371 ? 10.832 -51.186 92.644 1.00 75.88 371 LYS A O 1
ATOM 2929 N N . ARG A 1 372 ? 11.699 -52.623 94.098 1.00 78.31 372 ARG A N 1
ATOM 2930 C CA . ARG A 1 372 ? 10.515 -53.113 94.966 1.00 78.31 372 ARG A CA 1
ATOM 2931 C C . ARG A 1 372 ? 9.042 -52.717 94.743 1.00 78.31 372 ARG A C 1
ATOM 2933 O O . ARG A 1 372 ? 8.282 -53.622 94.421 1.00 78.31 372 ARG A O 1
ATOM 2940 N N . LYS A 1 373 ? 8.606 -51.482 95.072 1.00 80.75 373 LYS A N 1
ATOM 2941 C CA . LYS A 1 373 ? 7.244 -50.899 94.917 1.00 80.75 373 LYS A CA 1
ATOM 2942 C C . LYS A 1 373 ? 6.685 -51.047 93.493 1.00 80.75 373 LYS A C 1
ATOM 2944 O O . LYS A 1 373 ? 5.564 -50.683 93.217 1.00 80.75 373 LYS A O 1
ATOM 2949 N N . PHE A 1 374 ? 7.479 -51.632 92.616 1.00 78.25 374 PHE A N 1
ATOM 2950 C CA . PHE A 1 374 ? 7.155 -52.411 91.431 1.00 78.25 374 PHE A CA 1
ATOM 2951 C C . PHE A 1 374 ? 5.793 -53.108 91.365 1.00 78.25 374 PHE A C 1
ATOM 2953 O O . PHE A 1 374 ? 5.241 -53.078 90.290 1.00 78.25 374 PHE A O 1
ATOM 2960 N N . GLU A 1 375 ? 5.227 -53.741 92.402 1.00 83.06 375 GLU A N 1
ATOM 2961 C CA . GLU A 1 375 ? 3.871 -54.323 92.237 1.00 83.06 375 GLU A CA 1
ATOM 2962 C C . GLU A 1 375 ? 2.802 -53.216 92.117 1.00 83.06 375 GLU A C 1
ATOM 2964 O O . GLU A 1 375 ? 2.001 -53.244 91.189 1.00 83.06 375 GLU A O 1
ATOM 2969 N N . GLU A 1 376 ? 2.861 -52.191 92.975 1.00 82.31 376 GLU A N 1
ATOM 2970 C CA . GLU A 1 376 ? 2.027 -50.978 92.867 1.00 82.31 376 GLU A CA 1
ATOM 2971 C C . GLU A 1 376 ? 2.336 -50.202 91.573 1.00 82.31 376 GLU A C 1
ATOM 2973 O O . GLU A 1 376 ? 1.448 -49.937 90.770 1.00 82.31 376 GLU A O 1
ATOM 2978 N N . MET A 1 377 ? 3.619 -49.930 91.323 1.00 84.50 377 MET A N 1
ATOM 2979 C CA . MET A 1 377 ? 4.119 -49.239 90.131 1.00 84.50 377 MET A CA 1
ATOM 2980 C C . MET A 1 377 ? 3.773 -49.977 88.832 1.00 84.50 377 MET A C 1
ATOM 2982 O O . MET A 1 377 ? 3.569 -49.321 87.823 1.00 84.50 377 MET A O 1
ATOM 2986 N N . ASN A 1 378 ? 3.691 -51.312 88.819 1.00 84.69 378 ASN A N 1
ATOM 2987 C CA . ASN A 1 378 ? 3.248 -52.060 87.643 1.00 84.69 378 ASN A CA 1
ATOM 2988 C C . ASN A 1 378 ? 1.736 -51.906 87.443 1.00 84.69 378 ASN A C 1
ATOM 2990 O O . ASN A 1 378 ? 1.315 -51.805 86.302 1.00 84.69 378 ASN A O 1
ATOM 2994 N N . SER A 1 379 ? 0.922 -51.841 88.504 1.00 88.31 379 SER A N 1
ATOM 2995 C CA . SER A 1 379 ? -0.515 -51.543 88.367 1.00 88.31 379 SER A CA 1
ATOM 2996 C C . SER A 1 379 ? -0.741 -50.139 87.796 1.00 88.31 379 SER A C 1
ATOM 2998 O O . SER A 1 379 ? -1.450 -49.987 86.806 1.00 88.31 379 SER A O 1
ATOM 3000 N N . GLU A 1 380 ? -0.059 -49.129 88.348 1.00 90.56 380 GLU A N 1
ATOM 3001 C CA . GLU A 1 380 ? -0.079 -47.758 87.815 1.00 90.56 380 GLU A CA 1
ATOM 3002 C C . GLU A 1 380 ? 0.434 -47.702 86.363 1.00 90.56 380 GLU A C 1
ATOM 3004 O O . GLU A 1 380 ? -0.064 -46.920 85.554 1.00 90.56 380 GLU A O 1
ATOM 3009 N N . LEU A 1 381 ? 1.423 -48.526 86.003 1.00 86.94 381 LEU A N 1
ATOM 3010 C CA . LEU A 1 381 ? 1.983 -48.578 84.651 1.00 86.94 381 LEU A CA 1
ATOM 3011 C C . LEU A 1 381 ? 1.019 -49.233 83.649 1.00 86.94 381 LEU A C 1
ATOM 3013 O O . LEU A 1 381 ? 0.938 -48.745 82.522 1.00 86.94 381 LEU A O 1
ATOM 3017 N N . GLU A 1 382 ? 0.248 -50.254 84.037 1.00 90.94 382 GLU A N 1
ATOM 3018 C CA . GLU A 1 382 ? -0.788 -50.826 83.165 1.00 90.94 382 GLU A CA 1
ATOM 3019 C C . GLU A 1 382 ? -1.976 -49.866 82.975 1.00 90.94 382 GLU A C 1
ATOM 3021 O O . GLU A 1 382 ? -2.389 -49.650 81.838 1.00 90.94 382 GLU A O 1
ATOM 3026 N N . GLU A 1 383 ? -2.452 -49.181 84.024 1.00 91.50 383 GLU A N 1
ATOM 3027 C CA . GLU A 1 383 ? -3.479 -48.128 83.875 1.00 91.50 383 GLU A CA 1
ATOM 3028 C C . GLU A 1 383 ? -3.001 -46.992 82.948 1.00 91.50 383 GLU A C 1
ATOM 3030 O O . GLU A 1 383 ? -3.752 -46.488 82.109 1.00 91.50 383 GLU A O 1
ATOM 3035 N N . ASN A 1 384 ? -1.718 -46.616 83.031 1.00 91.00 384 ASN A N 1
ATOM 3036 C CA . ASN A 1 384 ? -1.120 -45.648 82.110 1.00 91.00 384 ASN A CA 1
ATOM 3037 C C . ASN A 1 384 ? -0.938 -46.197 80.679 1.00 91.00 384 ASN A C 1
ATOM 3039 O O . ASN A 1 384 ? -0.985 -45.403 79.736 1.00 91.00 384 ASN A O 1
ATOM 3043 N N . ARG A 1 385 ? -0.763 -47.515 80.486 1.00 93.25 385 ARG A N 1
ATOM 3044 C CA . ARG A 1 385 ? -0.781 -48.156 79.154 1.00 93.25 385 ARG A CA 1
ATOM 3045 C C . ARG A 1 385 ? -2.172 -48.078 78.540 1.00 93.25 385 ARG A C 1
ATOM 3047 O O . ARG A 1 385 ? -2.302 -47.534 77.448 1.00 93.25 385 ARG A O 1
ATOM 3054 N N . GLU A 1 386 ? -3.204 -48.520 79.256 1.00 94.00 386 GLU A N 1
ATOM 3055 C CA . GLU A 1 386 ? -4.590 -48.465 78.776 1.00 94.00 386 GLU A CA 1
ATOM 3056 C C . GLU A 1 386 ? -5.019 -47.023 78.460 1.00 94.00 386 GLU A C 1
ATOM 3058 O O . GLU A 1 386 ? -5.613 -46.756 77.414 1.00 94.00 386 GLU A O 1
ATOM 3063 N N . LEU A 1 387 ? -4.665 -46.051 79.307 1.00 95.31 387 LEU A N 1
ATOM 3064 C CA . LEU A 1 387 ? -4.951 -44.637 79.052 1.00 95.31 387 LEU A CA 1
ATOM 3065 C C . LEU A 1 387 ? -4.196 -44.086 77.826 1.00 95.31 387 LEU A C 1
ATOM 3067 O O . LEU A 1 387 ? -4.721 -43.222 77.119 1.00 95.31 387 LEU A O 1
ATOM 3071 N N . ALA A 1 388 ? -2.978 -44.566 77.556 1.00 93.62 388 ALA A N 1
ATOM 3072 C CA . ALA A 1 388 ? -2.216 -44.194 76.365 1.00 93.62 388 ALA A CA 1
ATOM 3073 C C . ALA A 1 388 ? -2.791 -44.824 75.084 1.00 93.62 388 ALA A C 1
ATOM 3075 O O . ALA A 1 388 ? -2.895 -44.131 74.072 1.00 93.62 388 ALA A O 1
ATOM 3076 N N . GLU A 1 389 ? -3.212 -46.090 75.125 1.00 95.88 389 GLU A N 1
ATOM 3077 C CA . GLU A 1 389 ? -3.844 -46.782 73.993 1.00 95.88 389 GLU A CA 1
ATOM 3078 C C . GLU A 1 389 ? -5.212 -46.182 73.646 1.00 95.88 389 GLU A C 1
ATOM 3080 O O . GLU A 1 389 ? -5.475 -45.895 72.476 1.00 95.88 389 GLU A O 1
ATOM 3085 N N . ASN A 1 390 ? -6.046 -45.880 74.648 1.00 96.88 390 ASN A N 1
ATOM 3086 C CA . ASN A 1 390 ? -7.323 -45.194 74.433 1.00 96.88 390 ASN A CA 1
ATOM 3087 C C . ASN A 1 390 ? -7.114 -43.831 73.749 1.00 96.88 390 ASN A C 1
ATOM 3089 O O . ASN A 1 390 ? -7.687 -43.585 72.686 1.00 96.88 390 ASN A O 1
ATOM 3093 N N . ARG A 1 391 ? -6.211 -42.987 74.274 1.00 96.81 391 ARG A N 1
ATOM 3094 C CA . ARG A 1 391 ? -5.855 -41.690 73.661 1.00 96.81 391 ARG A CA 1
ATOM 3095 C C . ARG A 1 391 ? -5.282 -41.832 72.250 1.00 96.81 391 ARG A C 1
ATOM 3097 O O . ARG A 1 391 ? -5.562 -40.997 71.393 1.00 96.81 391 ARG A O 1
ATOM 3104 N N . LEU A 1 392 ? -4.492 -42.874 71.987 1.00 95.94 392 LEU A N 1
ATOM 3105 C CA . LEU A 1 392 ? -3.981 -43.163 70.647 1.00 95.94 392 LEU A CA 1
ATOM 3106 C C . LEU A 1 392 ? -5.124 -43.507 69.680 1.00 95.94 392 LEU A C 1
ATOM 3108 O O . LEU A 1 392 ? -5.128 -43.002 68.559 1.00 95.94 392 LEU A O 1
ATOM 3112 N N . SER A 1 393 ? -6.110 -44.298 70.112 1.00 96.31 393 SER A N 1
ATOM 3113 C CA . SER A 1 393 ? -7.278 -44.648 69.291 1.00 96.31 393 SER A CA 1
ATOM 3114 C C . SER A 1 393 ? -8.173 -43.437 68.983 1.00 96.31 393 SER A C 1
ATOM 3116 O O . SER A 1 393 ? -8.613 -43.266 67.845 1.00 96.31 393 SER A O 1
ATOM 3118 N N . GLU A 1 394 ? -8.369 -42.535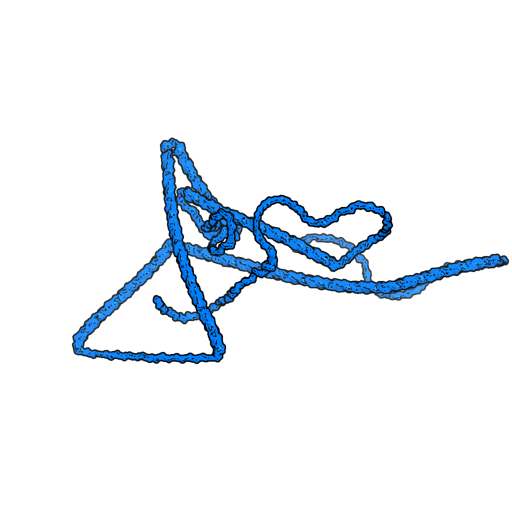 69.953 1.00 96.81 394 GLU A N 1
ATOM 3119 C CA . GLU A 1 394 ? -9.091 -41.271 69.759 1.00 96.81 394 GLU A CA 1
ATOM 3120 C C . GLU A 1 394 ? -8.366 -40.361 68.758 1.00 96.81 394 GLU A C 1
ATOM 3122 O O . GLU A 1 394 ? -8.991 -39.828 67.841 1.00 96.81 394 GLU A O 1
ATOM 3127 N N . LEU A 1 395 ? -7.040 -40.226 68.881 1.00 95.88 395 LEU A N 1
ATOM 3128 C CA . LEU A 1 395 ? -6.221 -39.441 67.953 1.00 95.88 395 LEU A CA 1
ATOM 3129 C C . LEU A 1 395 ? -6.209 -40.032 66.537 1.00 95.88 395 LEU A C 1
ATOM 3131 O O . LEU A 1 395 ? -6.304 -39.278 65.571 1.00 95.88 395 LEU A O 1
ATOM 3135 N N . GLN A 1 396 ? -6.142 -41.360 66.397 1.00 96.69 396 GLN A N 1
ATOM 3136 C CA . GLN A 1 396 ? -6.248 -42.042 65.101 1.00 96.69 396 GLN A CA 1
ATOM 3137 C C . GLN A 1 396 ? -7.610 -41.795 64.444 1.00 96.69 396 GLN A C 1
ATOM 3139 O O . GLN A 1 396 ? -7.671 -41.481 63.254 1.00 96.69 396 GLN A O 1
ATOM 3144 N N . LYS A 1 397 ? -8.700 -41.865 65.219 1.00 97.50 397 LYS A N 1
ATOM 3145 C CA . LYS A 1 397 ? -10.045 -41.573 64.719 1.00 97.50 397 LYS A CA 1
ATOM 3146 C C . LYS A 1 397 ? -10.185 -40.109 64.291 1.00 97.50 397 LYS A C 1
ATOM 3148 O O . LYS A 1 397 ? -10.588 -39.851 63.163 1.00 97.50 397 LYS A O 1
ATOM 3153 N N . LEU A 1 398 ? -9.762 -39.161 65.130 1.00 97.00 398 LEU A N 1
ATOM 3154 C CA . LEU A 1 398 ? -9.768 -37.730 64.798 1.00 97.00 398 LEU A CA 1
ATOM 3155 C C . LEU A 1 398 ? -8.898 -37.410 63.571 1.00 97.00 398 LEU A C 1
ATOM 3157 O O . LEU A 1 398 ? -9.257 -36.544 62.776 1.00 97.00 398 LEU A O 1
ATOM 3161 N N . GLN A 1 399 ? -7.781 -38.118 63.377 1.00 96.38 399 GLN A N 1
ATOM 3162 C CA . GLN A 1 399 ? -6.961 -38.012 62.170 1.00 96.38 399 GLN A CA 1
ATOM 3163 C C . GLN A 1 399 ? -7.712 -38.506 60.921 1.00 96.38 399 GLN A C 1
ATOM 3165 O O . GLN A 1 399 ? -7.610 -37.875 59.867 1.00 96.38 399 GLN A O 1
ATOM 3170 N N . GLN A 1 400 ? -8.473 -39.598 61.020 1.00 97.62 400 GLN A N 1
ATOM 3171 C CA . GLN A 1 400 ? -9.262 -40.139 59.910 1.00 97.62 400 GLN A CA 1
ATOM 3172 C C . GLN A 1 400 ? -10.489 -39.266 59.583 1.00 97.62 400 GLN A C 1
ATOM 3174 O O . GLN A 1 400 ? -10.765 -39.005 58.409 1.00 97.62 400 GLN A O 1
ATOM 3179 N N . ASP A 1 401 ? -11.168 -38.736 60.602 1.00 97.25 401 ASP A N 1
ATOM 3180 C CA . ASP A 1 401 ? -12.258 -37.766 60.449 1.00 97.25 401 ASP A CA 1
ATOM 3181 C C . ASP A 1 401 ? -11.734 -36.474 59.779 1.00 97.25 401 ASP A C 1
ATOM 3183 O O . ASP A 1 401 ? -12.310 -35.994 58.800 1.00 97.25 401 ASP A O 1
ATOM 3187 N N . LEU A 1 402 ? -10.573 -35.961 60.217 1.00 95.88 402 LEU A N 1
ATOM 3188 C CA . LEU A 1 402 ? -9.899 -34.806 59.606 1.00 95.88 402 LEU A CA 1
ATOM 3189 C C . LEU A 1 402 ? -9.524 -35.056 58.136 1.00 95.88 402 LEU A C 1
ATOM 3191 O O . LEU A 1 402 ? -9.717 -34.173 57.298 1.00 95.88 402 LEU A O 1
ATOM 3195 N N . GLN A 1 403 ? -8.992 -36.238 57.804 1.00 96.94 403 GLN A N 1
ATOM 3196 C CA . GLN A 1 403 ? -8.675 -36.614 56.420 1.00 96.94 403 GLN A CA 1
ATOM 3197 C C . GLN A 1 403 ? -9.933 -36.649 55.543 1.00 96.94 403 GLN A C 1
ATOM 3199 O O . GLN A 1 403 ? -9.910 -36.119 54.432 1.00 96.94 403 GLN A O 1
ATOM 3204 N N . THR A 1 404 ? -11.032 -37.199 56.064 1.00 97.81 404 THR A N 1
ATOM 3205 C CA . THR A 1 404 ? -12.325 -37.281 55.366 1.00 97.81 404 THR A CA 1
ATOM 3206 C C . THR A 1 404 ? -12.868 -35.884 55.060 1.00 97.81 404 THR A C 1
ATOM 3208 O O . THR A 1 404 ? -13.055 -35.541 53.893 1.00 97.81 404 THR A O 1
ATOM 3211 N N . VAL A 1 405 ? -12.983 -35.022 56.078 1.00 96.94 405 VAL A N 1
ATOM 3212 C CA . VAL A 1 405 ? -13.439 -33.628 55.915 1.00 96.94 405 VAL A CA 1
ATOM 3213 C C . VAL A 1 405 ? -12.511 -32.831 54.990 1.00 96.94 405 VAL A C 1
ATOM 3215 O O . VAL A 1 405 ? -12.979 -32.005 54.208 1.00 96.94 405 VAL A O 1
ATOM 3218 N N . THR A 1 406 ? -11.198 -33.085 55.018 1.00 96.12 406 THR A N 1
ATOM 3219 C CA . THR A 1 406 ? -10.240 -32.439 54.101 1.00 96.12 406 THR A CA 1
ATOM 3220 C C . THR A 1 406 ? -10.476 -32.860 52.648 1.00 96.12 406 THR A C 1
ATOM 3222 O O . THR A 1 406 ? -10.437 -32.012 51.753 1.00 96.12 406 THR A O 1
ATOM 3225 N N . GLN A 1 407 ? -10.761 -34.141 52.394 1.00 97.00 407 GLN A N 1
ATOM 3226 C CA . GLN A 1 407 ? -11.078 -34.633 51.053 1.00 97.00 407 GLN A CA 1
ATOM 3227 C C . GLN A 1 407 ? -12.408 -34.064 50.538 1.00 97.00 407 GLN A C 1
ATOM 3229 O O . GLN A 1 407 ? -12.471 -33.609 49.398 1.00 97.00 407 GLN A O 1
ATOM 3234 N N . GLU A 1 408 ? -13.443 -34.016 51.378 1.00 96.38 408 GLU A N 1
ATOM 3235 C CA . GLU A 1 408 ? -14.733 -33.397 51.045 1.00 96.38 408 GLU A CA 1
ATOM 3236 C C . GLU A 1 408 ? -14.579 -31.904 50.715 1.00 96.38 408 GLU A C 1
ATOM 3238 O O . GLU A 1 408 ? -15.123 -31.427 49.718 1.00 96.38 408 GLU A O 1
ATOM 3243 N N . ASN A 1 409 ? -13.769 -31.171 51.489 1.00 95.06 409 ASN A N 1
ATOM 3244 C CA . ASN A 1 409 ? -13.470 -29.762 51.219 1.00 95.06 409 ASN A CA 1
ATOM 3245 C C . ASN A 1 409 ? -12.758 -29.579 49.867 1.00 95.06 409 ASN A C 1
ATOM 3247 O O . ASN A 1 409 ? -13.083 -28.663 49.112 1.00 95.06 409 ASN A O 1
ATOM 3251 N N . ASN A 1 410 ? -11.814 -30.465 49.534 1.00 95.75 410 ASN A N 1
ATOM 3252 C CA . ASN A 1 410 ? -11.128 -30.446 48.242 1.00 95.75 410 ASN A CA 1
ATOM 3253 C C . ASN A 1 410 ? -12.091 -30.734 47.078 1.00 95.75 410 ASN A C 1
ATOM 3255 O O . ASN A 1 410 ? -12.064 -29.999 46.090 1.00 95.75 410 ASN A O 1
ATOM 3259 N N . ASN A 1 411 ? -12.975 -31.730 47.210 1.00 96.31 411 ASN A N 1
ATOM 3260 C CA . ASN A 1 411 ? -13.996 -32.048 46.206 1.00 96.31 411 ASN A CA 1
ATOM 3261 C C . ASN A 1 411 ? -14.919 -30.839 45.961 1.00 96.31 411 ASN A C 1
ATOM 3263 O O . ASN A 1 411 ? -15.017 -30.352 44.835 1.00 96.31 411 ASN A O 1
ATOM 3267 N N . MET A 1 412 ? -15.497 -30.279 47.031 1.00 95.19 412 MET A N 1
ATOM 3268 C CA . MET A 1 412 ? -16.371 -29.098 46.979 1.00 95.19 412 MET A CA 1
ATOM 3269 C C . MET A 1 412 ? -15.688 -27.884 46.329 1.00 95.19 412 MET A C 1
ATOM 3271 O O . MET A 1 412 ? -16.315 -27.137 45.578 1.00 95.19 412 MET A O 1
ATOM 3275 N N . ARG A 1 413 ? -14.387 -27.681 46.578 1.00 95.44 413 ARG A N 1
ATOM 3276 C CA . ARG A 1 413 ? -13.610 -26.605 45.941 1.00 95.44 413 ARG A CA 1
ATOM 3277 C C . ARG A 1 413 ? -13.421 -26.823 44.441 1.00 95.44 413 ARG A C 1
ATOM 3279 O O . ARG A 1 413 ? -13.512 -25.852 43.694 1.00 95.44 413 ARG A O 1
ATOM 3286 N N . VAL A 1 414 ? -13.181 -28.058 43.995 1.00 94.81 414 VAL A N 1
ATOM 3287 C CA . VAL A 1 414 ? -13.085 -28.383 42.561 1.00 94.81 414 VAL A CA 1
ATOM 3288 C C . VAL A 1 414 ? -14.435 -28.172 41.874 1.00 94.81 414 VAL A C 1
ATOM 3290 O O . VAL A 1 414 ? -14.488 -27.480 40.860 1.00 94.81 414 VAL A O 1
ATOM 3293 N N . GLU A 1 415 ? -15.527 -28.671 42.457 1.00 94.06 415 GLU A N 1
ATOM 3294 C CA . GLU A 1 415 ? -16.884 -28.496 41.920 1.00 94.06 415 GLU A CA 1
ATOM 3295 C C . GLU A 1 415 ? -17.271 -27.017 41.776 1.00 94.06 415 GLU A C 1
ATOM 3297 O O . GLU A 1 415 ? -17.776 -26.611 40.727 1.00 94.06 415 GLU A O 1
ATOM 3302 N N . LEU A 1 416 ? -16.978 -26.185 42.784 1.00 91.31 416 LEU A N 1
ATOM 3303 C CA . LEU A 1 416 ? -17.203 -24.736 42.719 1.00 91.31 416 LEU A CA 1
ATOM 3304 C C . LEU A 1 416 ? -16.381 -24.064 41.608 1.00 91.31 416 LEU A C 1
ATOM 3306 O O . LEU A 1 416 ? -16.908 -23.206 40.899 1.00 91.31 416 LEU A O 1
ATOM 3310 N N . CYS A 1 417 ? -15.115 -24.453 41.422 1.00 90.06 417 CYS A N 1
ATOM 3311 C CA . CYS A 1 417 ? -14.270 -23.914 40.354 1.00 90.06 417 CYS A CA 1
ATOM 3312 C C . CYS A 1 417 ? -14.759 -24.314 38.952 1.00 90.06 417 CYS A C 1
ATOM 3314 O O . CYS A 1 417 ? -14.823 -23.454 38.073 1.00 90.06 417 CYS A O 1
ATOM 3316 N N . CYS A 1 418 ? -15.141 -25.578 38.741 1.00 91.06 418 CYS A N 1
ATOM 3317 C CA . CYS A 1 418 ? -15.712 -26.036 37.471 1.00 91.06 418 CYS A CA 1
ATOM 3318 C C . CYS A 1 418 ? -17.025 -25.306 37.163 1.00 91.06 418 CYS A C 1
ATOM 3320 O O . CYS A 1 418 ? -17.151 -24.678 36.114 1.00 91.06 418 CYS A O 1
ATOM 3322 N N . ARG A 1 419 ? -17.952 -25.275 38.127 1.00 90.06 419 ARG A N 1
ATOM 3323 C CA . ARG A 1 419 ? -19.268 -24.643 37.970 1.00 90.06 419 ARG A CA 1
ATOM 3324 C C . ARG A 1 419 ? -19.182 -23.138 37.700 1.00 90.06 419 ARG A C 1
ATOM 3326 O O . ARG A 1 419 ? -20.011 -22.607 36.967 1.00 90.06 419 ARG A O 1
ATOM 3333 N N . ALA A 1 420 ? -18.177 -22.450 38.247 1.00 88.25 420 ALA A N 1
ATOM 3334 C CA . ALA A 1 420 ? -17.907 -21.050 37.920 1.00 88.25 420 ALA A CA 1
ATOM 3335 C C . ALA A 1 420 ? -17.432 -20.869 36.464 1.00 88.25 420 ALA A C 1
ATOM 3337 O O . ALA A 1 420 ? -17.883 -19.946 35.789 1.00 88.25 420 ALA A O 1
ATOM 3338 N N . ALA A 1 421 ? -16.566 -21.755 35.961 1.00 89.56 421 ALA A N 1
ATOM 3339 C CA . ALA A 1 421 ? -16.124 -21.729 34.566 1.00 89.56 421 ALA A CA 1
ATOM 3340 C C . ALA A 1 421 ? -17.264 -22.065 33.585 1.00 89.56 421 ALA A C 1
ATOM 3342 O O . ALA A 1 421 ? -17.365 -21.439 32.530 1.00 89.56 421 ALA A O 1
ATOM 3343 N N . ASP A 1 422 ? -18.149 -22.996 33.952 1.00 92.75 422 ASP A N 1
ATOM 3344 C CA . ASP A 1 422 ? -19.339 -23.339 33.168 1.00 92.75 422 ASP A CA 1
ATOM 3345 C C . ASP A 1 422 ? -20.308 -22.151 33.056 1.00 92.75 422 ASP A C 1
ATOM 3347 O O . ASP A 1 422 ? -20.690 -21.778 31.951 1.00 92.75 422 ASP A O 1
ATOM 3351 N N . VAL A 1 423 ? -20.626 -21.484 34.174 1.00 93.31 423 VAL A N 1
ATOM 3352 C CA . VAL A 1 423 ? -21.493 -20.288 34.188 1.00 93.31 423 VAL A CA 1
ATOM 3353 C C . VAL A 1 423 ? -20.919 -19.144 33.342 1.00 93.31 423 VAL A C 1
ATOM 3355 O O . VAL A 1 423 ? -21.678 -18.450 32.668 1.00 93.31 423 VAL A O 1
ATOM 3358 N N . VAL A 1 424 ? -19.593 -18.958 33.331 1.00 92.69 424 VAL A N 1
ATOM 3359 C CA . VAL A 1 424 ? -18.941 -17.967 32.455 1.00 92.69 424 VAL A CA 1
ATOM 3360 C C . VAL A 1 424 ? -19.049 -18.368 30.983 1.00 92.69 424 VAL A C 1
ATOM 3362 O O . VAL A 1 424 ? -19.345 -17.515 30.156 1.00 92.69 424 VAL A O 1
ATOM 3365 N N . ARG A 1 425 ? -18.845 -19.644 30.636 1.00 92.94 425 ARG A N 1
ATOM 3366 C CA . ARG A 1 425 ? -18.921 -20.125 29.245 1.00 92.94 425 ARG A CA 1
ATOM 3367 C C . ARG A 1 425 ? -20.344 -20.075 28.678 1.00 92.94 425 ARG A C 1
ATOM 3369 O O . ARG A 1 425 ? -20.526 -19.810 27.492 1.00 92.94 425 ARG A O 1
ATOM 3376 N N . ASP A 1 426 ? -21.346 -20.339 29.507 1.00 92.81 426 ASP A N 1
ATOM 3377 C CA . ASP A 1 426 ? -22.741 -20.396 29.070 1.00 92.81 426 ASP A CA 1
ATOM 3378 C C . ASP A 1 426 ? -23.375 -18.987 28.942 1.00 92.81 426 ASP A C 1
ATOM 3380 O O . ASP A 1 426 ? -24.410 -18.838 28.276 1.00 92.81 426 ASP A O 1
ATOM 3384 N N . SER A 1 427 ? -22.723 -17.958 29.513 1.00 95.38 427 SER A N 1
ATOM 3385 C CA . SER A 1 427 ? -23.138 -16.546 29.498 1.00 95.38 427 SER A CA 1
ATOM 3386 C C . SER A 1 427 ? -23.274 -15.961 28.084 1.00 95.38 427 SER A C 1
ATOM 3388 O O . SER A 1 427 ? -22.585 -16.350 27.134 1.00 95.38 427 SER A O 1
ATOM 3390 N N . SER A 1 428 ? -24.181 -14.990 27.947 1.00 93.75 428 SER A N 1
ATOM 3391 C CA . SER A 1 428 ? -24.436 -14.245 26.708 1.00 93.75 428 SER A CA 1
ATOM 3392 C C . SER A 1 428 ? -23.185 -13.537 26.191 1.00 93.75 428 SER A C 1
ATOM 3394 O O . SER A 1 428 ? -22.914 -13.546 24.993 1.00 93.75 428 SER A O 1
ATOM 3396 N N . GLU A 1 429 ? -22.402 -12.964 27.098 1.00 94.25 429 GLU A N 1
ATOM 3397 C CA . GLU A 1 429 ? -21.217 -12.159 26.812 1.00 94.25 429 GLU A CA 1
ATOM 3398 C C . GLU A 1 429 ? -20.093 -13.046 26.271 1.00 94.25 429 GLU A C 1
ATOM 3400 O O . GLU A 1 429 ? -19.498 -12.726 25.241 1.00 94.25 429 GLU A O 1
ATOM 3405 N N . TYR A 1 430 ? -19.848 -14.200 26.908 1.00 96.44 430 TYR A N 1
ATOM 3406 C CA . TYR A 1 430 ? -18.852 -15.159 26.433 1.00 96.44 430 TYR A CA 1
ATOM 3407 C C . TYR A 1 430 ? -19.234 -15.741 25.072 1.00 96.44 430 TYR A C 1
ATOM 3409 O O . TYR A 1 430 ? -18.394 -15.787 24.176 1.00 96.44 430 TYR A O 1
ATOM 3417 N N . ARG A 1 431 ? -20.495 -16.153 24.874 1.00 96.25 431 ARG A N 1
ATOM 3418 C CA . ARG A 1 431 ? -20.920 -16.739 23.591 1.00 96.25 431 ARG A CA 1
ATOM 3419 C C . ARG A 1 431 ? -20.987 -15.711 22.459 1.00 96.25 431 ARG A C 1
ATOM 3421 O O . ARG A 1 431 ? -20.679 -16.058 21.321 1.00 96.25 431 ARG A O 1
ATOM 3428 N N . CYS A 1 432 ? -21.283 -14.446 22.762 1.00 96.25 432 CYS A N 1
ATOM 3429 C CA . CYS A 1 432 ? -21.143 -13.342 21.810 1.00 96.25 432 CYS A CA 1
ATOM 3430 C C . CYS A 1 432 ? -19.670 -13.139 21.408 1.00 96.25 432 CYS A C 1
ATOM 3432 O O . CYS A 1 432 ? -19.346 -13.181 20.221 1.00 96.25 432 CYS A O 1
ATOM 3434 N N . LEU A 1 433 ? -18.759 -13.036 22.385 1.00 97.00 433 LEU A N 1
ATOM 3435 C CA . LEU A 1 433 ? -17.320 -12.886 22.142 1.00 97.00 433 LEU A CA 1
ATOM 3436 C C . LEU A 1 433 ? -16.721 -14.090 21.392 1.00 97.00 433 LEU A C 1
ATOM 3438 O O . LEU A 1 433 ? -15.897 -13.915 20.499 1.00 97.00 433 LEU A O 1
ATOM 3442 N N . GLN A 1 434 ? -17.164 -15.312 21.703 1.00 96.69 434 GLN A N 1
ATOM 3443 C CA . GLN A 1 434 ? -16.783 -16.532 20.986 1.00 96.69 434 GLN A CA 1
ATOM 3444 C C . GLN A 1 434 ? -17.236 -16.487 19.519 1.00 96.69 434 GLN A C 1
ATOM 3446 O O . GLN A 1 434 ? -16.481 -16.896 18.635 1.00 96.69 434 GLN A O 1
ATOM 3451 N N . SER A 1 435 ? -18.440 -15.972 19.246 1.00 96.81 435 SER A N 1
ATOM 3452 C CA . SER A 1 435 ? -18.944 -15.789 17.881 1.00 96.81 435 SER A CA 1
ATOM 3453 C C . SER A 1 435 ? -18.128 -14.742 17.118 1.00 96.81 435 SER A C 1
ATOM 3455 O O . SER A 1 435 ? -17.657 -15.032 16.022 1.00 96.81 435 SER A O 1
ATOM 3457 N N . GLN A 1 436 ? -17.885 -13.569 17.714 1.00 96.06 436 GLN A N 1
ATOM 3458 C CA . GLN A 1 436 ? -17.055 -12.506 17.126 1.00 96.06 436 GLN A CA 1
ATOM 3459 C C . GLN A 1 436 ? -15.633 -13.000 16.826 1.00 96.06 436 GLN A C 1
ATOM 3461 O O . GLN A 1 436 ? -15.144 -12.849 15.711 1.00 96.06 436 GLN A O 1
ATOM 3466 N N . PHE A 1 437 ? -14.991 -13.676 17.785 1.00 98.00 437 PHE A N 1
ATOM 3467 C CA . PHE A 1 437 ? -13.665 -14.261 17.583 1.00 98.00 437 PHE A CA 1
ATOM 3468 C C . PHE A 1 437 ? -13.662 -15.317 16.468 1.00 98.00 437 PHE A C 1
ATOM 3470 O O . PHE A 1 437 ? -12.696 -15.407 15.718 1.00 98.00 437 PHE A O 1
ATOM 3477 N N . SER A 1 438 ? -14.739 -16.096 16.322 1.00 97.81 438 SER A N 1
ATOM 3478 C CA . SER A 1 438 ? -14.861 -17.088 15.245 1.00 97.81 438 SER A CA 1
ATOM 3479 C C . SER A 1 438 ? -15.000 -16.439 13.863 1.00 97.81 438 SER A C 1
ATOM 3481 O O . SER A 1 438 ? -14.442 -16.959 12.899 1.00 97.81 438 SER A O 1
ATOM 3483 N N . VAL A 1 439 ? -15.703 -15.308 13.756 1.00 97.44 439 VAL A N 1
ATOM 3484 C CA . VAL A 1 439 ? -15.807 -14.512 12.519 1.00 97.44 439 VAL A CA 1
ATOM 3485 C C . VAL A 1 439 ? -14.433 -13.943 12.147 1.00 97.44 439 VAL A C 1
ATOM 3487 O O . VAL A 1 439 ? -13.860 -14.360 11.139 1.00 97.44 439 VAL A O 1
ATOM 3490 N N . LEU A 1 440 ? -13.831 -13.154 13.045 1.00 96.69 440 LEU A N 1
ATOM 3491 C CA . LEU A 1 440 ? -12.509 -12.535 12.860 1.00 96.69 440 LEU A CA 1
ATOM 3492 C C . LEU A 1 440 ? -11.401 -13.563 12.569 1.00 96.69 440 LEU A C 1
ATOM 3494 O O . LEU A 1 440 ? -10.490 -13.316 11.776 1.00 96.69 440 LEU A O 1
ATOM 3498 N N . TYR A 1 441 ? -11.463 -14.748 13.186 1.00 98.19 441 TYR A N 1
ATOM 3499 C CA . TYR A 1 441 ? -10.520 -15.832 12.914 1.00 98.19 441 TYR A CA 1
ATOM 3500 C C . TYR A 1 441 ? -10.659 -16.364 11.481 1.00 98.19 441 TYR A C 1
ATOM 3502 O O . TYR A 1 441 ? -9.651 -16.490 10.783 1.00 98.19 441 TYR A O 1
ATOM 3510 N N . ASN A 1 442 ? -11.884 -16.628 11.015 1.00 97.56 442 ASN A N 1
ATOM 3511 C CA . ASN A 1 442 ? -12.127 -17.091 9.647 1.00 97.56 442 ASN A CA 1
ATOM 3512 C C . ASN A 1 442 ? -11.733 -16.030 8.606 1.00 97.56 442 ASN A C 1
ATOM 3514 O O . ASN A 1 442 ? -11.083 -16.359 7.615 1.00 97.56 442 ASN A O 1
ATOM 3518 N N . GLU A 1 443 ? -12.028 -14.756 8.858 1.00 95.62 443 GLU A N 1
ATOM 3519 C CA . GLU A 1 443 ? -11.594 -13.637 8.012 1.00 95.62 443 GLU A CA 1
ATOM 3520 C C . GLU A 1 443 ? -10.070 -13.530 7.951 1.00 95.62 443 GLU A C 1
ATOM 3522 O O . GLU A 1 443 ? -9.503 -13.418 6.864 1.00 95.62 443 GLU A O 1
ATOM 3527 N N . SER A 1 444 ? -9.376 -13.679 9.086 1.00 93.31 444 SER A N 1
ATOM 3528 C CA . SER A 1 444 ? -7.908 -13.693 9.113 1.00 93.31 444 SER A CA 1
ATOM 3529 C C . SER A 1 444 ? -7.308 -14.837 8.280 1.00 93.31 444 SER A C 1
ATOM 3531 O O . SER A 1 444 ? -6.246 -14.669 7.673 1.00 93.31 444 SER A O 1
ATOM 3533 N N . LEU A 1 445 ? -7.996 -15.985 8.187 1.00 97.75 445 LEU A N 1
ATOM 3534 C CA . LEU A 1 445 ? -7.604 -17.100 7.321 1.00 97.75 445 LEU A CA 1
ATOM 3535 C C . LEU A 1 445 ? -7.865 -16.799 5.836 1.00 97.75 445 LEU A C 1
ATOM 3537 O O . LEU A 1 445 ? -7.005 -17.100 5.007 1.00 97.75 445 LEU A O 1
ATOM 3541 N N . VAL A 1 446 ? -8.997 -16.173 5.496 1.00 95.75 446 VAL A N 1
ATOM 3542 C CA . VAL A 1 446 ? -9.327 -15.759 4.118 1.00 95.75 446 VAL A CA 1
ATOM 3543 C C . VAL A 1 446 ? -8.353 -14.689 3.618 1.00 95.75 446 VAL A C 1
ATOM 3545 O O . VAL A 1 446 ? -7.748 -14.862 2.558 1.00 95.75 446 VAL A O 1
ATOM 3548 N N . LEU A 1 447 ? -8.120 -13.635 4.404 1.00 94.38 447 LEU A N 1
ATOM 3549 C CA . LEU A 1 447 ? -7.157 -12.574 4.094 1.00 94.38 447 LEU A CA 1
ATOM 3550 C C . LEU A 1 447 ? -5.739 -13.134 3.933 1.00 94.38 447 LEU A C 1
ATOM 3552 O O . LEU A 1 447 ? -5.017 -12.748 3.013 1.00 94.38 447 LEU A O 1
ATOM 3556 N N . LYS A 1 448 ? -5.340 -14.099 4.773 1.00 97.12 448 LYS A N 1
ATOM 3557 C CA . LYS A 1 448 ? -4.057 -14.797 4.627 1.00 97.12 448 LYS A CA 1
ATOM 3558 C C . LYS A 1 448 ? -3.977 -15.594 3.321 1.00 97.12 448 LYS A C 1
ATOM 3560 O O . LYS A 1 448 ? -2.953 -15.525 2.645 1.00 97.12 448 LYS A O 1
ATOM 3565 N N . ALA A 1 449 ? -5.035 -16.313 2.943 1.00 95.62 449 ALA A N 1
ATOM 3566 C CA . ALA A 1 449 ? -5.075 -17.067 1.691 1.00 95.62 449 ALA A CA 1
ATOM 3567 C C . ALA A 1 449 ? -4.967 -16.146 0.460 1.00 95.62 449 ALA A C 1
ATOM 3569 O O . ALA A 1 449 ? -4.165 -16.416 -0.432 1.00 95.62 449 ALA A O 1
ATOM 3570 N N . GLN A 1 450 ? -5.691 -15.021 0.445 1.00 93.00 450 GLN A N 1
ATOM 3571 C CA . GLN A 1 450 ? -5.589 -13.994 -0.603 1.00 93.00 450 GLN A CA 1
ATOM 3572 C C . GLN A 1 450 ? -4.183 -13.368 -0.671 1.00 93.00 450 GLN A C 1
ATOM 3574 O O . GLN A 1 450 ? -3.636 -13.138 -1.752 1.00 93.00 450 GLN A O 1
ATOM 3579 N N . LEU A 1 451 ? -3.563 -13.116 0.483 1.00 93.00 451 LEU A N 1
ATOM 3580 C CA . LEU A 1 451 ? -2.209 -12.571 0.595 1.00 93.00 451 LEU A CA 1
ATOM 3581 C C . LEU A 1 451 ? -1.136 -13.557 0.095 1.00 93.00 451 LEU A C 1
ATOM 3583 O O . LEU A 1 451 ? -0.190 -13.144 -0.577 1.00 93.00 451 LEU A O 1
ATOM 3587 N N . ASP A 1 452 ? -1.283 -14.858 0.348 1.00 97.69 452 ASP A N 1
ATOM 3588 C CA . ASP A 1 452 ? -0.374 -15.872 -0.197 1.00 97.69 452 ASP A CA 1
ATOM 3589 C C . ASP A 1 452 ? -0.641 -16.160 -1.694 1.00 97.69 452 ASP A C 1
ATOM 3591 O O . ASP A 1 452 ? 0.311 -16.374 -2.453 1.00 97.69 452 ASP A O 1
ATOM 3595 N N . GLU A 1 453 ? -1.884 -16.038 -2.178 1.00 95.56 453 GLU A N 1
ATOM 3596 C CA . GLU A 1 453 ? -2.189 -16.110 -3.615 1.00 95.56 453 GLU A CA 1
ATOM 3597 C C . GLU A 1 453 ? -1.623 -14.906 -4.392 1.00 95.56 453 GLU A C 1
ATOM 3599 O O . GLU A 1 453 ? -0.956 -15.074 -5.415 1.00 95.56 453 GLU A O 1
ATOM 3604 N N . THR A 1 454 ? -1.814 -13.679 -3.900 1.00 89.94 454 THR A N 1
ATOM 3605 C CA . THR A 1 454 ? -1.264 -12.466 -4.534 1.00 89.94 454 THR A CA 1
ATOM 3606 C C . THR A 1 454 ? 0.267 -12.476 -4.553 1.00 89.94 454 THR A C 1
ATOM 3608 O O . THR A 1 454 ? 0.865 -12.097 -5.563 1.00 89.94 454 THR A O 1
ATOM 3611 N N . ARG A 1 455 ? 0.925 -13.024 -3.520 1.00 96.81 455 ARG A N 1
ATOM 3612 C CA . ARG A 1 455 ? 2.371 -13.325 -3.539 1.00 96.81 455 ARG A CA 1
ATOM 3613 C C . ARG A 1 455 ? 2.751 -14.318 -4.642 1.00 96.81 455 ARG A C 1
ATOM 3615 O O . ARG A 1 455 ? 3.758 -14.109 -5.320 1.00 96.81 455 ARG A O 1
ATOM 3622 N N . ALA A 1 456 ? 1.967 -15.375 -4.861 1.00 93.44 456 ALA A N 1
ATOM 3623 C CA . ALA A 1 456 ? 2.203 -16.325 -5.950 1.00 93.44 456 ALA A CA 1
ATOM 3624 C C . ALA A 1 456 ? 2.015 -15.680 -7.340 1.00 93.44 456 ALA A C 1
ATOM 3626 O O . ALA A 1 456 ? 2.866 -15.853 -8.222 1.00 93.44 456 ALA A O 1
ATOM 3627 N N . ARG A 1 457 ? 0.967 -14.864 -7.526 1.00 87.31 457 ARG A N 1
ATOM 3628 C CA . ARG A 1 457 ? 0.729 -14.063 -8.745 1.00 87.31 457 ARG A CA 1
ATOM 3629 C C . ARG A 1 457 ? 1.879 -13.067 -9.007 1.00 87.31 457 ARG A C 1
ATOM 3631 O O . ARG A 1 457 ? 2.361 -12.955 -10.136 1.00 87.31 457 ARG A O 1
ATOM 3638 N N . LEU A 1 458 ? 2.402 -12.404 -7.971 1.00 93.06 458 LEU A N 1
ATOM 3639 C CA . LEU A 1 458 ? 3.558 -11.498 -8.074 1.00 93.06 458 LEU A CA 1
ATOM 3640 C C . LEU A 1 458 ? 4.857 -12.241 -8.432 1.00 93.06 458 LEU A C 1
ATOM 3642 O O . LEU A 1 458 ? 5.627 -11.784 -9.275 1.00 93.06 458 LEU A O 1
ATOM 3646 N N . ASN A 1 459 ? 5.110 -13.403 -7.827 1.00 94.88 459 ASN A N 1
ATOM 3647 C CA . ASN A 1 459 ? 6.312 -14.189 -8.119 1.00 94.88 459 ASN A CA 1
ATOM 3648 C C . ASN A 1 459 ? 6.300 -14.769 -9.546 1.00 94.88 459 ASN A C 1
ATOM 3650 O O . ASN A 1 459 ? 7.320 -14.733 -10.243 1.00 94.88 459 ASN A O 1
ATOM 3654 N N . THR A 1 460 ? 5.153 -15.273 -10.009 1.00 95.38 460 THR A N 1
ATOM 3655 C CA . THR A 1 460 ? 5.001 -15.830 -11.366 1.00 95.38 460 THR A CA 1
ATOM 3656 C C . THR A 1 460 ? 5.167 -14.765 -12.450 1.00 95.38 460 THR A C 1
ATOM 3658 O O . THR A 1 460 ? 5.966 -14.960 -13.369 1.00 95.38 460 THR A O 1
ATOM 3661 N N . THR A 1 461 ? 4.512 -13.607 -12.311 1.00 92.25 461 THR A N 1
ATOM 3662 C CA . THR A 1 461 ? 4.692 -12.453 -13.214 1.00 92.25 461 THR A CA 1
ATOM 3663 C C . THR A 1 461 ? 6.125 -11.910 -13.194 1.00 92.25 461 THR A C 1
ATOM 3665 O O . THR A 1 461 ? 6.705 -11.705 -14.262 1.00 92.25 461 THR A O 1
ATOM 3668 N N . ARG A 1 462 ? 6.758 -11.770 -12.018 1.00 97.81 462 ARG A N 1
ATOM 3669 C CA . ARG A 1 462 ? 8.180 -11.387 -11.901 1.00 97.81 462 ARG A CA 1
ATOM 3670 C C . ARG A 1 462 ? 9.102 -12.340 -12.666 1.00 97.81 462 ARG A C 1
ATOM 3672 O O . ARG A 1 462 ? 9.953 -11.886 -13.425 1.00 97.81 462 ARG A O 1
ATOM 3679 N N . THR A 1 463 ? 8.924 -13.652 -12.501 1.00 96.25 463 THR A N 1
ATOM 3680 C CA . THR A 1 463 ? 9.754 -14.660 -13.191 1.00 96.25 463 THR A CA 1
ATOM 3681 C C . THR A 1 463 ? 9.470 -14.700 -14.697 1.00 96.25 463 THR A C 1
ATOM 3683 O O . THR A 1 463 ? 10.377 -14.944 -15.488 1.00 96.25 463 THR A O 1
ATOM 3686 N N . ALA A 1 464 ? 8.234 -14.426 -15.130 1.00 94.75 464 ALA A N 1
ATOM 3687 C CA . ALA A 1 464 ? 7.915 -14.265 -16.549 1.00 94.75 464 ALA A CA 1
ATOM 3688 C C . ALA A 1 464 ? 8.625 -13.044 -17.168 1.00 94.75 464 ALA A C 1
ATOM 3690 O O . ALA A 1 464 ? 9.212 -13.165 -18.241 1.00 94.75 464 ALA A O 1
ATOM 3691 N N . ARG A 1 465 ? 8.643 -11.895 -16.474 1.00 94.88 465 ARG A N 1
ATOM 3692 C CA . ARG A 1 465 ? 9.351 -10.686 -16.931 1.00 94.88 465 ARG A CA 1
ATOM 3693 C C . ARG A 1 465 ? 10.871 -10.850 -16.961 1.00 94.88 465 ARG A C 1
ATOM 3695 O O . ARG A 1 465 ? 11.486 -10.369 -17.903 1.00 94.88 465 ARG A O 1
ATOM 3702 N N . LEU A 1 466 ? 11.463 -11.563 -15.999 1.00 96.19 466 LEU A N 1
ATOM 3703 C CA . LEU A 1 466 ? 12.898 -11.882 -16.035 1.00 96.19 466 LEU A CA 1
ATOM 3704 C C . LEU A 1 466 ? 13.255 -12.702 -17.285 1.00 96.19 466 LEU A C 1
ATOM 3706 O O . LEU A 1 466 ? 14.085 -12.256 -18.065 1.00 96.19 466 LEU A O 1
ATOM 3710 N N . ARG A 1 467 ? 12.529 -13.795 -17.571 1.00 98.06 467 ARG A N 1
ATOM 3711 C CA . ARG A 1 467 ? 12.743 -14.586 -18.803 1.00 98.06 467 ARG A CA 1
ATOM 3712 C C . ARG A 1 467 ? 12.550 -13.781 -20.094 1.00 98.06 467 ARG A C 1
ATOM 3714 O O . ARG A 1 467 ? 13.180 -14.085 -21.101 1.00 98.06 467 ARG A O 1
ATOM 3721 N N . GLN A 1 468 ? 11.671 -12.775 -20.084 1.00 96.31 468 GLN A N 1
ATOM 3722 C CA . GLN A 1 468 ? 11.497 -11.872 -21.224 1.00 96.31 468 GLN A CA 1
ATOM 3723 C C . GLN A 1 468 ? 12.738 -10.990 -21.440 1.00 96.31 468 GLN A C 1
ATOM 3725 O O . GLN A 1 468 ? 13.161 -10.820 -22.581 1.00 96.31 468 GLN A O 1
ATOM 3730 N N . LEU A 1 469 ? 13.333 -10.466 -20.362 1.00 93.69 469 LEU A N 1
ATOM 3731 C CA . LEU A 1 469 ? 14.587 -9.709 -20.424 1.00 93.69 469 LEU A CA 1
ATOM 3732 C C . LEU A 1 469 ? 15.749 -10.608 -20.866 1.00 93.69 469 LEU A C 1
ATOM 3734 O O . LEU A 1 469 ? 16.438 -10.252 -21.816 1.00 93.69 469 LEU A O 1
ATOM 3738 N N . ASP A 1 470 ? 15.882 -11.807 -20.284 1.00 96.88 470 ASP A N 1
ATOM 3739 C CA . ASP A 1 470 ? 16.893 -12.800 -20.682 1.00 96.88 470 ASP A CA 1
ATOM 3740 C C . ASP A 1 470 ? 16.840 -13.075 -22.201 1.00 96.88 470 ASP A C 1
ATOM 3742 O O . ASP A 1 470 ? 17.871 -13.159 -22.869 1.00 96.88 470 ASP A O 1
ATOM 3746 N N . HIS A 1 471 ? 15.636 -13.196 -22.777 1.00 97.56 471 HIS A N 1
ATOM 3747 C CA . HIS A 1 471 ? 15.456 -13.402 -24.216 1.00 97.56 471 HIS A CA 1
ATOM 3748 C C . HIS A 1 471 ? 15.881 -12.175 -25.039 1.00 97.56 471 HIS A C 1
ATOM 3750 O O . HIS A 1 471 ? 16.596 -12.332 -26.030 1.00 97.56 471 HIS A O 1
ATOM 3756 N N . MET A 1 472 ? 15.490 -10.966 -24.621 1.00 96.88 472 MET A N 1
ATOM 3757 C CA . MET A 1 472 ? 15.850 -9.718 -25.307 1.00 96.88 472 MET A CA 1
ATOM 3758 C C . MET A 1 472 ? 17.361 -9.447 -25.275 1.00 96.88 472 MET A C 1
ATOM 3760 O O . MET A 1 472 ? 17.924 -9.042 -26.289 1.00 96.88 472 MET A O 1
ATOM 3764 N N . GLU A 1 473 ? 18.037 -9.721 -24.155 1.00 96.62 473 GLU A N 1
ATOM 3765 C CA . GLU A 1 473 ? 19.497 -9.598 -24.040 1.00 96.62 473 GLU A CA 1
ATOM 3766 C C . GLU A 1 473 ? 20.226 -10.589 -24.966 1.00 96.62 473 GLU A C 1
ATOM 3768 O O . GLU A 1 473 ? 21.199 -10.229 -25.634 1.00 96.62 473 GLU A O 1
ATOM 3773 N N . ASN A 1 474 ? 19.730 -11.829 -25.077 1.00 97.88 474 ASN A N 1
ATOM 3774 C CA . ASN A 1 474 ? 20.275 -12.814 -26.016 1.00 97.88 474 ASN A CA 1
ATOM 3775 C C . ASN A 1 474 ? 20.075 -12.400 -27.485 1.00 97.88 474 ASN A C 1
ATOM 3777 O O . ASN A 1 474 ? 20.994 -12.568 -28.294 1.00 97.88 474 ASN A O 1
ATOM 3781 N N . ASP A 1 475 ? 18.920 -11.826 -27.831 1.00 97.56 475 ASP A N 1
ATOM 3782 C CA . ASP A 1 475 ? 18.647 -11.321 -29.180 1.00 97.56 475 ASP A CA 1
ATOM 3783 C C . ASP A 1 475 ? 19.502 -10.092 -29.520 1.00 97.56 475 ASP A C 1
ATOM 3785 O O . ASP A 1 475 ? 20.033 -10.010 -30.632 1.00 97.56 475 ASP A O 1
ATOM 3789 N N . GLU A 1 476 ? 19.730 -9.181 -28.567 1.00 97.06 476 GLU A N 1
ATOM 3790 C CA . GLU A 1 476 ? 20.649 -8.055 -28.758 1.00 97.06 476 GLU A CA 1
ATOM 3791 C C . GLU A 1 476 ? 22.081 -8.553 -29.000 1.00 97.06 476 GLU A C 1
ATOM 3793 O O . GLU A 1 476 ? 22.713 -8.175 -29.987 1.00 97.06 476 GLU A O 1
ATOM 3798 N N . VAL A 1 477 ? 22.587 -9.474 -28.170 1.00 97.88 477 VAL A N 1
ATOM 3799 C CA . VAL A 1 477 ? 23.920 -10.077 -28.350 1.00 97.88 477 VAL A CA 1
ATOM 3800 C C . VAL A 1 477 ? 24.025 -10.827 -29.686 1.00 97.88 477 VAL A C 1
ATOM 3802 O O . VAL A 1 477 ? 25.070 -10.775 -30.342 1.00 97.88 477 VAL A O 1
ATOM 3805 N N . SER A 1 478 ? 22.953 -11.490 -30.128 1.00 97.62 478 SER A N 1
ATOM 3806 C CA . SER A 1 478 ? 22.858 -12.138 -31.442 1.00 97.62 478 SER A CA 1
ATOM 3807 C C . SER A 1 478 ? 22.951 -11.123 -32.588 1.00 97.62 478 SER A C 1
ATOM 3809 O O . SER A 1 478 ? 23.744 -11.305 -33.517 1.00 97.62 478 SER A O 1
ATOM 3811 N N . LEU A 1 479 ? 22.217 -10.009 -32.503 1.00 97.94 479 LEU A N 1
ATOM 3812 C CA . LEU A 1 479 ? 22.254 -8.932 -33.492 1.00 97.94 479 LEU A CA 1
ATOM 3813 C C . LEU A 1 479 ? 23.616 -8.224 -33.518 1.00 97.94 479 LEU A C 1
ATOM 3815 O O . LEU A 1 479 ? 24.191 -8.052 -34.592 1.00 97.94 479 LEU A O 1
ATOM 3819 N N . GLN A 1 480 ? 24.193 -7.899 -32.356 1.00 97.75 480 GLN A N 1
ATOM 3820 C CA . GLN A 1 480 ? 25.533 -7.314 -32.278 1.00 97.75 480 GLN A CA 1
ATOM 3821 C C . GLN A 1 480 ? 26.607 -8.231 -32.893 1.00 97.75 480 GLN A C 1
ATOM 3823 O O . GLN A 1 480 ? 27.592 -7.737 -33.438 1.00 97.75 480 GLN A O 1
ATOM 3828 N N . ARG A 1 481 ? 26.467 -9.565 -32.797 1.00 98.50 481 ARG A N 1
ATOM 3829 C CA . ARG A 1 481 ? 27.378 -10.511 -33.470 1.00 98.50 481 ARG A CA 1
ATOM 3830 C C . ARG A 1 481 ? 27.245 -10.422 -34.991 1.00 98.50 481 ARG A C 1
ATOM 3832 O O . ARG A 1 481 ? 28.270 -10.288 -35.650 1.00 98.50 481 ARG A O 1
ATOM 3839 N N . LYS A 1 482 ? 26.018 -10.425 -35.528 1.00 98.38 482 LYS A N 1
ATOM 3840 C CA . LYS A 1 482 ? 25.758 -10.277 -36.975 1.00 98.38 482 LYS A CA 1
ATOM 3841 C C . LYS A 1 482 ? 26.370 -8.988 -37.525 1.00 98.38 482 LYS A C 1
ATOM 3843 O O . LYS A 1 482 ? 27.183 -9.056 -38.437 1.00 98.38 482 LYS A O 1
ATOM 3848 N N . VAL A 1 483 ? 26.093 -7.849 -36.886 1.00 97.81 483 VAL A N 1
ATOM 3849 C CA . VAL A 1 483 ? 26.636 -6.540 -37.293 1.00 97.81 483 VAL A CA 1
ATOM 3850 C C . VAL A 1 483 ? 28.170 -6.519 -37.251 1.00 97.81 483 VAL A C 1
ATOM 3852 O O . VAL A 1 483 ? 28.794 -5.998 -38.170 1.00 97.81 483 VAL A O 1
ATOM 3855 N N . ARG A 1 484 ? 28.812 -7.128 -36.241 1.00 98.38 484 ARG A N 1
ATOM 3856 C CA . ARG A 1 484 ? 30.284 -7.262 -36.212 1.00 98.38 484 ARG A CA 1
ATOM 3857 C C . ARG A 1 484 ? 30.814 -8.106 -37.377 1.00 98.38 484 ARG A C 1
ATOM 3859 O O . ARG A 1 484 ? 31.835 -7.749 -37.952 1.00 98.38 484 ARG A O 1
ATOM 3866 N N . THR A 1 485 ? 30.137 -9.195 -37.743 1.00 98.19 485 THR A N 1
ATOM 3867 C CA . THR A 1 485 ? 30.515 -10.022 -38.902 1.00 98.19 485 THR A CA 1
ATOM 3868 C C . THR A 1 485 ? 30.315 -9.284 -40.229 1.00 98.19 485 THR A C 1
ATOM 3870 O O . THR A 1 485 ? 31.189 -9.356 -41.086 1.00 98.19 485 THR A O 1
ATOM 3873 N N . GLU A 1 486 ? 29.220 -8.538 -40.388 1.00 97.75 486 GLU A N 1
ATOM 3874 C CA . GLU A 1 486 ? 28.958 -7.707 -41.573 1.00 97.75 486 GLU A CA 1
ATOM 3875 C C . GLU A 1 486 ? 30.013 -6.601 -41.739 1.00 97.75 486 GLU A C 1
ATOM 3877 O O . GLU A 1 486 ? 30.500 -6.385 -42.845 1.00 97.75 486 GLU A O 1
ATOM 3882 N N . VAL A 1 487 ? 30.434 -5.947 -40.646 1.00 97.81 487 VAL A N 1
ATOM 3883 C CA . VAL A 1 487 ? 31.528 -4.957 -40.676 1.00 97.81 487 VAL A CA 1
ATOM 3884 C C . VAL A 1 487 ? 32.839 -5.588 -41.153 1.00 97.81 487 VAL A C 1
ATOM 3886 O O . VAL A 1 487 ? 33.445 -5.053 -42.075 1.00 97.81 487 VAL A O 1
ATOM 3889 N N . ILE A 1 488 ? 33.234 -6.746 -40.613 1.00 97.69 488 ILE A N 1
ATOM 3890 C CA . ILE A 1 488 ? 34.464 -7.447 -41.033 1.00 97.69 488 ILE A CA 1
ATOM 3891 C C . ILE A 1 488 ? 34.406 -7.817 -42.527 1.00 97.69 488 ILE A C 1
ATOM 3893 O O . ILE A 1 488 ? 35.366 -7.595 -43.257 1.00 97.69 488 ILE A O 1
ATOM 3897 N N . GLN A 1 489 ? 33.262 -8.306 -43.019 1.00 98.06 489 GLN A N 1
ATOM 3898 C CA . GLN A 1 489 ? 33.078 -8.620 -44.445 1.00 98.06 489 GLN A CA 1
ATOM 3899 C C . GLN A 1 489 ? 33.174 -7.373 -45.346 1.00 98.06 489 GLN A C 1
ATOM 3901 O O . GLN A 1 489 ? 33.708 -7.436 -46.458 1.00 98.06 489 GLN A O 1
ATOM 3906 N N . LEU A 1 490 ? 32.680 -6.222 -44.881 1.00 97.06 490 LEU A N 1
ATOM 3907 C CA . LEU A 1 490 ? 32.822 -4.949 -45.592 1.00 97.06 490 LEU A CA 1
ATOM 3908 C C . LEU A 1 490 ? 34.274 -4.437 -45.574 1.00 97.06 490 LEU A C 1
ATOM 3910 O O . LEU A 1 490 ? 34.745 -3.912 -46.581 1.00 97.06 490 LEU A O 1
ATOM 3914 N N . GLU A 1 491 ? 35.010 -4.636 -44.480 1.00 97.25 491 GLU A N 1
ATOM 3915 C CA . GLU A 1 491 ? 36.442 -4.320 -44.388 1.00 97.25 491 GLU A CA 1
ATOM 3916 C C . GLU A 1 491 ? 37.284 -5.200 -45.334 1.00 97.25 491 GLU A C 1
ATOM 3918 O O . GLU A 1 491 ? 38.121 -4.673 -46.073 1.00 97.25 491 GLU A O 1
ATOM 3923 N N . ASP A 1 492 ? 37.006 -6.508 -45.401 1.00 98.38 492 ASP A N 1
ATOM 3924 C CA . ASP A 1 492 ? 37.649 -7.444 -46.337 1.00 98.38 492 ASP A CA 1
ATOM 3925 C C . ASP A 1 492 ? 37.380 -7.067 -47.808 1.00 98.38 492 ASP A C 1
ATOM 3927 O O . ASP A 1 492 ? 38.301 -7.036 -48.632 1.00 98.38 492 ASP A O 1
ATOM 3931 N N . THR A 1 493 ? 36.132 -6.732 -48.160 1.00 97.75 493 THR A N 1
ATOM 3932 C CA . THR A 1 493 ? 35.796 -6.307 -49.536 1.00 97.75 493 THR A CA 1
ATOM 3933 C C . THR A 1 493 ? 36.426 -4.962 -49.902 1.00 97.75 493 THR A C 1
ATOM 3935 O O . THR A 1 493 ? 36.927 -4.818 -51.017 1.00 97.75 493 THR A O 1
ATOM 3938 N N . LEU A 1 494 ? 36.504 -4.005 -48.970 1.00 96.94 494 LEU A N 1
ATOM 3939 C CA . LEU A 1 494 ? 37.221 -2.741 -49.171 1.00 96.94 494 LEU A CA 1
ATOM 3940 C C . LEU A 1 494 ? 38.725 -2.968 -49.405 1.00 96.94 494 LEU A C 1
ATOM 3942 O O . LEU A 1 494 ? 39.321 -2.324 -50.273 1.00 96.94 494 LEU A O 1
ATOM 3946 N N . ALA A 1 495 ? 39.345 -3.889 -48.662 1.00 97.56 495 ALA A N 1
ATOM 3947 C CA . ALA A 1 495 ? 40.746 -4.258 -48.850 1.00 97.56 495 ALA A CA 1
ATOM 3948 C C . ALA A 1 495 ? 40.992 -4.910 -50.225 1.00 97.56 495 ALA A C 1
ATOM 3950 O O . ALA A 1 495 ? 41.969 -4.573 -50.899 1.00 97.56 495 ALA A O 1
ATOM 3951 N N . GLN A 1 496 ? 40.085 -5.783 -50.676 1.00 97.81 496 GLN A N 1
ATOM 3952 C CA . GLN A 1 496 ? 40.158 -6.404 -52.001 1.00 97.81 496 GLN A CA 1
ATOM 3953 C C . GLN A 1 496 ? 39.992 -5.375 -53.134 1.00 97.81 496 GLN A C 1
ATOM 3955 O O . GLN A 1 496 ? 40.819 -5.351 -54.044 1.00 97.81 496 GLN A O 1
ATOM 3960 N N . VAL A 1 497 ? 39.010 -4.468 -53.058 1.00 97.88 497 VAL A N 1
ATOM 3961 C CA . VAL A 1 497 ? 38.815 -3.407 -54.070 1.00 97.88 497 VAL A CA 1
ATOM 3962 C C . VAL A 1 497 ? 40.021 -2.461 -54.137 1.00 97.88 497 VAL A C 1
ATOM 3964 O O . VAL A 1 497 ? 40.460 -2.095 -55.226 1.00 97.88 497 VAL A O 1
ATOM 3967 N N . ARG A 1 498 ? 40.627 -2.106 -52.994 1.00 97.75 498 ARG A N 1
ATOM 3968 C CA . ARG A 1 498 ? 41.864 -1.300 -52.964 1.00 97.75 498 ARG A CA 1
ATOM 3969 C C . ARG A 1 498 ? 43.050 -2.009 -53.623 1.00 97.75 498 ARG A C 1
ATOM 3971 O O . ARG A 1 498 ? 43.836 -1.365 -54.315 1.00 97.75 498 ARG A O 1
ATOM 3978 N N . LYS A 1 499 ? 43.167 -3.329 -53.452 1.00 98.38 499 LYS A N 1
ATOM 3979 C CA . LYS A 1 499 ? 44.178 -4.151 -54.133 1.00 98.38 499 LYS A CA 1
ATOM 3980 C C . LYS A 1 499 ? 43.939 -4.207 -55.645 1.00 98.38 499 LYS A C 1
ATOM 3982 O O . LYS A 1 499 ? 44.890 -4.063 -56.406 1.00 98.38 499 LYS A O 1
ATOM 3987 N N . GLU A 1 500 ? 42.695 -4.392 -56.081 1.00 96.62 500 GLU A N 1
ATOM 3988 C CA . GLU A 1 500 ? 42.320 -4.388 -57.504 1.00 96.62 500 GLU A CA 1
ATOM 3989 C C . GLU A 1 500 ? 42.596 -3.032 -58.167 1.00 96.62 500 GLU A C 1
ATOM 3991 O O . GLU A 1 500 ? 43.166 -2.993 -59.257 1.00 96.62 500 GLU A O 1
ATOM 3996 N N . TYR A 1 501 ? 42.294 -1.927 -57.478 1.00 97.38 501 TYR A N 1
ATOM 3997 C CA . TYR A 1 501 ? 42.621 -0.576 -57.935 1.00 97.38 501 TYR A CA 1
ATOM 3998 C C . TYR A 1 501 ? 44.131 -0.368 -58.136 1.00 97.38 501 TYR A C 1
ATOM 4000 O O . TYR A 1 501 ? 44.539 0.117 -59.190 1.00 97.38 501 TYR A O 1
ATOM 4008 N N . GLU A 1 502 ? 44.974 -0.753 -57.170 1.00 98.00 502 GLU A N 1
ATOM 4009 C CA . GLU A 1 502 ? 46.428 -0.565 -57.299 1.00 98.00 502 GLU A CA 1
ATOM 4010 C C . GLU A 1 502 ? 47.033 -1.481 -58.383 1.00 98.00 502 GLU A C 1
ATOM 4012 O O . GLU A 1 502 ? 47.931 -1.051 -59.103 1.00 98.00 502 GLU A O 1
ATOM 4017 N N . MET A 1 503 ? 46.503 -2.698 -58.588 1.00 97.19 503 MET A N 1
ATOM 4018 C CA . MET A 1 503 ? 46.891 -3.537 -59.737 1.00 97.19 503 MET A CA 1
ATOM 4019 C C . MET A 1 503 ? 46.546 -2.858 -61.071 1.00 97.19 503 MET A C 1
ATOM 4021 O O . MET A 1 503 ? 47.428 -2.695 -61.913 1.00 97.19 503 MET A O 1
ATOM 4025 N N . LEU A 1 504 ? 45.304 -2.388 -61.242 1.00 97.19 504 LEU A N 1
ATOM 4026 C CA . LEU A 1 504 ? 44.860 -1.710 -62.467 1.00 97.19 504 LEU A CA 1
ATOM 4027 C C . LEU A 1 504 ? 45.627 -0.399 -62.719 1.00 97.19 504 LEU A C 1
ATOM 4029 O O . LEU A 1 504 ? 45.927 -0.050 -63.862 1.00 97.19 504 LEU A O 1
ATOM 4033 N N . ARG A 1 505 ? 45.992 0.322 -61.653 1.00 97.88 505 ARG A N 1
ATOM 4034 C CA . ARG A 1 505 ? 46.860 1.501 -61.729 1.00 97.88 505 ARG A CA 1
ATOM 4035 C C . ARG A 1 505 ? 48.255 1.137 -62.242 1.00 97.88 505 ARG A C 1
ATOM 4037 O O . ARG A 1 505 ? 48.757 1.819 -63.131 1.00 97.88 505 ARG A O 1
ATOM 4044 N N . ILE A 1 506 ? 48.864 0.067 -61.729 1.00 97.12 506 ILE A N 1
ATOM 4045 C CA . ILE A 1 506 ? 50.174 -0.416 -62.192 1.00 97.12 506 ILE A CA 1
ATOM 4046 C C . ILE A 1 506 ? 50.105 -0.859 -63.665 1.00 97.12 506 ILE A C 1
ATOM 4048 O O . ILE A 1 506 ? 50.999 -0.527 -64.442 1.00 97.12 506 ILE A O 1
ATOM 4052 N N . GLU A 1 507 ? 49.035 -1.542 -64.083 1.00 96.25 507 GLU A N 1
ATOM 4053 C CA . GLU A 1 507 ? 48.791 -1.900 -65.491 1.00 96.25 507 GLU A CA 1
ATOM 4054 C C . GLU A 1 507 ? 48.669 -0.657 -66.394 1.00 96.25 507 GLU A C 1
ATOM 4056 O O . GLU A 1 507 ? 49.230 -0.622 -67.496 1.00 96.25 507 GLU A O 1
ATOM 4061 N N . PHE A 1 508 ? 47.994 0.396 -65.923 1.00 97.00 508 PHE A N 1
ATOM 4062 C CA . PHE A 1 508 ? 47.890 1.667 -66.641 1.00 97.00 508 PHE A CA 1
ATOM 4063 C C . PHE A 1 508 ? 49.235 2.404 -66.728 1.00 97.00 508 PHE A C 1
ATOM 4065 O O . PHE A 1 508 ? 49.611 2.844 -67.814 1.00 97.00 508 PHE A O 1
ATOM 4072 N N . GLU A 1 509 ? 49.992 2.502 -65.630 1.00 96.06 509 GLU A N 1
ATOM 4073 C CA . GLU A 1 509 ? 51.325 3.127 -65.609 1.00 96.06 509 GLU A CA 1
ATOM 4074 C C . GLU A 1 509 ? 52.308 2.388 -66.545 1.00 96.06 509 GLU A C 1
ATOM 4076 O O . GLU A 1 509 ? 53.035 3.030 -67.307 1.00 96.06 509 GLU A O 1
ATOM 4081 N N . GLN A 1 510 ? 52.265 1.048 -66.590 1.00 95.56 510 GLN A N 1
ATOM 4082 C CA . GLN A 1 510 ? 53.027 0.245 -67.561 1.00 95.56 510 GLN A CA 1
ATOM 4083 C C . GLN A 1 510 ? 52.596 0.512 -69.012 1.00 95.56 510 GLN A C 1
ATOM 4085 O O . GLN A 1 510 ? 53.443 0.695 -69.891 1.00 95.56 510 GLN A O 1
ATOM 4090 N N . THR A 1 511 ? 51.286 0.567 -69.272 1.00 94.75 511 THR A N 1
ATOM 4091 C CA . THR A 1 511 ? 50.730 0.830 -70.611 1.00 94.75 511 THR A CA 1
ATOM 4092 C C . THR A 1 511 ? 51.104 2.229 -71.110 1.00 94.75 511 THR A C 1
ATOM 4094 O O . THR A 1 511 ? 51.462 2.401 -72.278 1.00 94.75 511 THR A O 1
ATOM 4097 N N . LEU A 1 512 ? 51.083 3.228 -70.222 1.00 94.31 512 LEU A N 1
ATOM 4098 C CA . LEU A 1 512 ? 51.501 4.595 -70.515 1.00 94.31 512 LEU A CA 1
ATOM 4099 C C . LEU A 1 512 ? 52.993 4.652 -70.871 1.00 94.31 512 LEU A C 1
ATOM 4101 O O . LEU A 1 512 ? 53.341 5.170 -71.933 1.00 94.31 512 LEU A O 1
ATOM 4105 N N . ALA A 1 513 ? 53.860 4.044 -70.055 1.00 93.62 513 ALA A N 1
ATOM 4106 C CA . ALA A 1 513 ? 55.302 4.001 -70.307 1.00 93.62 513 ALA A CA 1
ATOM 4107 C C . ALA A 1 513 ? 55.656 3.300 -71.636 1.00 93.62 513 ALA A C 1
ATOM 4109 O O . ALA A 1 513 ? 56.550 3.746 -72.360 1.00 93.62 513 ALA A O 1
ATOM 4110 N N . ALA A 1 514 ? 54.935 2.234 -72.003 1.00 90.81 514 ALA A N 1
ATOM 4111 C CA . ALA A 1 514 ? 55.094 1.569 -73.297 1.00 90.81 514 ALA A CA 1
ATOM 4112 C C . ALA A 1 514 ? 54.664 2.466 -74.479 1.00 90.81 514 ALA A C 1
ATOM 4114 O O . ALA A 1 514 ? 55.332 2.503 -75.515 1.00 90.81 514 ALA A O 1
ATOM 4115 N N . ASN A 1 515 ? 53.580 3.233 -74.321 1.00 89.31 515 ASN A N 1
ATOM 4116 C CA . ASN A 1 515 ? 53.102 4.178 -75.332 1.00 89.31 515 ASN A CA 1
ATOM 4117 C C . ASN A 1 515 ? 54.070 5.365 -75.526 1.00 89.31 515 ASN A C 1
ATOM 4119 O O . ASN A 1 515 ? 54.350 5.762 -76.659 1.00 89.31 515 ASN A O 1
ATOM 4123 N N . GLU A 1 516 ? 54.656 5.892 -74.448 1.00 88.94 516 GLU A N 1
ATOM 4124 C CA . GLU A 1 516 ? 55.687 6.937 -74.532 1.00 88.94 516 GLU A CA 1
ATOM 4125 C C . GLU A 1 516 ? 56.929 6.458 -75.304 1.00 88.94 516 GLU A C 1
ATOM 4127 O O . GLU A 1 516 ? 57.424 7.170 -76.184 1.00 88.94 516 GLU A O 1
ATOM 4132 N N . GLN A 1 517 ? 57.376 5.217 -75.075 1.00 88.12 517 GLN A N 1
ATOM 4133 C CA . GLN A 1 517 ? 58.476 4.595 -75.829 1.00 88.12 517 GLN A CA 1
ATOM 4134 C C . GLN A 1 517 ? 58.156 4.397 -77.324 1.00 88.12 517 GLN A C 1
ATOM 4136 O O . GLN A 1 517 ? 59.060 4.450 -78.164 1.00 88.12 517 GLN A O 1
ATOM 4141 N N . ALA A 1 518 ? 56.881 4.252 -77.698 1.00 85.31 518 ALA A N 1
ATOM 4142 C CA . ALA A 1 518 ? 56.462 4.220 -79.100 1.00 85.31 518 ALA A CA 1
ATOM 4143 C C . ALA A 1 518 ? 56.534 5.604 -79.785 1.00 85.31 518 ALA A C 1
ATOM 4145 O O . ALA A 1 518 ? 56.584 5.685 -81.018 1.00 85.31 518 ALA A O 1
ATOM 4146 N N . GLY A 1 519 ? 56.575 6.706 -79.027 1.00 85.75 519 GLY A N 1
ATOM 4147 C CA . GLY A 1 519 ? 56.663 8.078 -79.544 1.00 85.75 519 GLY A CA 1
ATOM 4148 C C . GLY A 1 519 ? 57.886 8.330 -80.445 1.00 85.75 519 GLY A C 1
ATOM 4149 O O . GLY A 1 519 ? 57.708 8.733 -81.603 1.00 85.75 519 GLY A O 1
ATOM 4150 N N . PRO A 1 520 ? 59.124 8.066 -79.977 1.00 89.38 520 PRO A N 1
ATOM 4151 C CA . PRO A 1 520 ? 60.344 8.150 -80.782 1.00 89.38 520 PRO A CA 1
ATOM 4152 C C . PRO A 1 520 ? 60.319 7.283 -82.048 1.00 89.38 520 PRO A C 1
ATOM 4154 O O . PRO A 1 520 ? 60.684 7.769 -83.120 1.00 89.38 520 PRO A O 1
ATOM 4157 N N . ILE A 1 521 ? 59.825 6.042 -81.957 1.00 86.81 521 ILE A N 1
ATOM 4158 C CA . ILE A 1 521 ? 59.716 5.110 -83.094 1.00 86.81 521 ILE A CA 1
ATOM 4159 C C . ILE A 1 521 ? 58.782 5.695 -84.163 1.00 86.81 521 ILE A C 1
ATOM 4161 O O . ILE A 1 521 ? 59.158 5.835 -85.329 1.00 86.81 521 ILE A O 1
ATOM 4165 N N . ASN A 1 522 ? 57.593 6.143 -83.753 1.00 88.44 522 ASN A N 1
ATOM 4166 C CA . ASN A 1 522 ? 56.620 6.789 -84.633 1.00 88.44 522 ASN A CA 1
ATOM 4167 C C . ASN A 1 522 ? 57.141 8.107 -85.236 1.00 88.44 522 ASN A C 1
ATOM 4169 O O . ASN A 1 522 ? 56.825 8.434 -86.384 1.00 88.44 522 ASN A O 1
ATOM 4173 N N . LYS A 1 523 ? 57.962 8.870 -84.500 1.00 91.00 523 LYS A N 1
ATOM 4174 C CA . LYS A 1 523 ? 58.641 10.062 -85.030 1.00 91.00 523 LYS A CA 1
ATOM 4175 C C . LYS A 1 523 ? 59.655 9.678 -86.111 1.00 91.00 523 LYS A C 1
ATOM 4177 O O . LYS A 1 523 ? 59.609 10.271 -87.189 1.00 91.00 523 LYS A O 1
ATOM 4182 N N . GLY A 1 524 ? 60.504 8.679 -85.865 1.00 92.31 524 GLY A N 1
ATOM 4183 C CA . GLY A 1 524 ? 61.475 8.161 -86.838 1.00 92.31 524 GLY A CA 1
ATOM 4184 C C . GLY A 1 524 ? 60.810 7.647 -88.118 1.00 92.31 524 GLY A C 1
ATOM 4185 O O . GLY A 1 524 ? 61.192 8.054 -89.215 1.00 92.31 524 GLY A O 1
ATOM 4186 N N . MET A 1 525 ? 59.739 6.859 -87.985 1.00 93.25 525 MET A N 1
ATOM 4187 C CA . MET A 1 525 ? 58.940 6.368 -89.114 1.00 93.25 525 MET A CA 1
ATOM 4188 C C . MET A 1 525 ? 58.382 7.514 -89.976 1.00 93.25 525 MET A C 1
ATOM 4190 O O . MET A 1 525 ? 58.499 7.474 -91.200 1.00 93.25 525 MET A O 1
ATOM 4194 N N . ARG A 1 526 ? 57.848 8.583 -89.363 1.00 93.69 526 ARG A N 1
ATOM 4195 C CA . ARG A 1 526 ? 57.388 9.774 -90.106 1.00 93.69 526 ARG A CA 1
ATOM 4196 C C . ARG A 1 526 ? 58.518 10.502 -90.843 1.00 93.69 526 ARG A C 1
ATOM 4198 O O . ARG A 1 526 ? 58.290 10.987 -91.949 1.00 93.69 526 ARG A O 1
ATOM 4205 N N . HIS A 1 527 ? 59.725 10.559 -90.274 1.00 94.06 527 HIS A N 1
ATOM 4206 C CA . HIS A 1 527 ? 60.879 11.168 -90.952 1.00 94.06 527 HIS A CA 1
ATOM 4207 C C . HIS A 1 527 ? 61.306 10.325 -92.162 1.00 94.06 527 HIS A C 1
ATOM 4209 O O . HIS A 1 527 ? 61.464 10.877 -93.247 1.00 94.06 527 HIS A O 1
ATOM 4215 N N . LEU A 1 528 ? 61.381 8.997 -92.014 1.00 95.88 528 LEU A N 1
ATOM 4216 C CA . LEU A 1 528 ? 61.687 8.075 -93.114 1.00 95.88 528 LEU A CA 1
ATOM 4217 C C . LEU A 1 528 ? 60.682 8.205 -94.272 1.00 95.88 528 LEU A C 1
ATOM 4219 O O . LEU A 1 528 ? 61.089 8.322 -95.427 1.00 95.88 528 LEU A O 1
ATOM 4223 N N . ILE A 1 529 ? 59.379 8.258 -93.969 1.00 92.62 529 ILE A N 1
ATOM 4224 C CA . ILE A 1 529 ? 58.322 8.480 -94.970 1.00 92.62 529 ILE A CA 1
ATOM 4225 C C . ILE A 1 529 ? 58.529 9.819 -95.697 1.00 92.62 529 ILE A C 1
ATOM 4227 O O . ILE A 1 529 ? 58.488 9.852 -96.925 1.00 92.62 529 ILE A O 1
ATOM 4231 N N . SER A 1 530 ? 58.808 10.904 -94.966 1.00 95.38 530 SER A N 1
ATOM 4232 C CA . SER A 1 530 ? 59.047 12.235 -95.547 1.00 95.38 530 SER A CA 1
ATOM 4233 C C . SER A 1 530 ? 60.281 12.269 -96.463 1.00 95.38 530 SER A C 1
ATOM 4235 O O . SER A 1 530 ? 60.228 12.811 -97.571 1.00 95.38 530 SER A O 1
ATOM 4237 N N . THR A 1 531 ? 61.381 11.616 -96.069 1.00 95.25 531 THR A N 1
ATOM 4238 C CA . THR A 1 531 ? 62.585 11.476 -96.905 1.00 95.25 531 THR A CA 1
ATOM 4239 C C . THR A 1 531 ? 62.295 10.683 -98.182 1.00 95.25 531 THR A C 1
ATOM 4241 O O . THR A 1 531 ? 62.664 11.124 -99.272 1.00 95.25 531 THR A O 1
ATOM 4244 N N . LEU A 1 532 ? 61.579 9.557 -98.083 1.00 93.88 532 LEU A N 1
ATOM 4245 C CA . LEU A 1 532 ? 61.198 8.736 -99.240 1.00 93.88 532 LEU A CA 1
ATOM 4246 C C . LEU A 1 532 ? 60.247 9.479 -100.195 1.00 93.88 532 LEU A C 1
ATOM 4248 O O . LEU A 1 532 ? 60.430 9.417 -101.411 1.00 93.88 532 LEU A O 1
ATOM 4252 N N . GLN A 1 533 ? 59.276 10.229 -99.666 1.00 93.81 533 GLN A N 1
ATOM 4253 C CA . GLN A 1 533 ? 58.391 11.093 -100.455 1.00 93.81 533 GLN A CA 1
ATOM 4254 C C . GLN A 1 533 ? 59.172 12.204 -101.171 1.00 93.81 533 GLN A C 1
ATOM 4256 O O . GLN A 1 533 ? 58.957 12.434 -102.362 1.00 93.81 533 GLN A O 1
ATOM 4261 N N . THR A 1 534 ? 60.121 12.843 -100.482 1.00 93.88 534 THR A N 1
ATOM 4262 C CA . THR A 1 534 ? 60.980 13.895 -101.051 1.00 93.88 534 THR A CA 1
ATOM 4263 C C . THR A 1 534 ? 61.841 13.352 -102.193 1.00 93.88 534 THR A C 1
ATOM 4265 O O . THR A 1 534 ? 61.854 13.930 -103.279 1.00 93.88 534 THR A O 1
ATOM 4268 N N . HIS A 1 535 ? 62.489 12.200 -101.997 1.00 94.56 535 HIS A N 1
ATOM 4269 C CA . HIS A 1 535 ? 63.286 11.539 -103.034 1.00 94.56 535 HIS A CA 1
ATOM 4270 C C . HIS A 1 535 ? 62.425 11.113 -104.237 1.00 94.56 535 HIS A C 1
ATOM 4272 O O . HIS A 1 535 ? 62.792 11.339 -105.389 1.00 94.56 535 HIS A O 1
ATOM 4278 N N . ASN A 1 536 ? 61.220 10.584 -103.997 1.00 93.38 536 ASN A N 1
ATOM 4279 C CA . ASN A 1 536 ? 60.273 10.255 -105.064 1.00 93.38 536 ASN A CA 1
ATOM 4280 C C . ASN A 1 536 ? 59.838 11.498 -105.870 1.00 93.38 536 ASN A C 1
ATOM 4282 O O . ASN A 1 536 ? 59.685 11.425 -107.090 1.00 93.38 536 ASN A O 1
ATOM 4286 N N . GLN A 1 537 ? 59.682 12.650 -105.209 1.00 93.25 537 GLN A N 1
ATOM 4287 C CA . GLN A 1 537 ? 59.355 13.920 -105.858 1.00 93.25 537 GLN A CA 1
ATOM 4288 C C . GLN A 1 537 ? 60.539 14.496 -106.657 1.00 93.25 537 GLN A C 1
ATOM 4290 O O . GLN A 1 537 ? 60.331 15.030 -107.749 1.00 93.25 537 GLN A O 1
ATOM 4295 N N . GLN A 1 538 ? 61.775 14.331 -106.174 1.00 92.44 538 GLN A N 1
ATOM 4296 C CA . GLN A 1 538 ? 62.994 14.665 -106.921 1.00 92.44 538 GLN A CA 1
ATOM 4297 C C . GLN A 1 538 ? 63.104 13.828 -108.203 1.00 92.44 538 GLN A C 1
ATOM 4299 O O . GLN A 1 538 ? 63.198 14.401 -109.288 1.00 92.44 538 GLN A O 1
ATOM 4304 N N . LEU A 1 539 ? 62.964 12.500 -108.104 1.00 93.06 539 LEU A N 1
ATOM 4305 C CA . LEU A 1 539 ? 62.979 11.585 -109.254 1.00 93.06 539 LEU A CA 1
ATOM 4306 C C . LEU A 1 539 ? 61.892 11.926 -110.289 1.00 93.06 539 LEU A C 1
ATOM 4308 O O . LEU A 1 539 ? 62.159 11.937 -111.489 1.00 93.06 539 LEU A O 1
ATOM 4312 N N . LYS A 1 540 ? 60.674 12.283 -109.852 1.00 92.12 540 LYS A N 1
ATOM 4313 C CA . LYS A 1 540 ? 59.620 12.806 -110.748 1.00 92.12 540 LYS A CA 1
ATOM 4314 C C . LYS A 1 540 ? 60.066 14.078 -111.479 1.00 92.12 540 LYS A C 1
ATOM 4316 O O . LYS A 1 540 ? 59.831 14.201 -112.681 1.00 92.12 540 LYS A O 1
ATOM 4321 N N . GLY A 1 541 ? 60.719 15.006 -110.779 1.00 91.19 541 GLY A N 1
ATOM 4322 C CA . GLY A 1 541 ? 61.277 16.228 -111.365 1.00 91.19 541 GLY A CA 1
ATOM 4323 C C . GLY A 1 541 ? 62.381 15.953 -112.391 1.00 91.19 541 GLY A C 1
ATOM 4324 O O . GLY A 1 541 ? 62.401 16.570 -113.455 1.00 91.19 541 GLY A O 1
ATOM 4325 N N . GLU A 1 542 ? 63.264 14.993 -112.123 1.00 91.56 542 GLU A N 1
ATOM 4326 C CA . GLU A 1 542 ? 64.301 14.559 -113.064 1.00 91.56 542 GLU A CA 1
ATOM 4327 C C . GLU A 1 542 ? 63.707 13.882 -114.300 1.00 91.56 542 GLU A C 1
ATOM 4329 O O . GLU A 1 542 ? 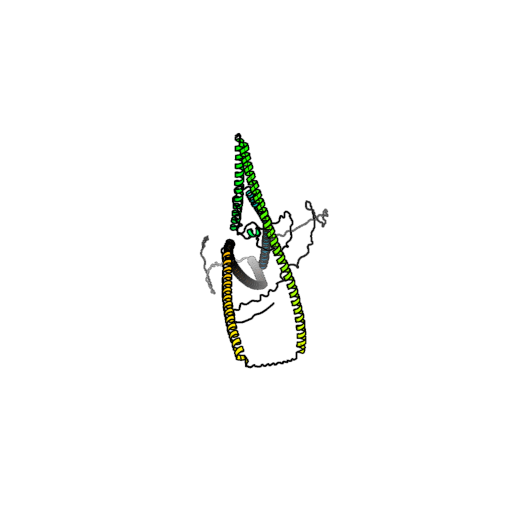64.042 14.264 -115.419 1.00 91.56 542 GLU A O 1
ATOM 4334 N N . VAL A 1 543 ? 62.744 12.971 -114.129 1.00 91.12 543 VAL A N 1
ATOM 4335 C CA . VAL A 1 543 ? 61.995 12.364 -115.243 1.00 91.12 543 VAL A CA 1
ATOM 4336 C C . VAL A 1 543 ? 61.319 13.430 -116.114 1.00 91.12 543 VAL A C 1
ATOM 4338 O O . VAL A 1 543 ? 61.311 13.295 -117.338 1.00 91.12 543 VAL A O 1
ATOM 4341 N N . MET A 1 544 ? 60.801 14.519 -115.534 1.00 90.94 544 MET A N 1
ATOM 4342 C CA . MET A 1 544 ? 60.268 15.641 -116.319 1.00 90.94 544 MET A CA 1
ATOM 4343 C C . MET A 1 544 ? 61.363 16.422 -117.066 1.00 90.94 544 MET A C 1
ATOM 4345 O O . MET A 1 544 ? 61.158 16.755 -118.233 1.00 90.94 544 MET A O 1
ATOM 4349 N N . LYS A 1 545 ? 62.541 16.651 -116.466 1.00 91.50 545 LYS A N 1
ATOM 4350 C CA . LYS A 1 545 ? 63.699 17.258 -117.160 1.00 91.50 545 LYS A CA 1
ATOM 4351 C C . LYS A 1 545 ? 64.185 16.392 -118.329 1.00 91.50 545 LYS A C 1
ATOM 4353 O O . LYS A 1 545 ? 64.436 16.920 -119.409 1.00 91.50 545 LYS A O 1
ATOM 4358 N N . TYR A 1 546 ? 64.268 15.072 -118.151 1.00 90.88 546 TYR A N 1
ATOM 4359 C CA . TYR A 1 546 ? 64.621 14.142 -119.230 1.00 90.88 546 TYR A CA 1
ATOM 4360 C C . TYR A 1 546 ? 63.553 14.109 -120.333 1.00 90.88 546 TYR A C 1
ATOM 4362 O O . TYR A 1 546 ? 63.902 14.124 -121.511 1.00 90.88 546 TYR A O 1
ATOM 4370 N N . LYS A 1 547 ? 62.257 14.154 -119.987 1.00 89.44 547 LYS A N 1
ATOM 4371 C CA . LYS A 1 547 ? 61.162 14.284 -120.970 1.00 89.44 547 LYS A CA 1
ATOM 4372 C C . LYS A 1 547 ? 61.198 15.606 -121.741 1.00 89.44 547 LYS A C 1
ATOM 4374 O O . LYS A 1 547 ? 60.821 15.615 -122.910 1.00 89.44 547 LYS A O 1
ATOM 4379 N N . LEU A 1 548 ? 61.636 16.703 -121.119 1.00 91.00 548 LEU A N 1
ATOM 4380 C CA . LEU A 1 548 ? 61.822 17.983 -121.805 1.00 91.00 548 LEU A CA 1
ATOM 4381 C C . LEU A 1 548 ? 62.999 17.905 -122.789 1.00 91.00 548 LEU A C 1
ATOM 4383 O O . LEU A 1 548 ? 62.785 18.103 -123.981 1.00 91.00 548 LEU A O 1
ATOM 4387 N N . ARG A 1 549 ? 64.180 17.466 -122.330 1.00 88.56 549 ARG A N 1
ATOM 4388 C CA . ARG A 1 549 ? 65.366 17.251 -123.184 1.00 88.56 549 ARG A CA 1
ATOM 4389 C C . ARG A 1 549 ? 65.123 16.293 -124.346 1.00 88.56 549 ARG A C 1
ATOM 4391 O O . ARG A 1 549 ? 65.648 16.500 -125.434 1.00 88.56 549 ARG A O 1
ATOM 4398 N N . LEU A 1 550 ? 64.301 15.263 -124.146 1.00 84.19 550 LEU A N 1
ATOM 4399 C CA . LEU A 1 550 ? 63.904 14.352 -125.218 1.00 84.19 550 LEU A CA 1
ATOM 4400 C C . LEU A 1 550 ? 63.081 15.066 -126.304 1.00 84.19 550 LEU A C 1
ATOM 4402 O O . LEU A 1 550 ? 63.298 14.807 -127.483 1.00 84.19 550 LEU A O 1
ATOM 4406 N N . ARG A 1 551 ? 62.177 15.982 -125.930 1.00 85.69 551 ARG A N 1
ATOM 4407 C CA . ARG A 1 551 ? 61.415 16.807 -126.888 1.00 85.69 551 ARG A CA 1
ATOM 4408 C C . ARG A 1 551 ? 62.297 17.841 -127.583 1.00 85.69 551 ARG A C 1
ATOM 4410 O O . ARG A 1 551 ? 62.136 18.049 -128.781 1.00 85.69 551 ARG A O 1
ATOM 4417 N N . GLU A 1 552 ? 63.230 18.451 -126.854 1.00 84.25 552 GLU A N 1
ATOM 4418 C CA . GLU A 1 552 ? 64.225 19.384 -127.399 1.00 84.25 552 GLU A CA 1
ATOM 4419 C C . GLU A 1 552 ? 65.055 18.675 -128.484 1.00 84.25 552 GLU A C 1
ATOM 4421 O O . GLU A 1 552 ? 64.974 19.055 -129.651 1.00 84.25 552 GLU A O 1
ATOM 4426 N N . ALA A 1 553 ? 65.687 17.542 -128.159 1.00 80.62 553 ALA A N 1
ATOM 4427 C CA . ALA A 1 553 ? 66.446 16.725 -129.111 1.00 80.62 553 ALA A CA 1
ATOM 4428 C C . ALA A 1 553 ? 65.592 16.173 -130.277 1.00 80.62 553 ALA A C 1
ATOM 4430 O O . ALA A 1 553 ? 66.068 16.079 -131.409 1.00 80.62 553 ALA A O 1
ATOM 4431 N N . GLN A 1 554 ? 64.315 15.835 -130.049 1.00 82.31 554 GLN A N 1
ATOM 4432 C CA . GLN A 1 554 ? 63.373 15.477 -131.123 1.00 82.31 554 GLN A CA 1
ATOM 4433 C C . GLN A 1 554 ? 63.089 16.660 -132.066 1.00 82.31 554 GLN A C 1
ATOM 4435 O O . GLN A 1 554 ? 62.985 16.459 -133.278 1.00 82.31 554 GLN A O 1
ATOM 4440 N N . SER A 1 555 ? 62.992 17.884 -131.538 1.00 79.50 555 SER A N 1
ATOM 4441 C CA . SER A 1 555 ? 62.794 19.101 -132.333 1.00 79.50 555 SER A CA 1
ATOM 4442 C C . SER A 1 555 ? 64.057 19.514 -133.098 1.00 79.50 555 SER A C 1
ATOM 4444 O O . SER A 1 555 ? 63.964 19.878 -134.269 1.00 79.50 555 SER A O 1
ATOM 4446 N N . GLU A 1 556 ? 65.240 19.344 -132.505 1.00 80.25 556 GLU A N 1
ATOM 4447 C CA . GLU A 1 556 ? 66.534 19.521 -133.174 1.00 80.25 556 GLU A CA 1
ATOM 4448 C C . GLU A 1 556 ? 66.712 18.504 -134.309 1.00 80.25 556 GLU A C 1
ATOM 4450 O O . GLU A 1 556 ? 67.090 18.877 -135.418 1.00 80.25 556 GLU A O 1
ATOM 4455 N N . LEU A 1 557 ? 66.337 17.234 -134.097 1.00 72.06 557 LEU A N 1
ATOM 4456 C CA . LEU A 1 557 ? 66.296 16.217 -135.157 1.00 72.06 557 LEU A CA 1
ATOM 4457 C C . LEU A 1 557 ? 65.326 16.577 -136.292 1.00 72.06 557 LEU A C 1
ATOM 4459 O O . LEU A 1 557 ? 65.602 16.267 -137.453 1.00 72.06 557 LEU A O 1
ATOM 4463 N N . ALA A 1 558 ? 64.200 17.228 -135.990 1.00 71.38 558 ALA A N 1
ATOM 4464 C CA . ALA A 1 558 ? 63.275 17.723 -137.008 1.00 71.38 558 ALA A CA 1
ATOM 4465 C C . ALA A 1 558 ? 63.865 18.911 -137.796 1.00 71.38 558 ALA A C 1
ATOM 4467 O O . ALA A 1 558 ? 63.763 18.939 -139.022 1.00 71.38 558 ALA A O 1
ATOM 4468 N N . GLN A 1 559 ? 64.552 19.845 -137.130 1.00 70.38 559 GLN A N 1
ATOM 4469 C CA . GLN A 1 559 ? 65.234 20.969 -137.785 1.00 70.38 559 GLN A CA 1
ATOM 4470 C C . GLN A 1 559 ? 66.440 20.512 -138.624 1.00 70.38 559 GLN A C 1
ATOM 4472 O O . GLN A 1 559 ? 66.601 20.951 -139.762 1.00 70.38 559 GLN A O 1
ATOM 4477 N N . ALA A 1 560 ? 67.235 19.557 -138.135 1.00 61.28 560 ALA A N 1
ATOM 4478 C CA . ALA A 1 560 ? 68.344 18.960 -138.881 1.00 61.28 560 ALA A CA 1
ATOM 4479 C C . ALA A 1 560 ? 67.872 18.225 -140.151 1.00 61.28 560 ALA A C 1
ATOM 4481 O O . ALA A 1 560 ? 68.559 18.253 -141.173 1.00 61.28 560 ALA A O 1
ATOM 4482 N N . ARG A 1 561 ? 66.673 17.621 -140.118 1.00 63.25 561 ARG A N 1
ATOM 4483 C CA . ARG A 1 561 ? 65.998 17.061 -141.305 1.00 63.25 561 ARG A CA 1
ATOM 4484 C C . ARG A 1 561 ? 65.491 18.135 -142.275 1.00 63.25 561 ARG A C 1
ATOM 4486 O O . ARG A 1 561 ? 65.412 17.855 -143.464 1.00 63.25 561 ARG A O 1
ATOM 4493 N N . ALA A 1 562 ? 65.185 19.344 -141.804 1.00 58.56 562 ALA A N 1
ATOM 4494 C CA . ALA A 1 562 ? 64.761 20.462 -14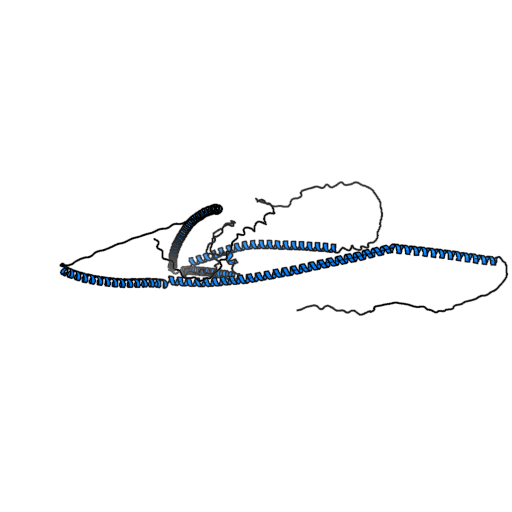2.651 1.00 58.56 562 ALA A CA 1
ATOM 4495 C C . ALA A 1 562 ? 65.939 21.217 -143.306 1.00 58.56 562 ALA A C 1
ATOM 4497 O O . ALA A 1 562 ? 65.792 21.744 -144.405 1.00 58.56 562 ALA A O 1
ATOM 4498 N N . MET A 1 563 ? 67.118 21.252 -142.669 1.00 56.53 563 MET A N 1
ATOM 4499 C CA . MET A 1 563 ? 68.290 22.000 -143.162 1.00 56.53 563 MET A CA 1
ATOM 4500 C C . MET A 1 563 ? 69.121 21.288 -144.248 1.00 56.53 563 MET A C 1
ATOM 4502 O O . MET A 1 563 ? 70.057 21.883 -144.782 1.00 56.53 563 MET A O 1
ATOM 4506 N N . LYS A 1 564 ? 68.791 20.044 -144.624 1.00 51.38 564 LYS A N 1
ATOM 4507 C CA . LYS A 1 564 ? 69.348 19.377 -145.817 1.00 51.38 564 LYS A CA 1
ATOM 4508 C C . LYS A 1 564 ? 68.250 19.146 -146.851 1.00 51.38 564 LYS A C 1
ATOM 4510 O O . LYS A 1 564 ? 67.384 18.297 -146.669 1.00 51.38 564 LYS A O 1
ATOM 4515 N N . GLY A 1 565 ? 68.303 19.905 -147.944 1.00 39.50 565 GLY A N 1
ATOM 4516 C CA . GLY A 1 565 ? 67.288 19.870 -148.993 1.00 39.50 565 GLY A CA 1
ATOM 4517 C C . GLY A 1 565 ? 67.231 18.541 -149.754 1.00 39.50 565 GLY A C 1
ATOM 4518 O O . GLY A 1 565 ? 68.203 18.154 -150.389 1.00 39.50 565 GLY A O 1
ATOM 4519 N N . SER A 1 566 ? 66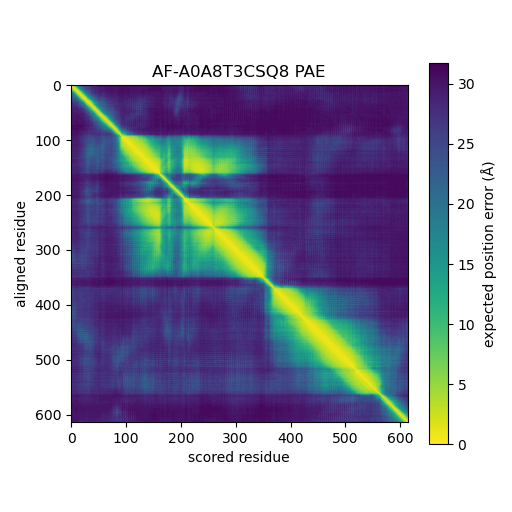.049 17.920 -149.731 1.00 38.47 566 SER A N 1
ATOM 4520 C CA . SER A 1 566 ? 65.559 16.852 -150.617 1.00 38.47 566 SER A CA 1
ATOM 4521 C C . SER A 1 566 ? 66.426 15.597 -150.817 1.00 38.47 566 SER A C 1
ATOM 4523 O O . SER A 1 566 ? 67.332 15.544 -151.645 1.00 38.47 566 SER A O 1
ATOM 4525 N N . SER A 1 567 ? 65.984 14.495 -150.212 1.00 35.88 567 SER A N 1
ATOM 4526 C CA . SER A 1 567 ? 65.744 13.271 -150.990 1.00 35.88 567 SER A CA 1
ATOM 4527 C C . SER A 1 567 ? 64.555 12.502 -150.405 1.00 35.88 567 SER A C 1
ATOM 4529 O O . SER A 1 567 ? 64.306 12.533 -149.200 1.00 35.88 567 SER A O 1
ATOM 4531 N N . VAL A 1 568 ? 63.777 11.867 -151.280 1.00 40.91 568 VAL A N 1
ATOM 4532 C CA . VAL A 1 568 ? 62.621 11.033 -150.922 1.00 40.91 568 VAL A CA 1
ATOM 4533 C C . VAL A 1 568 ? 63.106 9.708 -150.338 1.00 40.91 568 VAL A C 1
ATOM 4535 O O . VAL A 1 568 ? 63.980 9.086 -150.935 1.00 40.91 568 VAL A O 1
ATOM 4538 N N . LEU A 1 569 ? 62.465 9.209 -149.275 1.00 39.00 569 LEU A N 1
ATOM 4539 C CA . LEU A 1 569 ? 62.220 7.768 -149.156 1.00 39.00 569 LEU A CA 1
ATOM 4540 C C . LEU A 1 569 ? 60.987 7.438 -148.301 1.00 39.00 569 LEU A C 1
ATOM 4542 O O . LEU A 1 569 ? 60.643 8.134 -147.349 1.00 39.00 569 LEU A O 1
ATOM 4546 N N . GLN A 1 570 ? 60.331 6.349 -148.690 1.00 31.80 570 GLN A N 1
ATOM 4547 C CA . GLN A 1 570 ? 59.055 5.831 -148.199 1.00 31.80 570 GLN A CA 1
ATOM 4548 C C . GLN A 1 570 ? 59.293 4.519 -147.437 1.00 31.80 570 GLN A C 1
ATOM 4550 O O . GLN A 1 570 ? 59.915 3.615 -147.988 1.00 31.80 570 GLN A O 1
ATOM 4555 N N . SER A 1 571 ? 58.762 4.388 -146.216 1.00 36.44 571 SER A N 1
ATOM 4556 C CA . SER A 1 571 ? 58.454 3.130 -145.487 1.00 36.44 571 SER A CA 1
ATOM 4557 C C . SER A 1 571 ? 57.660 3.514 -144.223 1.00 36.44 571 SER A C 1
ATOM 4559 O O . SER A 1 571 ? 58.034 4.485 -143.574 1.00 36.44 571 SER A O 1
ATOM 4561 N N . GLN A 1 572 ? 56.484 2.974 -143.883 1.00 32.41 572 GLN A N 1
ATOM 4562 C CA . GLN A 1 572 ? 56.017 1.577 -143.749 1.00 32.41 572 GLN A CA 1
ATOM 4563 C C . GLN A 1 572 ? 56.568 0.819 -142.526 1.00 32.41 572 GLN A C 1
ATOM 4565 O O . GLN A 1 572 ? 57.627 0.211 -142.597 1.00 32.41 572 GLN A O 1
ATOM 4570 N N . SER A 1 573 ? 55.786 0.841 -141.439 1.00 32.97 573 SER A N 1
ATOM 4571 C CA . SER A 1 573 ? 55.533 -0.216 -140.431 1.00 32.97 573 SER A CA 1
ATOM 4572 C C . SER A 1 573 ? 54.465 0.381 -139.481 1.00 32.97 573 SER A C 1
ATOM 4574 O O . SER A 1 573 ? 54.579 1.559 -139.152 1.00 32.97 573 SER A O 1
ATOM 4576 N N . SER A 1 574 ? 53.326 -0.231 -139.128 1.00 31.69 574 SER A N 1
ATOM 4577 C CA . SER A 1 574 ? 53.077 -1.574 -138.564 1.00 31.69 574 SER A CA 1
ATOM 4578 C C . SER A 1 574 ? 53.780 -1.751 -137.204 1.00 31.69 574 SER A C 1
ATOM 4580 O O . SER A 1 574 ? 54.944 -1.385 -137.077 1.00 31.69 574 SER A O 1
ATOM 4582 N N . THR A 1 575 ? 53.155 -2.261 -136.140 1.00 34.25 575 THR A N 1
ATOM 4583 C CA . THR A 1 575 ? 51.968 -3.139 -136.043 1.00 34.25 575 THR A CA 1
ATOM 4584 C C . THR A 1 575 ? 51.016 -2.751 -134.902 1.00 34.25 575 THR A C 1
ATOM 4586 O O . THR A 1 575 ? 51.466 -2.320 -133.842 1.00 34.25 575 THR A O 1
ATOM 4589 N N . GLU A 1 576 ? 49.721 -3.030 -135.064 1.00 33.22 576 GLU A N 1
ATOM 4590 C CA . GLU A 1 576 ? 48.836 -3.329 -133.927 1.00 33.22 576 GLU A CA 1
ATOM 4591 C C . GLU A 1 576 ? 49.205 -4.701 -133.340 1.00 33.22 576 GLU A C 1
ATOM 4593 O O . GLU A 1 576 ? 49.467 -5.629 -134.104 1.00 33.22 576 GLU A O 1
ATOM 4598 N N . LEU A 1 577 ? 49.178 -4.851 -132.013 1.00 35.41 577 LEU A N 1
ATOM 4599 C CA . LEU A 1 577 ? 49.069 -6.149 -131.336 1.00 35.41 577 LEU A CA 1
ATOM 4600 C C . LEU A 1 577 ? 48.281 -5.970 -130.029 1.00 35.41 577 LEU A C 1
ATOM 4602 O O . LEU A 1 577 ? 48.820 -5.471 -129.042 1.00 35.41 577 LEU A O 1
ATOM 4606 N N . ASP A 1 578 ? 47.018 -6.393 -130.033 1.00 37.50 578 ASP A N 1
ATOM 4607 C CA . ASP A 1 578 ? 46.277 -6.746 -128.817 1.00 37.50 578 ASP A CA 1
ATOM 4608 C C . ASP A 1 578 ? 46.400 -8.262 -128.617 1.00 37.50 578 ASP A C 1
ATOM 4610 O O . ASP A 1 578 ? 46.060 -9.035 -129.514 1.00 37.50 578 ASP A O 1
ATOM 4614 N N . VAL A 1 579 ? 46.920 -8.688 -127.464 1.00 33.38 579 VAL A N 1
ATOM 4615 C CA . VAL A 1 579 ? 46.984 -10.098 -127.057 1.00 33.38 579 VAL A CA 1
ATOM 4616 C C . VAL A 1 579 ? 46.739 -10.184 -125.553 1.00 33.38 579 VAL A C 1
ATOM 4618 O O . VAL A 1 579 ? 47.478 -9.604 -124.756 1.00 33.38 579 VAL A O 1
ATOM 4621 N N . LYS A 1 580 ? 45.722 -10.960 -125.169 1.00 41.28 580 LYS A N 1
ATOM 4622 C CA . LYS A 1 580 ? 45.493 -11.403 -123.791 1.00 41.28 580 LYS A CA 1
ATOM 4623 C C . LYS A 1 580 ? 46.039 -12.813 -123.586 1.00 41.28 580 LYS A C 1
ATOM 4625 O O . LYS A 1 580 ? 45.557 -13.729 -124.237 1.00 41.28 580 LYS A O 1
ATOM 4630 N N . GLU A 1 581 ? 46.897 -12.960 -122.587 1.00 31.00 581 GLU A N 1
ATOM 4631 C CA . GLU A 1 581 ? 47.060 -14.121 -121.696 1.00 31.00 581 GLU A CA 1
ATOM 4632 C C . GLU A 1 581 ? 47.429 -13.481 -120.337 1.00 31.00 581 GLU A C 1
ATOM 4634 O O . GLU A 1 581 ? 48.226 -12.546 -120.298 1.00 31.00 581 GLU A O 1
ATOM 4639 N N . GLU A 1 582 ? 46.824 -13.743 -119.178 1.00 30.73 582 GLU A N 1
ATOM 4640 C CA . GLU A 1 582 ? 46.177 -14.944 -118.635 1.00 30.73 582 GLU A CA 1
ATOM 4641 C C . GLU A 1 582 ? 47.107 -16.158 -118.552 1.00 30.73 582 GLU A C 1
ATOM 4643 O O . GLU A 1 582 ? 47.212 -16.937 -119.486 1.00 30.73 582 GLU A O 1
ATOM 4648 N N . THR A 1 583 ? 47.745 -16.342 -117.390 1.00 29.48 583 THR A N 1
ATOM 4649 C CA . THR A 1 583 ? 47.596 -17.542 -116.537 1.00 29.48 583 THR A CA 1
ATOM 4650 C C . THR A 1 583 ? 48.148 -17.224 -115.130 1.00 29.48 583 THR A C 1
ATOM 4652 O O . THR A 1 583 ? 49.012 -16.364 -114.966 1.00 29.48 583 THR A O 1
ATOM 4655 N N . ALA A 1 584 ? 47.598 -17.863 -114.093 1.00 31.45 584 ALA A N 1
ATOM 4656 C CA . ALA A 1 584 ? 48.057 -17.796 -112.694 1.00 31.45 584 ALA A CA 1
ATOM 4657 C C . ALA A 1 584 ? 49.091 -18.935 -112.430 1.00 31.45 584 ALA A C 1
ATOM 4659 O O . ALA A 1 584 ? 49.710 -19.395 -113.386 1.00 31.45 584 ALA A O 1
ATOM 4660 N N . PRO A 1 585 ? 49.273 -19.512 -111.223 1.00 46.44 585 PRO A N 1
ATOM 4661 C CA . PRO A 1 585 ? 49.069 -19.022 -109.855 1.00 46.44 585 PRO A CA 1
ATOM 4662 C C . PRO A 1 585 ? 50.359 -19.128 -109.001 1.00 46.44 585 PRO A C 1
ATOM 4664 O O . PRO A 1 585 ? 51.375 -19.625 -109.471 1.00 46.44 585 PRO A O 1
ATOM 4667 N N . LEU A 1 586 ? 50.292 -18.773 -107.707 1.00 29.98 586 LEU A N 1
ATOM 4668 C CA . LEU A 1 586 ? 50.849 -19.613 -106.626 1.00 29.98 586 LEU A CA 1
ATOM 4669 C C . LEU A 1 586 ? 50.309 -19.208 -105.233 1.00 29.98 586 LEU A C 1
ATOM 4671 O O . LEU A 1 586 ? 50.543 -18.111 -104.735 1.00 29.98 586 LEU A O 1
ATOM 4675 N N . LEU A 1 587 ? 49.588 -20.149 -104.617 1.00 31.42 587 LEU A N 1
ATOM 4676 C CA . LEU A 1 587 ? 49.422 -20.353 -103.161 1.00 31.42 587 LEU A CA 1
ATOM 4677 C C . LEU A 1 587 ? 50.740 -20.955 -102.583 1.00 31.42 587 LEU A C 1
ATOM 4679 O O . LEU A 1 587 ? 51.606 -21.244 -103.411 1.00 31.42 587 LEU A O 1
ATOM 4683 N N . PRO A 1 588 ? 50.955 -21.226 -101.263 1.00 40.78 588 PRO A N 1
ATOM 4684 C CA . PRO A 1 588 ? 50.025 -21.356 -100.112 1.00 40.78 588 PRO A CA 1
ATOM 4685 C C . PRO A 1 588 ? 50.277 -20.358 -98.942 1.00 40.78 588 PRO A C 1
ATOM 4687 O O . PRO A 1 588 ? 51.294 -19.680 -98.939 1.00 40.78 588 PRO A O 1
ATOM 4690 N N . GLN A 1 589 ? 49.321 -20.060 -98.034 1.00 30.81 589 GLN A N 1
ATOM 4691 C CA . GLN A 1 589 ? 48.837 -20.808 -96.828 1.00 30.81 589 GLN A CA 1
ATOM 4692 C C . GLN A 1 589 ? 49.912 -21.081 -95.734 1.00 30.81 589 GLN A C 1
ATOM 4694 O O . GLN A 1 589 ? 51.095 -20.981 -96.040 1.00 30.81 589 GLN A O 1
ATOM 4699 N N . PRO A 1 590 ? 49.567 -21.619 -94.534 1.00 49.00 590 PRO A N 1
ATOM 4700 C CA . PRO A 1 590 ? 48.443 -21.379 -93.595 1.00 49.00 590 PRO A CA 1
ATOM 4701 C C . PRO A 1 590 ? 49.012 -20.887 -92.214 1.00 49.00 590 PRO A C 1
ATOM 4703 O O . PRO A 1 590 ? 50.131 -20.392 -92.203 1.00 49.00 590 PRO A O 1
ATOM 4706 N N . LEU A 1 591 ? 48.401 -20.880 -91.010 1.00 33.47 591 LEU A N 1
ATOM 4707 C CA . LEU A 1 591 ? 47.286 -21.559 -90.297 1.00 33.47 591 LEU A CA 1
ATOM 4708 C C . LEU A 1 591 ? 46.583 -20.515 -89.372 1.00 33.47 591 LEU A C 1
ATOM 4710 O O . LEU A 1 591 ? 47.209 -19.521 -89.021 1.00 33.47 591 LEU A O 1
ATOM 4714 N N . LEU A 1 592 ? 45.273 -20.553 -89.060 1.00 34.06 592 LEU A N 1
ATOM 4715 C CA . LEU A 1 592 ? 44.512 -21.532 -88.239 1.00 34.06 592 LEU A CA 1
ATOM 4716 C C . LEU A 1 592 ? 45.053 -21.627 -86.786 1.00 34.06 592 LEU A C 1
ATOM 4718 O O . LEU A 1 592 ? 46.259 -21.638 -86.589 1.00 34.06 592 LEU A O 1
ATOM 4722 N N . VAL A 1 593 ? 44.239 -21.666 -85.718 1.00 35.88 593 VAL A N 1
ATOM 4723 C CA . VAL A 1 593 ? 42.928 -22.335 -85.536 1.00 35.88 593 VAL A CA 1
ATOM 4724 C C . VAL A 1 593 ? 41.883 -21.456 -84.795 1.00 35.88 593 VAL A C 1
ATOM 4726 O O . VAL A 1 593 ? 42.229 -20.560 -84.040 1.00 35.88 593 VAL A O 1
ATOM 4729 N N . THR A 1 594 ? 40.613 -21.776 -85.072 1.00 33.31 594 THR A N 1
ATOM 4730 C CA . THR A 1 594 ? 39.254 -21.301 -84.686 1.00 33.31 594 THR A CA 1
ATOM 4731 C C . THR A 1 594 ? 38.991 -20.991 -83.176 1.00 33.31 594 THR A C 1
ATOM 4733 O O . THR A 1 594 ? 39.920 -20.997 -82.388 1.00 33.31 594 THR A O 1
ATOM 4736 N N . SER A 1 595 ? 37.801 -20.689 -82.611 1.00 33.44 595 SER A N 1
ATOM 4737 C CA . SER A 1 595 ? 36.368 -20.966 -82.915 1.00 33.44 595 SER A CA 1
ATOM 4738 C C . SER A 1 595 ? 35.447 -20.121 -81.982 1.00 33.44 595 SER A C 1
ATOM 4740 O O . SER A 1 595 ? 35.929 -19.675 -80.951 1.00 33.44 595 SER A O 1
ATOM 4742 N N . GLN A 1 596 ? 34.128 -19.925 -82.180 1.00 30.56 596 GLN A N 1
ATOM 4743 C CA . GLN A 1 596 ? 33.263 -20.134 -83.356 1.00 30.56 596 GLN A CA 1
ATOM 4744 C C . GLN A 1 596 ? 31.949 -19.301 -83.307 1.00 30.56 596 GLN A C 1
ATOM 4746 O O . GLN A 1 596 ? 31.475 -18.888 -82.256 1.00 30.56 596 GLN A O 1
ATOM 4751 N N . SER A 1 597 ? 31.340 -19.170 -84.485 1.00 31.17 597 SER A N 1
ATOM 4752 C CA . SER A 1 597 ? 29.948 -18.886 -84.880 1.00 31.17 597 SER A CA 1
ATOM 4753 C C . SER A 1 597 ? 28.771 -19.232 -83.935 1.00 31.17 597 SER A C 1
ATOM 4755 O O . SER A 1 597 ? 28.619 -20.390 -83.550 1.00 31.17 597 SER A O 1
ATOM 4757 N N . ARG A 1 598 ? 27.776 -18.325 -83.825 1.00 30.59 598 ARG A N 1
ATOM 4758 C CA . ARG A 1 598 ? 26.467 -18.403 -84.545 1.00 30.59 598 ARG A CA 1
ATOM 4759 C C . ARG A 1 598 ? 25.567 -17.166 -84.314 1.00 30.59 598 ARG A C 1
ATOM 4761 O O . ARG A 1 598 ? 25.871 -16.322 -83.484 1.00 30.59 598 ARG A O 1
ATOM 4768 N N . GLN A 1 599 ? 24.488 -17.054 -85.099 1.00 34.44 599 GLN A N 1
ATOM 4769 C CA . GLN A 1 599 ? 23.487 -15.970 -85.074 1.00 34.44 599 GLN A CA 1
ATOM 4770 C C . GLN A 1 599 ? 22.103 -16.470 -84.610 1.00 34.44 599 GLN A C 1
ATOM 4772 O O . GLN A 1 599 ? 21.796 -17.647 -84.804 1.00 34.44 599 GLN A O 1
ATOM 4777 N N . ASN A 1 600 ? 21.244 -15.526 -84.187 1.00 30.27 600 ASN A N 1
ATOM 4778 C CA . ASN A 1 600 ? 19.783 -15.648 -83.975 1.00 30.27 600 ASN A CA 1
ATOM 4779 C C . ASN A 1 600 ? 19.377 -16.507 -82.739 1.00 30.27 600 ASN A C 1
ATOM 4781 O O . ASN A 1 600 ? 20.141 -17.360 -82.307 1.00 30.27 600 ASN A O 1
ATOM 4785 N N . LEU A 1 601 ? 18.228 -16.304 -82.070 1.00 30.62 601 LEU A N 1
ATOM 4786 C CA . LEU A 1 601 ? 16.907 -15.856 -82.553 1.00 30.62 601 LEU A CA 1
ATOM 4787 C C . LEU A 1 601 ? 16.096 -15.010 -81.523 1.00 30.62 601 LEU A C 1
ATOM 4789 O O . LEU A 1 601 ? 16.098 -15.317 -80.339 1.00 30.62 601 LEU A O 1
ATOM 4793 N N . THR A 1 602 ? 15.295 -14.060 -82.041 1.00 31.00 602 THR A N 1
ATOM 4794 C CA . THR A 1 602 ? 13.971 -13.551 -81.558 1.00 31.00 602 THR A CA 1
ATOM 4795 C C . THR A 1 602 ? 13.726 -12.922 -80.170 1.00 31.00 602 THR A C 1
ATOM 4797 O O . THR A 1 602 ? 14.235 -13.335 -79.137 1.00 31.00 602 THR A O 1
ATOM 4800 N N . MET A 1 603 ? 12.781 -11.967 -80.172 1.00 34.06 603 MET A N 1
ATOM 4801 C CA . MET A 1 603 ? 12.041 -11.453 -79.008 1.00 34.06 603 MET A CA 1
ATOM 4802 C C . MET A 1 603 ? 10.974 -12.432 -78.479 1.00 34.06 603 MET A C 1
ATOM 4804 O O . MET A 1 603 ? 10.275 -13.061 -79.270 1.00 34.06 603 MET A O 1
ATOM 4808 N N . ALA A 1 604 ? 10.713 -12.370 -77.170 1.00 32.19 604 ALA A N 1
ATOM 4809 C CA . ALA A 1 604 ? 9.378 -12.454 -76.556 1.00 32.19 604 ALA A CA 1
ATOM 4810 C C . ALA A 1 604 ? 9.415 -11.582 -75.280 1.00 32.19 604 ALA A C 1
ATOM 4812 O O . ALA A 1 604 ? 10.336 -11.701 -74.482 1.00 32.19 604 ALA A O 1
ATOM 4813 N N . GLN A 1 605 ? 8.614 -10.522 -75.140 1.00 32.84 605 GLN A N 1
ATOM 4814 C CA . GLN A 1 605 ? 7.269 -10.551 -74.545 1.00 32.84 605 GLN A CA 1
ATOM 4815 C C . GLN A 1 605 ? 7.085 -11.526 -73.368 1.00 32.84 605 GLN A C 1
ATOM 4817 O O . GLN A 1 605 ? 6.831 -12.706 -73.582 1.00 32.84 605 GLN A O 1
ATOM 4822 N N . GLN A 1 606 ? 7.013 -10.979 -72.148 1.00 30.83 606 GLN A N 1
ATOM 4823 C CA . GLN A 1 606 ? 5.951 -11.312 -71.189 1.00 30.83 606 GLN A CA 1
ATOM 4824 C C . GLN A 1 606 ? 5.748 -10.183 -70.158 1.00 30.83 606 GLN A C 1
ATOM 4826 O O . GLN A 1 606 ? 6.627 -9.350 -69.945 1.00 30.83 606 GLN A O 1
ATOM 4831 N N . ARG A 1 607 ? 4.539 -10.114 -69.584 1.00 35.22 607 ARG A N 1
ATOM 4832 C CA . ARG A 1 607 ? 4.133 -9.173 -68.520 1.00 35.22 607 ARG A CA 1
ATOM 4833 C C . ARG A 1 607 ? 4.305 -9.822 -67.135 1.00 35.22 607 ARG A C 1
ATOM 4835 O O . ARG A 1 607 ? 4.324 -11.048 -67.062 1.00 35.22 607 ARG A O 1
ATOM 4842 N N . PRO A 1 608 ? 4.350 -9.037 -66.043 1.00 47.03 608 PRO A N 1
ATOM 4843 C CA . PRO A 1 608 ? 4.285 -9.588 -64.693 1.00 47.03 608 PRO A CA 1
ATOM 4844 C C . PRO A 1 608 ? 2.871 -10.104 -64.360 1.00 47.03 608 PRO A C 1
ATOM 4846 O O . PRO A 1 608 ? 1.886 -9.515 -64.818 1.00 47.03 608 PRO A O 1
ATOM 4849 N N . PRO A 1 609 ? 2.744 -11.132 -63.505 1.00 46.16 609 PRO A N 1
ATOM 4850 C CA . PRO A 1 609 ? 1.592 -11.306 -62.633 1.00 46.16 609 PRO A CA 1
ATOM 4851 C C . PRO A 1 609 ? 1.759 -10.464 -61.355 1.00 46.16 609 PRO A C 1
ATOM 4853 O O . PRO A 1 609 ? 2.871 -10.118 -60.958 1.00 46.16 609 PRO A O 1
ATOM 4856 N N . ALA A 1 610 ? 0.646 -10.161 -60.693 1.00 41.91 610 ALA A N 1
ATOM 4857 C CA . ALA A 1 610 ? 0.618 -9.549 -59.367 1.00 41.91 610 ALA A CA 1
ATOM 4858 C C . ALA A 1 610 ? -0.094 -10.480 -58.370 1.00 41.91 610 ALA A C 1
ATOM 4860 O O . ALA A 1 610 ? -0.754 -11.430 -58.787 1.00 41.91 610 ALA A O 1
ATOM 4861 N N . LEU A 1 611 ? -0.041 -10.097 -57.088 1.00 39.88 611 LEU A N 1
ATOM 4862 C CA . LEU A 1 611 ? -0.799 -10.641 -55.950 1.00 39.88 611 LEU A CA 1
ATOM 4863 C C . LEU A 1 611 ? -0.290 -11.955 -55.319 1.00 39.88 611 LEU A C 1
ATOM 4865 O O . LEU A 1 611 ? 0.440 -12.746 -55.907 1.00 39.88 611 LEU A O 1
ATOM 4869 N N . ALA A 1 612 ? -0.659 -12.078 -54.043 1.00 39.59 612 ALA A N 1
ATOM 4870 C CA . ALA A 1 612 ? -0.308 -13.097 -53.048 1.00 39.59 612 ALA A CA 1
ATOM 4871 C C . ALA A 1 612 ? -1.432 -14.185 -52.990 1.00 39.59 612 ALA A C 1
ATOM 4873 O O . ALA A 1 612 ? -2.288 -14.151 -53.879 1.00 39.59 612 ALA A O 1
ATOM 4874 N N . PRO A 1 613 ? -1.547 -15.095 -51.985 1.00 57.25 613 PRO A N 1
ATOM 4875 C CA . PRO A 1 613 ? -0.724 -15.268 -50.775 1.00 57.25 613 PRO A CA 1
ATOM 4876 C C . PRO A 1 613 ? -0.375 -16.719 -50.363 1.00 57.25 613 PRO A C 1
ATOM 4878 O O . PRO A 1 613 ? -1.031 -17.677 -50.771 1.00 57.25 613 PRO A O 1
ATOM 4881 N N . GLN A 1 614 ? 0.570 -16.843 -49.425 1.00 39.38 614 GLN A N 1
ATOM 4882 C CA . GLN A 1 614 ? 0.379 -17.567 -48.156 1.00 39.38 614 GLN A CA 1
ATOM 4883 C C . GLN A 1 614 ? 1.346 -17.033 -47.092 1.00 39.38 614 GLN A C 1
ATOM 4885 O O . GLN A 1 614 ? 2.391 -16.480 -47.502 1.00 39.38 614 GLN A O 1
#

Secondary structure (DSSP, 8-state):
-----------------------------SSSSSSSS----------------PPP------------------------------------HHHHHHHHHHHHHHHHHHHHHHHHHHHHHHHHHHHHHHHHHHHHHHHHHHHHHHHHHHHHHHHHHHHHH--S----------SS--SS-SSPPP---S-----S-----------HHHHHTTS-HHHHHHHHHHHHHHHHHHHHHHHHHHHHHHHHHHHHHHHHHT--TTHHHHHHHHHHHHHHHHHHHHHHHHHHHHHHHHHHHHHHHHHHHHHHHHHHHHHHHHHHHHHHHHHHHHHHHHHHHHHHHHHHHHHH-S---------------------TTHHHHHHHHHHHHHHHHHHHHHHHHHHHHHHHHHHHHHHHHHHHHHHHHHHHHHSHHHHHHHHHHHHHHHHHHHHHHHHHHHHHHHHHHHHHHHHHHHHHHHHHHHHHHHHHHHHHHHHHHHHHHHHHHHHHHHHHHHHHHHHHHHHHHHHHHHHHHHHHHHHHHHHHHHHHHHHHHHHHHHHHHHHHHHSS------------------------------------------PPP-----

Foldseek 3Di:
DDDDDDDDDDDDDDDDDDPDDPDDDPPPDDPDPPPPDDDDDDDDDDDDDDDDDDDDDDDDDDDDDDDDDDDDDDDDDDDDDDDDDCPDDDDDVVNVVVVVVVVVVVVVVVVVVVVVVVVVVVVVVVVVVVVVVVVVVVVVVVVLVVLVVLLVVLLVLLVLQVLPPPDRPPPDPPPDLQLDDPDDDDPDPDPDDDDPDDPDDDDDNQHSVSVVVPDDPVRVVVNVVVSVVSSVVSNVSSVVSVVVVVVVVVVLVCLCVVPDPCSVVVSVVVVVVVVVSSVVVVVVVVVVVVVVVVVVVVVVVVVVVVVVVVVVVVVVVVVVVVVVVVVVVVVVVVVVVVVVVVVVVVVVVVDDEDDDDEYDDDDDDDDDDDDDCNVVVVVVVVVVVVVVVVVVVVVVVVVVVVVVVVVVVVVVVVVVVVVVVVVCCVDPVNVVVVVVCVVVVVVVVVVVVVVVVVVVVVVVVVVVVVVVVVVVVVVVVVVVVVVVVVVVVVVVVVVVVVVVVVVVVVVVVVVVVVVVVVVVVVVVVVVVVVVVVVVVVVVVVVVVVVVVVVVVVVVVVVVVVVPDDDDDDDDDDDDDDDDDDDDDDDDDDDDDDDDDDDDDDDDDDDDDDDDDDD

Solvent-accessible surface area (backbone atoms only — not comparable to full-atom values): 38962 Å² total; per-residue (Å²): 140,88,86,90,85,82,93,82,89,84,79,90,80,92,78,92,76,85,82,75,82,80,77,83,72,81,81,90,77,89,87,83,88,83,82,87,73,85,80,85,82,82,83,89,88,86,88,87,86,82,89,86,81,90,84,81,87,86,89,86,85,84,86,85,91,86,79,88,81,89,85,91,86,84,86,82,86,82,90,85,89,81,83,90,77,84,77,75,82,81,75,55,66,69,58,54,50,51,52,48,49,51,52,49,52,49,51,50,47,57,48,48,52,51,47,49,52,53,51,51,53,48,50,53,52,47,54,58,44,55,57,45,47,56,54,49,54,51,49,50,52,52,49,51,51,52,50,53,51,46,48,50,52,41,52,50,51,34,74,72,60,64,81,78,78,65,77,75,89,76,73,64,88,61,95,59,91,62,88,63,71,93,64,80,79,74,93,66,97,62,100,65,94,71,77,100,80,81,83,84,80,83,78,97,69,70,50,66,68,57,40,61,76,68,48,53,74,69,56,47,52,49,56,51,48,54,50,52,50,52,49,49,52,46,48,50,52,40,49,50,45,50,52,54,54,48,52,52,51,59,45,48,53,52,47,48,73,62,73,50,100,55,24,66,57,52,46,50,51,50,52,52,48,54,51,51,54,50,57,49,53,53,49,54,52,50,52,52,49,51,51,51,50,55,51,52,52,52,48,54,55,49,50,52,58,47,49,55,53,50,53,53,51,50,51,55,51,51,54,52,51,54,53,51,52,52,53,51,54,54,48,53,58,51,50,54,54,49,54,52,50,49,50,64,41,51,76,59,52,82,74,99,96,97,96,95,96,97,98,94,95,98,95,97,96,95,96,94,96,94,75,85,67,42,68,62,51,47,53,55,46,48,56,51,47,54,54,50,53,52,53,49,53,53,51,53,48,53,51,51,53,51,50,50,55,51,50,53,52,52,50,54,52,50,52,53,53,52,53,52,54,50,56,49,58,72,30,72,66,44,49,48,50,52,49,52,51,52,50,56,50,53,48,54,51,51,55,48,51,53,52,54,48,51,49,50,56,51,51,52,53,51,54,52,52,50,56,52,49,57,49,51,54,51,50,50,56,50,49,56,49,52,55,54,52,53,51,52,54,52,53,53,50,51,53,50,52,54,51,52,50,54,51,55,48,51,53,47,55,52,52,50,56,54,52,58,64,45,48,62,55,57,50,51,53,53,50,54,52,51,52,53,51,50,52,54,51,48,53,53,52,48,54,50,52,52,55,47,52,50,52,50,54,52,50,51,54,52,49,60,59,64,77,54,83,83,80,90,86,89,83,92,77,88,79,90,83,90,83,90,76,91,81,88,87,82,85,82,88,88,79,88,82,89,86,82,90,88,82,89,83,86,90,78,93,83,79,86,86,82,87,87,90,132

pLDDT: mean 72.54, std 26.77, range [24.97, 98.5]

Nearest PDB structures (foldseek):
  7rro-assembly1_B6  TM=2.708E-01  e=6.583E+00  Bos taurus

Radius of gyration: 67.23 Å; Cα contacts (8 Å, |Δi|>4): 41; chains: 1; bounding box: 137×118×246 Å

Sequence (614 aa):
RRYPFPESGFGGQHTEICCEYIKFKPYKRFRLWALRMSGQKRAADPCSSSSSAPPEKRREREVEDGGEGTGVGAGGGSTAVETVIKLGGVSNSEEQDVKALLVKNRKLGEALDQRQVIEDELRERAEKLETRQATDDASLLILNRYWNQFDENVRLIARRYDQSGSEPVEHLTGEGRSLKPETPEPDGDSNQERVKDRGHQGETATSFLATLASSSSEEMEAELQERVEASRQLTSRVVEIYTSLKNTVDSLEKELDSGADNSVWQVASQLNTLLASENERLRQLTDQLQQRHTHMTNESRSLGRAMVRAENRVGELQVLIEELQWDMEKIRRRENRLNTHLGDVLERVNSKGYKVCGEASSVCGSITINKRKFEEMNSELEENRELAENRLSELQKLQQDLQTVTQENNNMRVELCCRAADVVRDSSEYRCLQSQFSVLYNESLVLKAQLDETRARLNTTRTARLRQLDHMENDEVSLQRKVRTEVIQLEDTLAQVRKEYEMLRIEFEQTLAANEQAGPINKGMRHLISTLQTHNQQLKGEVMKYKLRLREAQSELAQARAMKGSSVLQSQSSTELDVKEETAPLLPQPLLVTSQSRQNLTMAQQRPPALAPQ

Organism: NCBI:txid1534307